Protein AF-A0A2M6WGY5-F1 (afdb_monomer_lite)

Organism: NCBI:txid1974584

Sequence (470 aa):
MADFSFAKFESISPSHNSNENDSEGRASEENEQETLLKQEITNEVARHANLSLRYEEFLLSQREDNSHLLNKEFERLKEEKLRSEERLQHLRSGAYAPGSEALSSPLPYEVYGLSVATSRVREELIKRLHDRFDNRLDFHNFNHSASGAHEVYELLHLIQEQDPGLVSNEDIEIAMLEMLAHDIDQDFDENSATRMRERRRGAYPEDIPHNDSGELKYEVGNERASAEELADELERYTYKVPSVEFARQHPHLLKNAGKKIFQISREEIVADIAVTYPEFDFSAELPDNSGRKGLKIYQPYLTPESSLRAFALAQVDLRSPLWGRTVAYHSNAELRELFIGISEDVRERGVDSLTYERRDNIATTVLMWIKNQIGFTVWQRELFLDNLEHNTLINASAHSEGIKQALRDRYLPNIDQSIIDAEQRYRRIKQDYNLAGDDPDSWGSSLTALDQDLDRFKALLQEVGYTFKK

Foldseek 3Di:
DDDDDDDDDDDDDDDDDDDDDDPVVVVVVVVVVVVVLVVVLVVLVVVLLVLVVVLLVLVVVVPDDDPPVSVVVNVVSVVSNVV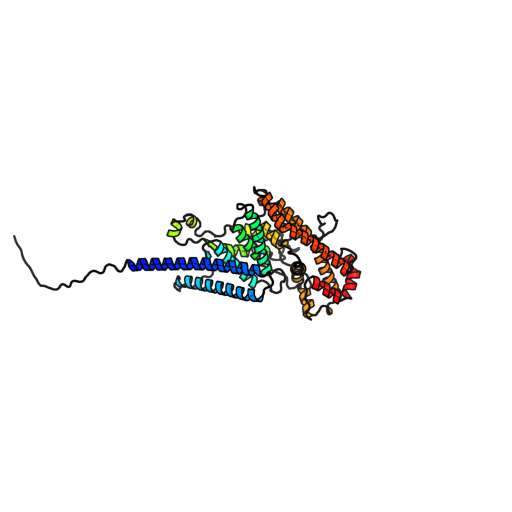SVVVNVVSVVVVDDDDDDDDPDQAFDEDADDSVLLVVLVVVLLVLQVVPDDPLQLAPGQVNLQLLLVQLLVLLVLLCVLPVPQGDPLLSSVLSSLSSLLQSQWDWDPVPLPAFIDTFADLDPVRFDADPVRDGPDPDHRRNVSLVVSQVSQQSYAYDDPDPVSCVVVVVSVVRHRPRNDPDDSVLSSLLSLQLDWDWDQADQFPPPPRDGAIAIGRPSLALARGSSSVSSNCRNLPNFCDPPCNQANVLSSVCNRNVSVLVCCAPVNLVRDDLVSLLVVLLSLLNSLLRQLRSLSNSVVNNVVNLVRNPSLVVDPSNVVSSVSVCVVHVVRSVVSNVVSVVVNVVCCVLQVQCDSDSVSCVVSSVVCSVVSVSSVVSCVSNPRDHDD

Radius of gyration: 32.16 Å; chains: 1; bounding box: 76×77×129 Å

Structure (mmCIF, N/CA/C/O backbone):
data_AF-A0A2M6WGY5-F1
#
_entry.id   AF-A0A2M6WGY5-F1
#
loop_
_atom_site.group_PDB
_atom_site.id
_atom_site.type_symbol
_atom_site.label_atom_id
_atom_site.label_alt_id
_atom_site.label_comp_id
_atom_site.label_asym_id
_atom_site.label_entity_id
_atom_site.label_seq_id
_atom_site.pdbx_PDB_ins_code
_atom_site.Cartn_x
_atom_site.Cartn_y
_atom_site.Cartn_z
_atom_site.occupancy
_atom_site.B_iso_or_equiv
_atom_site.auth_seq_id
_atom_site.auth_comp_id
_atom_site.auth_asym_id
_atom_site.auth_atom_id
_atom_site.pdbx_PDB_model_num
ATOM 1 N N . MET A 1 1 ? -47.161 -46.846 96.891 1.00 34.38 1 MET A N 1
ATOM 2 C CA . MET A 1 1 ? -47.348 -48.179 96.281 1.00 34.38 1 MET A CA 1
ATOM 3 C C . MET A 1 1 ? -46.437 -48.187 95.059 1.00 34.38 1 MET A C 1
ATOM 5 O O . MET A 1 1 ? -46.680 -47.359 94.195 1.00 34.38 1 MET A O 1
ATOM 9 N N . ALA A 1 2 ? -45.192 -48.663 95.214 1.00 28.48 2 ALA A N 1
ATOM 10 C CA . ALA A 1 2 ? -44.731 -50.046 94.922 1.00 28.48 2 ALA A CA 1
ATOM 11 C C . ALA A 1 2 ? -44.605 -50.235 93.388 1.00 28.48 2 ALA A C 1
ATOM 13 O O . ALA A 1 2 ? -45.576 -49.932 92.706 1.00 28.48 2 ALA A O 1
ATOM 14 N N . ASP A 1 3 ? -43.477 -50.578 92.742 1.00 26.25 3 ASP A N 1
ATOM 15 C CA . ASP A 1 3 ? -42.239 -51.331 93.078 1.00 26.25 3 ASP A CA 1
ATOM 16 C C . ASP A 1 3 ? -41.043 -50.792 92.221 1.00 26.25 3 ASP A C 1
ATOM 18 O O . ASP A 1 3 ? -41.293 -50.190 91.179 1.00 26.25 3 ASP A O 1
ATOM 22 N N . PHE A 1 4 ? -39.746 -50.739 92.605 1.00 29.05 4 PHE A N 1
ATOM 23 C CA . PHE A 1 4 ? -38.703 -51.782 92.845 1.00 29.05 4 PHE A CA 1
ATOM 24 C C . PHE A 1 4 ? -38.643 -52.887 91.748 1.00 29.05 4 PHE A C 1
ATOM 26 O O . PHE A 1 4 ? -39.675 -53.383 91.340 1.00 29.05 4 PHE A O 1
ATOM 33 N N . SER A 1 5 ? -37.527 -53.379 91.185 1.00 28.30 5 SER A N 1
ATOM 34 C CA . SER A 1 5 ? -36.081 -53.258 91.429 1.00 28.30 5 SER A CA 1
ATOM 35 C C . SER A 1 5 ? -35.248 -53.852 90.263 1.00 28.30 5 SER A C 1
ATOM 37 O O . SER A 1 5 ? -35.618 -54.887 89.722 1.00 28.30 5 SER A O 1
ATOM 39 N N . PHE A 1 6 ? -34.095 -53.227 89.990 1.00 30.09 6 PHE A N 1
ATOM 40 C CA . PHE A 1 6 ? -32.746 -53.742 89.646 1.00 30.09 6 PHE A CA 1
ATOM 41 C C . PHE A 1 6 ? -32.484 -55.035 88.836 1.00 30.09 6 PHE A C 1
ATOM 43 O O . PHE A 1 6 ? -32.802 -56.138 89.268 1.00 30.09 6 PHE A O 1
ATOM 50 N N . ALA A 1 7 ? -31.579 -54.892 87.852 1.00 29.88 7 ALA A N 1
ATOM 51 C CA . ALA A 1 7 ? -30.366 -55.716 87.738 1.00 29.88 7 ALA A CA 1
ATOM 52 C C . ALA A 1 7 ? -29.162 -54.866 87.260 1.00 29.88 7 ALA A C 1
ATOM 54 O O . ALA A 1 7 ? -29.309 -53.957 86.447 1.00 29.88 7 ALA A O 1
ATOM 55 N N . LYS A 1 8 ? -27.989 -55.151 87.839 1.00 33.09 8 LYS A N 1
ATOM 56 C CA . LYS A 1 8 ? -26.683 -54.458 87.786 1.00 33.09 8 LYS A CA 1
ATOM 57 C C . LYS A 1 8 ? -25.659 -55.342 87.046 1.00 33.09 8 LYS A C 1
ATOM 59 O O . LYS A 1 8 ? -25.799 -56.550 87.165 1.00 33.09 8 LYS A O 1
ATOM 64 N N . PHE A 1 9 ? -24.643 -54.745 86.403 1.00 28.91 9 PHE A N 1
ATOM 65 C CA . PHE A 1 9 ? -23.199 -55.119 86.301 1.00 28.91 9 PHE A CA 1
ATOM 66 C C . PHE A 1 9 ? -22.586 -54.262 85.155 1.00 28.91 9 PHE A C 1
ATOM 68 O O . PHE A 1 9 ? -23.073 -54.334 84.035 1.00 28.91 9 PHE A O 1
ATOM 75 N N . GLU A 1 10 ? -21.811 -53.195 85.431 1.00 31.83 10 GLU A N 1
ATOM 76 C CA . GLU A 1 10 ? -20.319 -53.116 85.422 1.00 31.83 10 GLU A CA 1
ATOM 77 C C . GLU A 1 10 ? -19.687 -53.645 84.108 1.00 31.83 10 GLU A C 1
ATOM 79 O O . GLU A 1 10 ? -19.972 -54.764 83.716 1.00 31.83 10 GLU A O 1
ATOM 84 N N . SER A 1 11 ? -18.797 -52.971 83.364 1.00 33.69 11 SER A N 1
ATOM 85 C CA . SER A 1 11 ? -17.762 -51.978 83.693 1.00 33.69 11 SER A CA 1
ATOM 86 C C . SER A 1 11 ? -17.051 -51.466 82.408 1.00 33.69 11 SER A C 1
ATOM 88 O O . SER A 1 11 ? -17.225 -52.039 81.337 1.00 33.69 11 SER A O 1
ATOM 90 N N . ILE A 1 12 ? -16.167 -50.470 82.597 1.00 29.97 12 ILE A N 1
ATOM 91 C CA . ILE A 1 12 ? -15.023 -50.020 81.763 1.00 29.97 12 ILE A CA 1
ATOM 92 C C . ILE A 1 12 ? -15.261 -48.787 80.870 1.00 29.97 12 ILE A C 1
ATOM 94 O O . ILE A 1 12 ? -15.738 -48.866 79.742 1.00 29.97 12 ILE A O 1
ATOM 98 N N . SER A 1 13 ? -14.792 -47.642 81.377 1.00 40.81 13 SER A N 1
ATOM 99 C CA . SER A 1 13 ? -14.370 -46.481 80.584 1.00 40.81 13 SER A CA 1
ATOM 100 C C . SER A 1 13 ? -13.029 -46.756 79.894 1.00 40.81 13 SER A C 1
ATOM 102 O O . SER A 1 13 ? -12.162 -47.407 80.483 1.00 40.81 13 SER A O 1
ATOM 104 N N . PRO A 1 14 ? -12.786 -46.130 78.734 1.00 36.06 14 PRO A N 1
ATOM 105 C CA . PRO A 1 14 ? -11.579 -45.318 78.625 1.00 36.06 14 PRO A CA 1
ATOM 106 C C . PRO A 1 14 ? -11.838 -43.932 78.019 1.00 36.06 14 PRO A C 1
ATOM 108 O O . PRO A 1 14 ? -12.525 -43.757 77.018 1.00 36.06 14 PRO A O 1
ATOM 111 N N . SER A 1 15 ? -11.218 -42.949 78.658 1.00 44.78 15 SER A N 1
ATOM 112 C CA . SER A 1 15 ? -10.963 -41.588 78.197 1.00 44.78 15 SER A CA 1
ATOM 113 C C . SER A 1 15 ? -10.053 -41.543 76.962 1.00 44.78 15 SER A C 1
ATOM 115 O O . SER A 1 15 ? -8.981 -42.140 77.023 1.00 44.78 15 SER A O 1
ATOM 117 N N . HIS A 1 16 ? -10.386 -40.746 75.940 1.00 37.88 16 HIS A N 1
ATOM 118 C CA . HIS A 1 16 ? -9.450 -40.084 75.005 1.00 37.88 16 HIS A CA 1
ATOM 119 C C . HIS A 1 16 ? -10.166 -38.856 74.410 1.00 37.88 16 HIS A C 1
ATOM 121 O O . HIS A 1 16 ? -11.248 -38.987 73.853 1.00 37.88 16 HIS A O 1
ATOM 127 N N . ASN A 1 17 ? -9.808 -37.648 74.847 1.00 37.25 17 ASN A N 1
ATOM 128 C CA . ASN A 1 17 ? -8.807 -36.731 74.280 1.00 37.25 17 ASN A CA 1
ATOM 129 C C . ASN A 1 17 ? -9.202 -36.131 72.916 1.00 37.25 17 ASN A C 1
ATOM 131 O O . ASN A 1 17 ? -9.271 -36.815 71.902 1.00 37.25 17 ASN A O 1
ATOM 135 N N . SER A 1 18 ? -9.435 -34.821 72.971 1.00 48.47 18 SER A N 1
ATOM 136 C CA . SER A 1 18 ? -9.645 -33.840 71.908 1.00 48.47 18 SER A CA 1
ATOM 137 C C . SER A 1 18 ? -8.581 -33.878 70.810 1.00 48.47 18 SER A C 1
ATOM 139 O O . SER A 1 18 ? -7.398 -33.903 71.135 1.00 48.47 18 SER A O 1
ATOM 141 N N . ASN A 1 19 ? -9.007 -33.770 69.548 1.00 43.59 19 ASN A N 1
ATOM 142 C CA . ASN A 1 19 ? -8.226 -33.209 68.438 1.00 43.59 19 ASN A CA 1
ATOM 143 C C . ASN A 1 19 ? -9.200 -32.669 67.369 1.00 43.59 19 ASN A C 1
ATOM 145 O O . ASN A 1 19 ? -9.387 -33.253 66.307 1.00 43.59 19 ASN A O 1
ATOM 149 N N . GLU A 1 20 ? -9.859 -31.555 67.684 1.00 44.28 20 GLU A N 1
ATOM 150 C CA . GLU A 1 20 ? -10.443 -30.645 66.694 1.00 44.28 20 GLU A CA 1
ATOM 151 C C . GLU A 1 20 ? -9.470 -29.466 66.591 1.00 44.28 20 GLU A C 1
ATOM 153 O O . GLU A 1 20 ? -9.435 -28.649 67.505 1.00 44.28 20 GLU A O 1
ATOM 158 N N . ASN A 1 21 ? -8.597 -29.458 65.573 1.00 46.50 21 ASN A N 1
ATOM 159 C CA . ASN A 1 21 ? -7.840 -28.266 65.138 1.00 46.50 21 ASN A CA 1
ATOM 160 C C . ASN A 1 21 ? -7.071 -28.414 63.800 1.00 46.50 21 ASN A C 1
ATOM 162 O O . ASN A 1 21 ? -6.409 -27.467 63.393 1.00 46.50 21 ASN A O 1
ATOM 166 N N . ASP A 1 22 ? -7.176 -29.528 63.060 1.00 46.94 22 ASP A N 1
ATOM 167 C CA . ASP A 1 22 ? -6.374 -29.732 61.831 1.00 46.94 22 ASP A CA 1
ATOM 168 C C . ASP A 1 22 ? -7.115 -29.447 60.503 1.00 46.94 22 ASP A C 1
ATOM 170 O O . ASP A 1 22 ? -6.524 -29.568 59.428 1.00 46.94 22 ASP A O 1
ATOM 174 N N . SER A 1 23 ? -8.401 -29.068 60.524 1.00 46.72 23 SER A N 1
ATOM 175 C CA . SER A 1 23 ? -9.181 -28.843 59.289 1.00 46.72 23 SER A CA 1
ATOM 176 C C . SER A 1 23 ? -9.204 -27.394 58.795 1.00 46.72 23 SER A C 1
ATOM 178 O O . SER A 1 23 ? -9.449 -27.177 57.612 1.00 46.72 23 SER A O 1
ATOM 180 N N . GLU A 1 24 ? -8.929 -26.405 59.651 1.00 43.62 24 GLU A N 1
ATOM 181 C CA . GLU A 1 24 ? -8.878 -24.988 59.242 1.00 43.62 24 GLU A CA 1
ATOM 182 C C . GLU A 1 24 ? -7.539 -24.610 58.579 1.00 43.62 24 GLU A C 1
ATOM 184 O O . GLU A 1 24 ? -7.506 -23.725 57.726 1.00 43.62 24 GLU A O 1
ATOM 189 N N . GLY A 1 25 ? -6.451 -25.334 58.876 1.00 43.62 25 GLY A N 1
ATOM 190 C CA . GLY A 1 25 ? -5.137 -25.107 58.256 1.00 43.62 25 GLY A CA 1
ATOM 191 C C . GLY A 1 25 ? -5.078 -25.493 56.773 1.00 43.62 25 GLY A C 1
ATOM 192 O O . GLY A 1 25 ? -4.532 -24.750 55.965 1.00 43.62 25 GLY A O 1
ATOM 193 N N . ARG A 1 26 ? -5.715 -26.605 56.377 1.00 45.84 26 ARG A N 1
ATOM 194 C CA . ARG A 1 26 ? -5.667 -27.101 54.986 1.00 45.84 26 ARG A CA 1
ATOM 195 C C . ARG A 1 26 ? -6.437 -26.230 53.994 1.00 45.84 26 ARG A C 1
ATOM 197 O O . ARG A 1 26 ? -5.975 -26.033 52.879 1.00 45.84 26 ARG A O 1
ATOM 204 N N . ALA A 1 27 ? -7.572 -25.663 54.408 1.00 49.19 27 ALA A N 1
ATOM 205 C CA . ALA A 1 27 ? -8.339 -24.740 53.567 1.00 49.19 27 ALA A CA 1
ATOM 206 C C . ALA A 1 27 ? -7.623 -23.386 53.385 1.00 49.19 27 ALA A C 1
ATOM 208 O O . ALA A 1 27 ? -7.769 -22.743 52.346 1.00 49.19 27 ALA A O 1
ATOM 209 N N . SER A 1 28 ? -6.831 -22.960 54.378 1.00 51.50 28 SER A N 1
ATOM 210 C CA . SER A 1 28 ? -5.965 -21.780 54.269 1.00 51.50 28 SER A CA 1
ATOM 211 C C . SER A 1 28 ? -4.797 -22.030 53.311 1.00 51.50 28 SER A C 1
ATOM 213 O O . SER A 1 28 ? -4.510 -21.180 52.473 1.00 51.50 28 SER A O 1
ATOM 215 N N . GLU A 1 29 ? -4.158 -23.200 53.398 1.00 52.22 29 GLU A N 1
ATOM 216 C CA . GLU A 1 29 ? -3.020 -23.577 52.548 1.00 52.22 29 GLU A CA 1
ATOM 217 C C . GLU A 1 29 ? -3.420 -23.792 51.077 1.00 52.22 29 GLU A C 1
ATOM 219 O O . GLU A 1 29 ? -2.703 -23.347 50.182 1.00 52.22 29 GLU A O 1
ATOM 224 N N . GLU A 1 30 ? -4.579 -24.403 50.800 1.00 54.53 30 GLU A N 1
ATOM 225 C CA . GLU A 1 30 ? -5.090 -24.569 49.426 1.00 54.53 30 GLU A CA 1
ATOM 226 C C . GLU A 1 30 ? -5.419 -23.218 48.766 1.00 54.53 30 GLU A C 1
ATOM 228 O O . GLU A 1 30 ? -5.102 -22.998 47.595 1.00 54.53 30 GLU A O 1
ATOM 233 N N . ASN A 1 31 ? -5.980 -22.273 49.526 1.00 60.56 31 ASN A N 1
ATOM 234 C CA . ASN A 1 31 ? -6.306 -20.934 49.031 1.00 60.56 31 ASN A CA 1
ATOM 235 C C . ASN A 1 31 ? -5.043 -20.072 48.814 1.00 60.56 31 ASN A C 1
ATOM 237 O O . ASN A 1 31 ? -4.972 -19.264 47.883 1.00 60.56 31 ASN A O 1
ATOM 241 N N . GLU A 1 32 ? -4.012 -20.269 49.641 1.00 63.03 32 GLU A N 1
ATOM 242 C CA . GLU A 1 32 ? -2.707 -19.624 49.480 1.00 63.03 32 GLU A CA 1
ATOM 243 C C . GLU A 1 32 ? -1.963 -20.167 48.248 1.00 63.03 32 GLU A C 1
ATOM 245 O O . GLU A 1 32 ? -1.451 -19.382 47.447 1.00 63.03 32 GLU A O 1
ATOM 250 N N . GLN A 1 33 ? -1.993 -21.484 48.010 1.00 59.59 33 GLN A N 1
ATOM 251 C CA . GLN A 1 33 ? -1.413 -22.102 46.810 1.00 59.59 33 GLN A CA 1
ATOM 252 C C . GLN A 1 33 ? -2.117 -21.666 45.518 1.00 59.59 33 GLN A C 1
ATOM 254 O O . GLN A 1 33 ? -1.450 -21.358 44.529 1.00 59.59 33 GLN A O 1
ATOM 259 N N . GLU A 1 34 ? -3.450 -21.577 45.517 1.00 61.91 34 GLU A N 1
ATOM 260 C CA . GLU A 1 34 ? -4.208 -21.090 44.359 1.00 61.91 34 GLU A CA 1
ATOM 261 C C . GLU A 1 34 ? -3.912 -19.608 44.065 1.00 61.91 34 GLU A C 1
ATOM 263 O O . GLU A 1 34 ? -3.776 -19.204 42.905 1.00 61.91 34 GLU A O 1
ATOM 268 N N . THR A 1 35 ? -3.770 -18.792 45.113 1.00 64.38 35 THR A N 1
ATOM 269 C CA . THR A 1 35 ? -3.420 -17.369 44.989 1.00 64.38 35 THR A CA 1
ATOM 270 C C . THR A 1 35 ? -2.014 -17.191 44.415 1.00 64.38 35 THR A C 1
ATOM 272 O O . THR A 1 35 ? -1.826 -16.402 43.485 1.00 64.38 35 THR A O 1
ATOM 275 N N . LEU A 1 36 ? -1.042 -17.967 44.904 1.00 64.12 36 LEU A N 1
ATOM 276 C CA . LEU A 1 36 ? 0.332 -17.962 44.398 1.00 64.12 36 LEU A CA 1
ATOM 277 C C . LEU A 1 36 ? 0.395 -18.387 42.925 1.00 64.12 36 LEU A C 1
ATOM 279 O O . LEU A 1 36 ? 1.043 -17.708 42.128 1.00 64.12 36 LEU A O 1
ATOM 283 N N . LEU A 1 37 ? -0.346 -19.429 42.535 1.00 61.09 37 LEU A N 1
ATOM 284 C CA . LEU A 1 37 ? -0.409 -19.893 41.147 1.00 61.09 37 LEU A CA 1
ATOM 285 C C . LEU A 1 37 ? -1.011 -18.837 40.204 1.00 61.09 37 LEU A C 1
ATOM 287 O O . LEU A 1 37 ? -0.487 -18.595 39.117 1.00 61.09 37 LEU A O 1
ATOM 291 N N . LYS A 1 38 ? -2.091 -18.158 40.612 1.00 57.34 38 LYS A N 1
ATOM 292 C CA . LYS A 1 38 ? -2.695 -17.066 39.821 1.00 57.34 38 LYS A CA 1
ATOM 293 C C . LYS A 1 38 ? -1.736 -15.892 39.640 1.00 57.34 38 LYS A C 1
ATOM 295 O O . LYS A 1 38 ? -1.681 -15.297 38.559 1.00 57.34 38 LYS A O 1
ATOM 300 N N . GLN A 1 39 ? -0.978 -15.562 40.682 1.00 64.31 39 GLN A N 1
ATOM 301 C CA . GLN A 1 39 ? 0.017 -14.499 40.621 1.00 64.31 39 GLN A CA 1
ATOM 302 C C . GLN A 1 39 ? 1.200 -14.886 39.726 1.00 64.31 39 GLN A C 1
ATOM 304 O O . GLN A 1 39 ? 1.661 -14.061 38.940 1.00 64.31 39 GLN A O 1
ATOM 309 N N . GLU A 1 40 ? 1.629 -16.147 39.763 1.00 60.28 40 GLU A N 1
ATOM 310 C CA . GLU A 1 40 ? 2.663 -16.683 38.875 1.00 60.28 40 GLU A CA 1
ATOM 311 C C . GLU A 1 40 ? 2.227 -16.654 37.402 1.00 60.28 40 GLU A C 1
ATOM 313 O O . GLU A 1 40 ? 2.967 -16.150 36.558 1.00 60.28 40 GLU A O 1
ATOM 318 N N . ILE A 1 41 ? 0.989 -17.061 37.095 1.00 54.78 41 ILE A N 1
ATOM 319 C CA . ILE A 1 41 ? 0.416 -16.952 35.742 1.00 54.78 41 ILE A CA 1
ATOM 320 C C . ILE A 1 41 ? 0.372 -15.490 35.281 1.00 54.78 41 ILE A C 1
ATOM 322 O O . ILE A 1 41 ? 0.749 -15.192 34.150 1.00 54.78 41 ILE A O 1
ATOM 326 N N . THR A 1 42 ? -0.065 -14.568 36.142 1.00 55.53 42 THR A N 1
ATOM 327 C CA . THR A 1 42 ? -0.149 -13.135 35.807 1.00 55.53 42 THR A CA 1
ATOM 328 C C . THR A 1 42 ? 1.229 -12.553 35.493 1.00 55.53 42 THR A C 1
ATOM 330 O O . THR A 1 42 ? 1.396 -11.844 34.498 1.00 55.53 42 THR A O 1
ATOM 333 N N . ASN A 1 43 ? 2.232 -12.892 36.304 1.00 60.88 43 ASN A N 1
ATOM 334 C CA . ASN A 1 43 ? 3.610 -12.459 36.099 1.00 60.88 43 ASN A CA 1
ATOM 335 C C . ASN A 1 43 ? 4.204 -13.036 34.808 1.00 60.88 43 ASN A C 1
ATOM 337 O O . ASN A 1 43 ? 4.886 -12.319 34.076 1.00 60.88 43 ASN A O 1
ATOM 341 N N . GLU A 1 44 ? 3.930 -14.306 34.500 1.00 62.62 44 GLU A N 1
ATOM 342 C CA . GLU A 1 44 ? 4.434 -14.948 33.285 1.00 62.62 44 GLU A CA 1
ATOM 343 C C . GLU A 1 44 ? 3.742 -14.399 32.024 1.00 62.62 44 GLU A C 1
ATOM 345 O O . GLU A 1 44 ? 4.408 -14.179 31.017 1.00 62.62 44 GLU A O 1
ATOM 350 N N . VAL A 1 45 ? 2.447 -14.056 32.084 1.00 53.34 45 VAL A N 1
ATOM 351 C CA . VAL A 1 45 ? 1.744 -13.346 30.995 1.00 53.34 45 VAL A CA 1
ATOM 352 C C . VAL A 1 45 ? 2.360 -11.968 30.745 1.00 53.34 45 VAL A C 1
ATOM 354 O O . VAL A 1 45 ? 2.640 -11.623 29.598 1.00 53.34 45 VAL A O 1
ATOM 357 N N . ALA A 1 46 ? 2.618 -11.188 31.799 1.00 53.62 46 ALA A N 1
ATOM 358 C CA . ALA A 1 46 ? 3.257 -9.878 31.669 1.00 53.62 46 ALA A CA 1
ATOM 359 C C . ALA A 1 46 ? 4.683 -9.988 31.100 1.00 53.62 46 ALA A C 1
ATOM 361 O O . ALA A 1 46 ? 5.084 -9.192 30.249 1.00 53.62 46 ALA A O 1
ATOM 362 N N . ARG A 1 47 ? 5.438 -11.007 31.530 1.00 59.91 47 ARG A N 1
ATOM 363 C CA . ARG A 1 47 ? 6.766 -11.319 30.995 1.00 59.91 47 ARG A CA 1
ATOM 364 C C . ARG A 1 47 ? 6.704 -11.687 29.514 1.00 59.91 47 ARG A C 1
ATOM 366 O O . ARG A 1 47 ? 7.505 -11.168 28.743 1.00 59.91 47 ARG A O 1
ATOM 373 N N . HIS A 1 48 ? 5.771 -12.549 29.119 1.00 56.00 48 HIS A N 1
ATOM 374 C CA . HIS A 1 48 ? 5.596 -12.971 27.733 1.00 56.00 48 HIS A CA 1
ATOM 375 C C . HIS A 1 48 ? 5.205 -11.800 26.819 1.00 56.00 48 HIS A C 1
ATOM 377 O O . HIS A 1 48 ? 5.769 -11.651 25.736 1.00 56.00 48 HIS A O 1
ATOM 383 N N . ALA A 1 49 ? 4.308 -10.921 27.278 1.00 51.72 49 ALA A N 1
ATOM 384 C CA . ALA A 1 49 ? 3.942 -9.704 26.555 1.00 51.72 49 ALA A CA 1
ATOM 385 C C . ALA A 1 49 ? 5.147 -8.765 26.373 1.00 51.72 49 ALA A C 1
ATOM 387 O O . ALA A 1 49 ? 5.389 -8.275 25.275 1.00 51.72 49 ALA A O 1
ATOM 388 N N . ASN A 1 50 ? 5.958 -8.569 27.421 1.00 57.72 50 ASN A N 1
ATOM 389 C CA . ASN A 1 50 ? 7.178 -7.763 27.333 1.00 57.72 50 ASN A CA 1
ATOM 390 C C . ASN A 1 50 ? 8.217 -8.385 26.384 1.00 57.72 50 ASN A C 1
ATOM 392 O O . ASN A 1 50 ? 8.817 -7.675 25.585 1.00 57.72 50 ASN A O 1
ATOM 396 N N . LEU A 1 51 ? 8.412 -9.707 26.434 1.00 55.41 51 LEU A N 1
ATOM 397 C CA . LEU A 1 51 ? 9.311 -10.415 25.518 1.00 55.41 51 LEU A CA 1
ATOM 398 C C . LEU A 1 51 ? 8.836 -10.330 24.068 1.00 55.41 51 LEU A C 1
ATOM 400 O O . LEU A 1 51 ? 9.668 -10.154 23.186 1.00 55.41 51 LEU A O 1
ATOM 404 N N . SER A 1 52 ? 7.526 -10.410 23.831 1.00 53.75 52 SER A N 1
ATOM 405 C CA . SER A 1 52 ? 6.940 -10.243 22.498 1.00 53.75 52 SER A CA 1
ATOM 406 C C . SER A 1 52 ? 7.164 -8.826 21.977 1.00 53.75 52 SER A C 1
ATOM 408 O O . SER A 1 52 ? 7.673 -8.673 20.875 1.00 53.75 52 SER A O 1
ATOM 410 N N . LEU A 1 53 ? 6.934 -7.805 22.809 1.00 54.78 53 LEU A N 1
ATOM 411 C CA . LEU A 1 53 ? 7.218 -6.410 22.465 1.00 54.78 53 LEU A CA 1
ATOM 412 C C . LEU A 1 53 ? 8.706 -6.190 22.144 1.00 54.78 53 LEU A C 1
ATOM 414 O O . LEU A 1 53 ? 9.037 -5.583 21.137 1.00 54.78 53 LEU A O 1
ATOM 418 N N . ARG A 1 54 ? 9.625 -6.734 22.952 1.00 57.19 54 ARG A N 1
ATOM 419 C CA . ARG A 1 54 ? 11.074 -6.613 22.703 1.00 57.19 54 ARG A CA 1
ATOM 420 C C . ARG A 1 54 ? 11.530 -7.393 21.476 1.00 57.19 54 ARG A C 1
ATOM 422 O O . ARG A 1 54 ? 12.465 -6.976 20.803 1.00 57.19 54 ARG A O 1
ATOM 429 N N . TYR A 1 55 ? 10.908 -8.535 21.201 1.00 54.22 55 TYR A N 1
ATOM 430 C CA . TYR A 1 55 ? 11.141 -9.300 19.980 1.00 54.22 55 TYR A CA 1
ATOM 431 C C . TYR A 1 55 ? 10.656 -8.525 18.749 1.00 54.22 55 TYR A C 1
ATOM 433 O O . TYR A 1 55 ? 11.350 -8.503 17.737 1.00 54.22 55 TYR A O 1
ATOM 441 N N . GLU A 1 56 ? 9.530 -7.822 18.857 1.00 54.53 56 GLU A N 1
ATOM 442 C CA . GLU A 1 56 ? 9.015 -6.911 17.831 1.00 54.53 56 GLU A CA 1
ATOM 443 C C . GLU A 1 56 ? 9.928 -5.693 17.638 1.00 54.53 56 GLU A C 1
ATOM 445 O O . GLU A 1 56 ? 10.380 -5.459 16.524 1.00 54.53 56 GLU A O 1
ATOM 450 N N . GLU A 1 57 ? 10.312 -4.983 18.704 1.00 58.09 57 GLU A N 1
ATOM 451 C CA . GLU A 1 57 ? 11.316 -3.904 18.661 1.00 58.09 57 GLU A CA 1
ATOM 452 C C . GLU A 1 57 ? 12.625 -4.375 18.014 1.00 58.09 57 GLU A C 1
ATOM 454 O O . GLU A 1 57 ? 13.258 -3.656 17.239 1.00 58.09 57 GLU A O 1
ATOM 459 N N . PHE A 1 58 ? 13.027 -5.610 18.309 1.00 57.69 58 PHE A N 1
ATOM 460 C CA . PHE A 1 58 ? 14.220 -6.210 17.745 1.00 57.69 58 PHE A CA 1
ATOM 461 C C . PHE A 1 58 ? 14.064 -6.505 16.244 1.00 57.69 58 PHE A C 1
ATOM 463 O O . PHE A 1 58 ? 14.953 -6.142 15.471 1.00 57.69 58 PHE A O 1
ATOM 470 N N . LEU A 1 59 ? 12.950 -7.107 15.810 1.00 51.72 59 LEU A N 1
ATOM 471 C CA . LEU A 1 59 ? 12.625 -7.287 14.388 1.00 51.72 59 LEU A CA 1
ATOM 472 C C . LEU A 1 59 ? 12.611 -5.944 13.641 1.00 51.72 59 LEU A C 1
ATOM 474 O O . LEU A 1 59 ? 13.115 -5.860 12.523 1.00 51.72 59 LEU A O 1
ATOM 478 N N . LEU A 1 60 ? 12.119 -4.886 14.287 1.00 49.47 60 LEU A N 1
ATOM 479 C CA . LEU A 1 60 ? 12.082 -3.524 13.750 1.00 49.47 60 LEU A CA 1
ATOM 480 C C . LEU A 1 60 ? 13.482 -2.878 13.666 1.00 49.47 60 LEU A C 1
ATOM 482 O O . LEU A 1 60 ? 13.759 -2.110 12.746 1.00 49.47 60 LEU A O 1
ATOM 486 N N . SER A 1 61 ? 14.402 -3.230 14.573 1.00 51.59 61 SER A N 1
ATOM 487 C CA . SER A 1 61 ? 15.788 -2.722 14.603 1.00 51.59 61 SER A CA 1
ATOM 488 C C . SER A 1 61 ? 16.727 -3.310 13.534 1.00 51.59 61 SER A C 1
ATOM 490 O O . SER A 1 61 ? 17.824 -2.792 13.324 1.00 51.59 61 SER A O 1
ATOM 492 N N . GLN A 1 62 ? 16.301 -4.347 12.801 1.00 51.16 62 GLN A N 1
ATOM 493 C CA . GLN A 1 62 ? 17.074 -5.019 11.737 1.00 51.16 62 GLN A CA 1
ATOM 494 C C . GLN A 1 62 ? 17.367 -4.139 10.501 1.00 51.16 62 GLN A C 1
ATOM 496 O O . GLN A 1 62 ? 17.986 -4.606 9.547 1.00 51.16 62 GLN A O 1
ATOM 501 N N . ARG A 1 63 ? 16.963 -2.859 10.506 1.00 51.34 63 ARG A N 1
ATOM 502 C CA . ARG A 1 63 ? 17.312 -1.876 9.467 1.00 51.34 63 ARG A CA 1
ATOM 503 C C . ARG A 1 63 ? 18.761 -1.354 9.556 1.00 51.34 63 ARG A C 1
ATOM 505 O O . ARG A 1 63 ? 19.189 -0.688 8.618 1.00 51.34 63 ARG A O 1
ATOM 512 N N . GLU A 1 64 ? 19.535 -1.661 10.608 1.00 45.12 64 GLU A N 1
ATOM 513 C CA . GLU A 1 64 ? 20.929 -1.189 10.758 1.00 45.12 64 GLU A CA 1
ATOM 514 C C . GLU A 1 64 ? 21.993 -2.317 10.806 1.00 45.12 64 GLU A C 1
ATOM 516 O O . GLU A 1 64 ? 21.842 -3.353 11.453 1.00 45.12 64 GLU A O 1
ATOM 521 N N . ASP A 1 65 ? 23.102 -2.074 10.099 1.00 46.44 65 ASP A N 1
ATOM 522 C CA . ASP A 1 65 ? 24.202 -2.955 9.656 1.00 46.44 65 ASP A CA 1
ATOM 523 C C . ASP A 1 65 ? 24.982 -3.728 10.767 1.00 46.44 65 ASP A C 1
ATOM 525 O O . ASP A 1 65 ? 26.182 -3.534 10.965 1.00 46.44 65 ASP A O 1
ATOM 529 N N . ASN A 1 66 ? 24.344 -4.638 11.520 1.00 46.09 66 ASN A N 1
ATOM 530 C CA . ASN A 1 66 ? 25.020 -5.459 12.553 1.00 46.09 66 ASN A CA 1
ATOM 531 C C . ASN A 1 66 ? 24.544 -6.930 12.641 1.00 46.09 66 ASN A C 1
ATOM 533 O O . ASN A 1 66 ? 24.315 -7.481 13.722 1.00 46.09 66 ASN A O 1
ATOM 537 N N . SER A 1 67 ? 24.455 -7.610 11.496 1.00 49.78 67 SER A N 1
ATOM 538 C CA . SER A 1 67 ? 23.815 -8.932 11.337 1.00 49.78 67 SER A CA 1
ATOM 539 C C . SER A 1 67 ? 24.272 -10.053 12.296 1.00 49.78 67 SER A C 1
ATOM 541 O O . SER A 1 67 ? 23.462 -10.895 12.677 1.00 49.78 67 SER A O 1
ATOM 543 N N . HIS A 1 68 ? 25.533 -10.092 12.747 1.00 45.28 68 HIS A N 1
ATOM 544 C CA . HIS A 1 68 ? 26.026 -11.231 13.547 1.00 45.28 68 HIS A CA 1
ATOM 545 C C . HIS A 1 68 ? 25.744 -11.134 15.061 1.00 45.28 68 HIS A C 1
ATOM 547 O O . HIS A 1 68 ? 25.498 -12.159 15.699 1.00 45.28 68 HIS A O 1
ATOM 553 N N . LEU A 1 69 ? 25.779 -9.930 15.648 1.00 47.03 69 LEU A N 1
ATOM 554 C CA . LEU A 1 69 ? 25.440 -9.721 17.067 1.00 47.03 69 LEU A CA 1
ATOM 555 C C . LEU A 1 69 ? 23.923 -9.726 17.263 1.00 47.03 69 LEU A C 1
ATOM 557 O O . LEU A 1 69 ? 23.434 -10.249 18.263 1.00 47.03 69 LEU A O 1
ATOM 561 N N . LEU A 1 70 ? 23.199 -9.216 16.265 1.00 53.38 70 LEU A N 1
ATOM 562 C CA . LEU A 1 70 ? 21.746 -9.202 16.222 1.00 53.38 70 LEU A CA 1
ATOM 563 C C . LEU A 1 70 ? 21.185 -10.634 16.140 1.00 53.38 70 LEU A C 1
ATOM 565 O O . LEU A 1 70 ? 20.350 -10.989 16.962 1.00 53.38 70 LEU A O 1
ATOM 569 N N . ASN A 1 71 ? 21.716 -11.522 15.291 1.00 56.34 71 ASN A N 1
ATOM 570 C CA . ASN A 1 71 ? 21.238 -12.917 15.228 1.00 56.34 71 ASN A CA 1
ATOM 571 C C . ASN A 1 71 ? 21.315 -13.673 16.567 1.00 56.34 71 ASN A C 1
ATOM 573 O O . ASN A 1 71 ? 20.481 -14.530 16.845 1.00 56.34 71 ASN A O 1
ATOM 577 N N . LYS A 1 72 ? 22.287 -13.354 17.430 1.00 62.88 72 LYS A N 1
ATOM 578 C CA . LYS A 1 72 ? 22.396 -13.986 18.752 1.00 62.88 72 LYS A CA 1
ATOM 579 C C . LYS A 1 72 ? 21.338 -13.472 19.732 1.00 62.88 72 LYS A C 1
ATOM 581 O O . LYS A 1 72 ? 20.834 -14.250 20.537 1.00 62.88 72 LYS A O 1
ATOM 586 N N . GLU A 1 73 ? 21.017 -12.183 19.670 1.00 65.00 73 GLU A N 1
ATOM 587 C CA . GLU A 1 73 ? 19.963 -11.577 20.490 1.00 65.00 73 GLU A CA 1
ATOM 588 C C . GLU A 1 73 ? 18.567 -11.992 20.005 1.00 65.00 73 GLU A C 1
ATOM 590 O O . GLU A 1 73 ? 17.701 -12.280 20.827 1.00 65.00 73 GLU A O 1
ATOM 595 N N . PHE A 1 74 ? 18.386 -12.141 18.690 1.00 64.12 74 PHE A N 1
ATOM 596 C CA . PHE A 1 74 ? 17.193 -12.720 18.075 1.00 64.12 74 PHE A CA 1
ATOM 597 C C . PHE A 1 74 ? 16.906 -14.130 18.592 1.00 64.12 74 PHE A C 1
ATOM 599 O O . PHE A 1 74 ? 15.837 -14.384 19.143 1.00 64.12 74 PHE A O 1
ATOM 606 N N . GLU A 1 75 ? 17.878 -15.041 18.462 1.00 66.12 75 GLU A N 1
ATOM 607 C CA . GLU A 1 75 ? 17.719 -16.422 18.924 1.00 66.12 75 GLU A CA 1
ATOM 608 C C . GLU A 1 75 ? 17.543 -16.475 20.450 1.00 66.12 75 GLU A C 1
ATOM 610 O O . GLU A 1 75 ? 16.758 -17.282 20.944 1.00 66.12 75 GLU A O 1
ATOM 615 N N . ARG A 1 76 ? 18.162 -15.555 21.211 1.00 78.38 76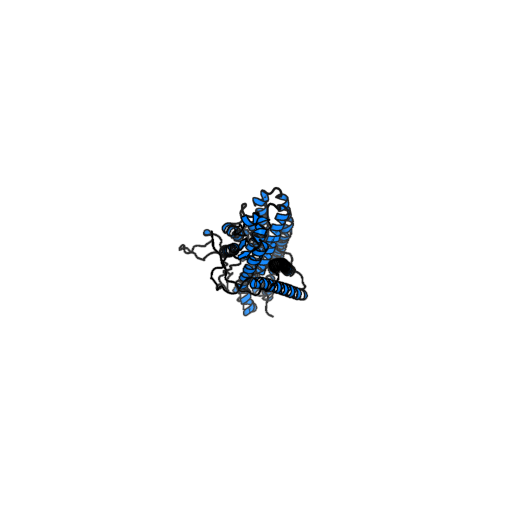 ARG A N 1
ATOM 616 C CA . ARG A 1 76 ? 17.922 -15.419 22.658 1.00 78.38 76 ARG A CA 1
ATOM 617 C C . ARG A 1 76 ? 16.477 -15.023 22.969 1.00 78.38 76 ARG A C 1
ATOM 619 O O . ARG A 1 76 ? 15.853 -15.667 23.808 1.00 78.38 76 ARG A O 1
ATOM 626 N N . LEU A 1 77 ? 15.946 -13.978 22.330 1.00 62.09 77 LEU A N 1
ATOM 627 C CA . LEU A 1 77 ? 14.574 -13.503 22.554 1.00 62.09 77 LEU A CA 1
ATOM 628 C C . LEU A 1 77 ? 13.540 -14.540 22.103 1.00 62.09 77 LEU A C 1
ATOM 630 O O . LEU A 1 77 ? 12.561 -14.770 22.808 1.00 62.09 77 LEU A O 1
ATOM 634 N N . LYS A 1 78 ? 13.796 -15.223 20.985 1.00 67.81 78 LYS A N 1
ATOM 635 C CA . LYS A 1 78 ? 12.988 -16.339 20.485 1.00 67.81 78 LYS A CA 1
ATOM 636 C C . LYS A 1 78 ? 12.972 -17.518 21.459 1.00 67.81 78 LYS A C 1
ATOM 638 O O . LYS A 1 78 ? 11.898 -18.013 21.788 1.00 67.81 78 LYS A O 1
ATOM 643 N N . GLU A 1 79 ? 14.132 -17.939 21.970 1.00 74.75 79 GLU A N 1
ATOM 644 C CA . GLU A 1 79 ? 14.213 -18.986 22.997 1.00 74.75 79 GLU A CA 1
ATOM 645 C C . GLU A 1 79 ? 13.527 -18.567 24.305 1.00 74.75 79 GLU A C 1
ATOM 647 O O . GLU A 1 79 ? 12.859 -19.381 24.940 1.00 74.75 79 GLU A O 1
ATOM 652 N N . GLU A 1 80 ? 13.677 -17.311 24.733 1.00 69.12 80 GLU A N 1
ATOM 653 C CA . GLU A 1 80 ? 13.023 -16.796 25.940 1.00 69.12 80 GLU A CA 1
ATOM 654 C C . GLU A 1 80 ? 11.503 -16.723 25.784 1.00 69.12 80 GLU A C 1
ATOM 656 O O . GLU A 1 80 ? 10.789 -17.082 26.725 1.00 69.12 80 GLU A O 1
ATOM 661 N N . LYS A 1 81 ? 11.010 -16.323 24.604 1.00 68.31 81 LYS A N 1
ATOM 662 C CA . LYS A 1 81 ? 9.585 -16.344 24.261 1.00 68.31 81 LYS A CA 1
ATOM 663 C C . LYS A 1 81 ? 9.049 -17.777 24.297 1.00 68.31 81 LYS A C 1
ATOM 665 O O . LYS A 1 81 ? 8.096 -18.032 25.030 1.00 68.31 81 LYS A O 1
ATOM 670 N N . LEU A 1 82 ? 9.720 -18.712 23.619 1.00 67.31 82 LEU A N 1
ATOM 671 C CA . LEU A 1 82 ? 9.333 -20.126 23.573 1.00 67.31 82 LEU A CA 1
ATOM 672 C C . LEU A 1 82 ? 9.297 -20.758 24.973 1.00 67.31 82 LEU A C 1
ATOM 674 O O . LEU A 1 82 ? 8.321 -21.400 25.343 1.00 67.31 82 LEU A O 1
ATOM 678 N N . ARG A 1 83 ? 10.315 -20.519 25.809 1.00 69.81 83 ARG A N 1
ATOM 679 C CA . ARG A 1 83 ? 10.333 -21.025 27.196 1.00 69.81 83 ARG A CA 1
ATOM 680 C C . ARG A 1 83 ? 9.221 -20.423 28.054 1.00 69.81 83 ARG A C 1
ATOM 682 O O . ARG A 1 83 ? 8.725 -21.088 28.962 1.00 69.81 83 ARG A O 1
ATOM 689 N N . SER A 1 84 ? 8.860 -19.163 27.812 1.00 65.44 84 SER A N 1
ATOM 690 C CA . SER A 1 84 ? 7.741 -18.512 28.498 1.00 65.44 84 SER A CA 1
ATOM 691 C C . SER A 1 84 ? 6.399 -19.123 28.071 1.00 65.44 84 SER A C 1
ATOM 693 O O . SER A 1 84 ? 5.553 -19.402 28.921 1.00 65.44 84 SER A O 1
ATOM 695 N N . GLU A 1 85 ? 6.231 -19.450 26.787 1.00 62.41 85 GLU A N 1
ATOM 696 C CA . GLU A 1 85 ? 5.064 -20.186 26.273 1.00 62.41 85 GLU A CA 1
ATOM 697 C C . GLU A 1 85 ? 4.968 -21.603 26.840 1.00 62.41 85 GLU A C 1
ATOM 699 O O . GLU A 1 85 ? 3.907 -21.994 27.328 1.00 62.41 85 GLU A O 1
ATOM 704 N N . GLU A 1 86 ? 6.070 -22.357 26.850 1.00 69.38 86 GLU A N 1
ATOM 705 C CA . GLU A 1 86 ? 6.133 -23.700 27.438 1.00 69.38 86 GLU A CA 1
ATOM 706 C C . GLU A 1 86 ? 5.771 -23.672 28.928 1.00 69.38 86 GLU A C 1
ATOM 708 O O . GLU A 1 86 ? 5.021 -24.525 29.410 1.00 69.38 86 GLU A O 1
ATOM 713 N N . ARG A 1 87 ? 6.238 -22.657 29.669 1.00 67.50 87 ARG A N 1
ATOM 714 C CA . ARG A 1 87 ? 5.849 -22.441 31.071 1.00 67.50 87 ARG A CA 1
ATOM 715 C C . ARG A 1 87 ? 4.371 -22.125 31.209 1.00 67.50 87 ARG A C 1
ATOM 717 O O . ARG A 1 87 ? 3.715 -22.727 32.053 1.00 67.50 87 ARG A O 1
ATOM 724 N N . LEU A 1 88 ? 3.824 -21.236 30.382 1.00 58.91 88 LEU A N 1
ATOM 725 C CA . LEU A 1 88 ? 2.389 -20.946 30.377 1.00 58.91 88 LEU A CA 1
ATOM 726 C C . LEU A 1 88 ? 1.570 -22.204 30.069 1.00 58.91 88 LEU A C 1
ATOM 728 O O . LEU A 1 88 ? 0.545 -22.439 30.706 1.00 58.91 88 LEU A O 1
ATOM 732 N N . GLN A 1 89 ? 2.026 -23.043 29.141 1.00 65.69 89 GLN A N 1
ATOM 733 C CA . GLN A 1 89 ? 1.377 -24.305 28.800 1.00 65.69 89 GLN A CA 1
ATOM 734 C C . GLN A 1 89 ? 1.475 -25.330 29.939 1.00 65.69 89 GLN A C 1
ATOM 736 O O . GLN A 1 89 ? 0.487 -26.002 30.245 1.00 65.69 89 GLN A O 1
ATOM 741 N N . HIS A 1 90 ? 2.616 -25.421 30.624 1.00 66.25 90 HIS A N 1
ATOM 742 C CA . HIS A 1 90 ? 2.791 -26.283 31.795 1.00 66.25 90 HIS A CA 1
ATOM 743 C C . HIS A 1 90 ? 1.940 -25.812 32.988 1.00 66.25 90 HIS A C 1
ATOM 745 O O . HIS A 1 90 ? 1.284 -26.621 33.643 1.00 66.25 90 HIS A O 1
ATOM 751 N N . LEU A 1 91 ? 1.901 -24.506 33.263 1.00 61.03 91 LEU A N 1
ATOM 752 C CA . LEU A 1 91 ? 1.071 -23.923 34.324 1.00 61.03 91 LEU A CA 1
ATOM 753 C C . LEU A 1 91 ? -0.425 -24.146 34.047 1.00 61.03 91 LEU A C 1
ATOM 755 O O . LEU A 1 91 ? -1.196 -24.408 34.966 1.00 61.03 91 LEU A O 1
ATOM 759 N N . ARG A 1 92 ? -0.836 -24.109 32.773 1.00 59.38 92 ARG A N 1
ATOM 760 C CA . ARG A 1 92 ? -2.218 -24.388 32.345 1.00 59.38 92 ARG A CA 1
ATOM 761 C C . ARG A 1 92 ? -2.575 -25.875 32.384 1.00 59.38 92 ARG A C 1
ATOM 763 O O . ARG A 1 92 ? -3.688 -26.212 32.773 1.00 59.38 92 ARG A O 1
ATOM 770 N N . SER A 1 93 ? -1.658 -26.760 31.997 1.00 55.66 93 SER A N 1
ATOM 771 C CA . SER A 1 93 ? -1.880 -28.216 32.017 1.00 55.66 93 SER A CA 1
ATOM 772 C C . SER A 1 93 ? -1.838 -28.802 33.429 1.00 55.66 93 SER A C 1
ATOM 774 O O . SER A 1 93 ? -2.582 -29.734 33.711 1.00 55.66 93 SER A O 1
ATOM 776 N N . GLY A 1 94 ? -1.079 -28.203 34.352 1.00 51.31 94 GLY A N 1
ATOM 777 C CA . GLY A 1 94 ? -1.162 -28.517 35.783 1.00 51.31 94 GLY A CA 1
ATOM 778 C C . GLY A 1 94 ? -2.517 -28.172 36.422 1.00 51.31 94 GLY A C 1
ATOM 779 O O . GLY A 1 94 ? -2.847 -28.718 37.470 1.00 51.31 94 GLY A O 1
ATOM 780 N N . ALA A 1 95 ? -3.319 -27.315 35.778 1.00 48.66 95 ALA A N 1
ATOM 781 C CA . ALA A 1 95 ? -4.655 -26.923 36.229 1.00 48.66 95 ALA A CA 1
ATOM 782 C C . ALA A 1 95 ? -5.799 -27.752 35.603 1.00 48.66 95 ALA A C 1
ATOM 784 O O . ALA A 1 95 ? -6.951 -27.586 36.000 1.00 48.66 95 ALA A O 1
ATOM 785 N N . TYR A 1 96 ? -5.513 -28.645 34.647 1.00 41.34 96 TYR A N 1
ATOM 786 C CA . TYR A 1 96 ? -6.523 -29.454 33.958 1.00 41.34 96 TYR A CA 1
ATOM 787 C C . TYR A 1 96 ? -6.203 -30.947 34.056 1.00 41.34 96 TYR A C 1
ATOM 789 O O . TYR A 1 96 ? -5.230 -31.438 33.487 1.00 41.34 96 TYR A O 1
ATOM 797 N N . ALA A 1 97 ? -7.061 -31.691 34.757 1.00 34.12 97 ALA A N 1
ATOM 798 C CA . ALA A 1 97 ? -7.011 -33.148 34.772 1.00 34.12 97 ALA A CA 1
ATOM 799 C C . ALA A 1 97 ? -7.211 -33.717 33.345 1.00 34.12 97 ALA A C 1
ATOM 801 O O . ALA A 1 97 ? -8.070 -33.227 32.605 1.00 34.12 97 ALA A O 1
ATOM 802 N N . PRO A 1 98 ? -6.451 -34.751 32.940 1.00 35.56 98 PRO A N 1
ATOM 803 C CA . PRO A 1 98 ? -6.493 -35.290 31.587 1.00 35.56 98 PRO A CA 1
ATOM 804 C C . PRO A 1 98 ? -7.746 -36.149 31.384 1.00 35.56 98 PRO A C 1
ATOM 806 O O . PRO A 1 98 ? -7.923 -37.171 32.046 1.00 35.56 98 PRO A O 1
ATOM 809 N N . GLY A 1 99 ? -8.605 -35.750 30.445 1.00 33.59 99 GLY A N 1
ATOM 810 C CA . GLY A 1 99 ? -9.771 -36.544 30.058 1.00 33.59 99 GLY A CA 1
ATOM 811 C C . GLY A 1 99 ? -10.860 -35.765 29.328 1.00 33.59 99 GLY A C 1
ATOM 812 O O . GLY A 1 99 ? -11.981 -35.701 29.816 1.00 33.59 99 GLY A O 1
ATOM 813 N N . SER A 1 100 ? -10.572 -35.194 28.157 1.00 32.16 100 SER A N 1
ATOM 814 C CA . SER A 1 100 ? -11.626 -34.993 27.152 1.00 32.16 100 SER A CA 1
ATOM 815 C C . SER A 1 100 ? -11.023 -34.966 25.752 1.00 32.16 100 SER A C 1
ATOM 817 O O . SER A 1 100 ? -10.093 -34.214 25.468 1.00 32.16 100 SER A O 1
ATOM 819 N N . GLU A 1 101 ? -11.515 -35.880 24.923 1.00 36.59 101 GLU A N 1
ATOM 820 C CA . GLU A 1 101 ? -11.187 -36.016 23.511 1.00 36.59 101 GLU A CA 1
ATOM 821 C C . GLU A 1 101 ? -11.721 -34.827 22.706 1.00 36.59 101 GLU A C 1
ATOM 823 O O . GLU A 1 101 ? -12.720 -34.196 23.053 1.00 36.59 101 GLU A O 1
ATOM 828 N N . ALA A 1 102 ? -11.011 -34.547 21.616 1.00 42.31 102 ALA A N 1
ATOM 829 C CA . ALA A 1 102 ? -11.239 -33.455 20.689 1.00 42.31 102 ALA A CA 1
ATOM 830 C C . ALA A 1 102 ? -12.676 -33.423 20.142 1.00 42.31 102 ALA A C 1
ATOM 832 O O . ALA A 1 102 ? -13.133 -34.366 19.496 1.00 42.31 102 ALA A O 1
ATOM 833 N N . LEU A 1 103 ? -13.344 -32.282 20.324 1.00 32.88 103 LEU A N 1
ATOM 834 C CA . LEU A 1 103 ? -14.499 -31.886 19.527 1.00 32.88 103 LEU A CA 1
ATOM 835 C C . LEU A 1 103 ? -14.059 -30.811 18.535 1.00 32.88 103 LEU A C 1
ATOM 837 O O . LEU A 1 103 ? -13.608 -29.726 18.895 1.00 32.88 103 LEU A O 1
ATOM 841 N N . SER A 1 104 ? -14.175 -31.183 17.266 1.00 38.75 104 SER A N 1
ATOM 842 C CA . SER A 1 104 ? -13.896 -30.417 16.061 1.00 38.75 104 SER A CA 1
ATOM 843 C C . SER A 1 104 ? -14.902 -29.281 15.867 1.00 38.75 104 SER A C 1
ATOM 845 O O . SER A 1 104 ? -15.882 -29.416 15.137 1.00 38.75 104 SER A O 1
ATOM 847 N N . SER A 1 105 ? -14.646 -28.173 16.550 1.00 36.00 105 SER A N 1
ATOM 848 C CA . SER A 1 105 ? -14.986 -26.800 16.165 1.00 36.00 105 SER A CA 1
ATOM 849 C C . SER A 1 105 ? -14.189 -25.918 17.128 1.00 36.00 105 SER A C 1
ATOM 851 O O . SER A 1 105 ? -14.262 -26.199 18.327 1.00 36.00 105 SER A O 1
ATOM 853 N N . PRO A 1 106 ? -13.396 -24.915 16.700 1.00 45.66 106 PRO A N 1
ATOM 854 C CA . PRO A 1 106 ? -12.677 -24.100 17.666 1.00 45.66 106 PRO A CA 1
ATOM 855 C C . PRO A 1 106 ? -13.727 -23.327 18.469 1.00 45.66 106 PRO A C 1
ATOM 857 O O . PRO A 1 106 ? -14.357 -22.395 17.974 1.00 45.66 106 PRO A O 1
ATOM 860 N N . LEU A 1 107 ? -13.984 -23.783 19.696 1.00 48.91 107 LEU A N 1
ATOM 861 C CA . LEU A 1 107 ? -14.708 -23.004 20.689 1.00 48.91 107 LEU A CA 1
ATOM 862 C C . LEU A 1 107 ? -13.998 -21.647 20.814 1.00 48.91 107 LEU A C 1
ATOM 864 O O . LEU A 1 107 ? -12.770 -21.612 20.690 1.00 48.91 107 LEU A O 1
ATOM 868 N N . PRO A 1 108 ? -14.730 -20.543 21.040 1.00 64.75 108 PRO A N 1
ATOM 869 C CA . PRO A 1 108 ? -14.113 -19.231 21.155 1.00 64.75 108 PRO A CA 1
ATOM 870 C C . PRO A 1 108 ? -12.978 -19.262 22.187 1.00 64.75 108 PRO A C 1
ATOM 872 O O . PRO A 1 108 ? -13.149 -19.754 23.305 1.00 64.75 108 PRO A O 1
ATOM 875 N N . TYR A 1 109 ? -11.810 -18.752 21.801 1.00 75.12 109 TYR A N 1
ATOM 876 C CA . TYR A 1 109 ? -10.683 -18.574 22.696 1.00 75.12 109 TYR A CA 1
ATOM 877 C C . TYR A 1 109 ? -11.053 -17.522 23.739 1.00 75.12 109 TYR A C 1
ATOM 879 O O . TYR A 1 109 ? -11.227 -16.332 23.460 1.00 75.12 109 TYR A O 1
ATOM 887 N N . GLU A 1 110 ? -11.178 -17.974 24.978 1.00 79.31 110 GLU A N 1
ATOM 888 C CA . GLU A 1 110 ? -11.340 -17.088 26.117 1.00 79.31 110 GLU A CA 1
ATOM 889 C C . GLU A 1 110 ? -9.997 -16.429 26.448 1.00 79.31 110 GLU A C 1
ATOM 891 O O . GLU A 1 110 ? -9.021 -17.119 26.762 1.00 79.31 110 GLU A O 1
ATOM 896 N N . VAL A 1 111 ? -9.937 -15.096 26.417 1.00 79.00 111 VAL A N 1
ATOM 897 C CA . VAL A 1 111 ? -8.718 -14.356 26.773 1.00 79.00 111 VAL A CA 1
ATOM 898 C C . VAL A 1 111 ? -9.015 -13.138 27.648 1.00 79.00 111 VAL A C 1
ATOM 900 O O . VAL A 1 111 ? -10.144 -12.650 27.741 1.00 79.00 111 VAL A O 1
ATOM 903 N N . TYR A 1 112 ? -7.974 -12.676 28.342 1.00 73.44 112 TYR A N 1
ATOM 904 C CA . TYR A 1 112 ? -8.031 -11.572 29.295 1.00 73.44 112 TYR A CA 1
ATOM 905 C C . TYR A 1 112 ? -7.308 -10.349 28.723 1.00 73.44 112 TYR A C 1
ATOM 907 O O . TYR A 1 112 ? -6.129 -10.139 28.996 1.00 73.44 112 TYR A O 1
ATOM 915 N N . GLY A 1 113 ? -8.032 -9.544 27.943 1.00 69.88 113 GLY A N 1
ATOM 916 C CA . GLY A 1 113 ? -7.553 -8.257 27.431 1.00 69.88 113 GLY A CA 1
ATOM 917 C C . GLY A 1 113 ? -7.262 -8.232 25.930 1.00 69.88 113 GLY A C 1
ATOM 918 O O . GLY A 1 113 ? -7.019 -9.266 25.309 1.00 69.88 113 GLY A O 1
ATOM 919 N N . LEU A 1 114 ? -7.295 -7.016 25.379 1.00 72.81 114 LEU A N 1
ATOM 920 C CA . LEU A 1 114 ? -7.108 -6.735 23.956 1.00 72.81 114 LEU A CA 1
ATOM 921 C C . LEU A 1 114 ? -5.732 -7.191 23.460 1.00 72.81 114 LEU A C 1
ATOM 923 O O . LEU A 1 114 ? -5.674 -7.938 22.497 1.00 72.81 114 LEU A O 1
ATOM 927 N N . SER A 1 115 ? -4.651 -6.848 24.167 1.00 72.38 115 SER A N 1
ATOM 928 C CA . SER A 1 115 ? -3.283 -7.197 23.751 1.00 72.38 115 SER A CA 1
ATOM 929 C C . SER A 1 115 ? -3.058 -8.704 23.602 1.00 72.38 115 SER A C 1
ATOM 931 O O . SER A 1 115 ? -2.401 -9.148 22.673 1.00 72.38 115 SER A O 1
ATOM 933 N N . VAL A 1 116 ? -3.644 -9.527 24.480 1.00 77.81 116 VAL A N 1
ATOM 934 C CA . VAL A 1 116 ? -3.546 -10.993 24.372 1.00 77.81 116 VAL A CA 1
ATOM 935 C C . VAL A 1 116 ? -4.335 -11.511 23.169 1.00 77.81 116 VAL A C 1
ATOM 937 O O . VAL A 1 116 ? -3.903 -12.465 22.524 1.00 77.81 116 VAL A O 1
ATOM 940 N N . ALA A 1 117 ? -5.496 -10.916 22.882 1.00 80.88 117 ALA A N 1
ATOM 941 C CA . ALA A 1 117 ? -6.295 -11.271 21.715 1.00 80.88 117 ALA A CA 1
ATOM 942 C C . ALA A 1 117 ? -5.567 -10.881 20.421 1.00 80.88 117 ALA A C 1
ATOM 944 O O . ALA A 1 117 ? -5.406 -11.724 19.543 1.00 80.88 117 ALA A O 1
ATOM 945 N N . THR A 1 118 ? -5.058 -9.650 20.334 1.00 82.31 118 THR A N 1
ATOM 946 C CA . THR A 1 118 ? -4.373 -9.137 19.141 1.00 82.31 118 THR A CA 1
ATOM 947 C C . THR A 1 118 ? -3.068 -9.878 18.886 1.00 82.31 118 THR A C 1
ATOM 949 O O . THR A 1 118 ? -2.821 -10.257 17.746 1.00 82.31 118 THR A O 1
ATOM 952 N N . SER A 1 119 ? -2.284 -10.210 19.922 1.00 80.88 119 SER A N 1
ATOM 953 C CA . SER A 1 119 ? -1.093 -11.059 19.763 1.00 80.88 119 SER A CA 1
ATOM 954 C C . SER A 1 119 ? -1.425 -12.440 19.191 1.00 80.88 119 SER A C 1
ATOM 956 O O . SER A 1 119 ? -0.690 -12.928 18.342 1.00 80.88 119 SER A O 1
ATOM 958 N N . ARG A 1 120 ? -2.537 -13.066 19.601 1.00 85.00 120 ARG A N 1
ATOM 959 C CA . ARG A 1 120 ? -2.935 -14.386 19.077 1.00 85.00 120 ARG A CA 1
ATOM 960 C C . ARG A 1 120 ? -3.412 -14.326 17.633 1.00 85.00 120 ARG A C 1
ATOM 962 O O . ARG A 1 120 ? -2.998 -15.159 16.834 1.00 85.00 120 ARG A O 1
ATOM 969 N N . VAL A 1 121 ? -4.241 -13.334 17.301 1.00 87.38 121 VAL A N 1
ATOM 970 C CA . VAL A 1 121 ? -4.668 -13.092 15.914 1.00 87.38 121 VAL A CA 1
ATOM 971 C C . VAL A 1 121 ? -3.433 -12.857 15.049 1.00 87.38 121 VAL A C 1
ATOM 973 O O . VAL A 1 121 ? -3.266 -13.511 14.028 1.00 87.38 121 VAL A O 1
ATOM 976 N N . ARG A 1 122 ? -2.515 -11.996 15.503 1.00 87.06 122 ARG A N 1
ATOM 977 C CA . ARG A 1 122 ? -1.248 -11.711 14.826 1.00 87.06 122 ARG A CA 1
ATOM 978 C C . ARG A 1 122 ? -0.425 -12.978 14.602 1.00 87.06 122 ARG A C 1
ATOM 980 O O . ARG A 1 122 ? 0.001 -13.210 13.483 1.00 87.06 122 ARG A O 1
ATOM 987 N N . GLU A 1 123 ? -0.207 -13.800 15.625 1.00 85.75 123 GLU A N 1
ATOM 988 C CA . GLU A 1 123 ? 0.553 -15.055 15.502 1.00 85.75 123 GLU A CA 1
ATOM 989 C C . GLU A 1 123 ? -0.044 -16.003 14.461 1.00 85.75 123 GLU A C 1
ATOM 991 O O . GLU A 1 123 ? 0.686 -16.588 13.659 1.00 85.75 123 GLU A O 1
ATOM 996 N N . GLU A 1 124 ? -1.368 -16.126 14.449 1.00 88.12 124 GLU A N 1
ATOM 997 C CA . GLU A 1 124 ? -2.070 -16.965 13.489 1.00 88.12 124 GLU A CA 1
ATOM 998 C C . GLU A 1 124 ? -1.981 -16.393 12.065 1.00 88.12 124 GLU A C 1
ATOM 1000 O O . GLU A 1 124 ? -1.686 -17.142 11.133 1.00 88.12 124 GLU A O 1
ATOM 1005 N N . LEU A 1 125 ? -2.132 -15.076 11.888 1.00 86.44 125 LEU A N 1
ATOM 1006 C CA . LEU A 1 125 ? -1.919 -14.418 10.596 1.00 86.44 125 LEU A CA 1
ATOM 1007 C C . LEU A 1 125 ? -0.477 -14.608 10.110 1.00 86.44 125 LEU A C 1
ATOM 1009 O O . LEU A 1 125 ? -0.277 -15.038 8.983 1.00 86.44 125 LEU A O 1
ATOM 1013 N N . ILE A 1 126 ? 0.532 -14.384 10.960 1.00 84.06 126 ILE A N 1
ATOM 1014 C CA . ILE A 1 126 ? 1.954 -14.589 10.626 1.00 84.06 126 ILE A CA 1
ATOM 1015 C C . ILE A 1 126 ? 2.201 -16.014 10.136 1.00 84.06 126 ILE A C 1
ATOM 1017 O O . ILE A 1 126 ? 2.883 -16.225 9.133 1.00 84.06 126 ILE A O 1
ATOM 1021 N N . LYS A 1 127 ? 1.647 -17.003 10.840 1.00 83.94 127 LYS A N 1
ATOM 1022 C CA . LYS A 1 127 ? 1.773 -18.403 10.448 1.00 83.94 127 LYS A CA 1
ATOM 1023 C C . LYS A 1 127 ? 1.184 -18.641 9.058 1.00 83.94 127 LYS A C 1
ATOM 1025 O O . LYS A 1 127 ? 1.841 -19.248 8.221 1.00 83.94 127 LYS A O 1
ATOM 1030 N N . ARG A 1 128 ? -0.018 -18.129 8.793 1.00 84.38 128 ARG A N 1
ATOM 1031 C CA . ARG A 1 128 ? -0.680 -18.278 7.491 1.00 84.38 128 ARG A CA 1
ATOM 1032 C C . ARG A 1 128 ? 0.050 -17.539 6.376 1.00 84.38 128 ARG A C 1
ATOM 1034 O O . ARG A 1 128 ? 0.187 -18.100 5.294 1.00 84.38 128 ARG A O 1
ATOM 1041 N N . LEU A 1 129 ? 0.584 -16.349 6.655 1.00 79.12 129 LEU A N 1
ATOM 1042 C CA . LEU A 1 129 ? 1.454 -15.627 5.731 1.00 79.12 129 LEU A CA 1
ATOM 1043 C C . LEU A 1 129 ? 2.667 -16.494 5.366 1.00 79.12 129 LEU A C 1
ATOM 1045 O O . LEU A 1 129 ? 2.953 -16.684 4.192 1.00 79.12 129 LEU A O 1
ATOM 1049 N N . HIS A 1 130 ? 3.345 -17.102 6.340 1.00 78.88 130 HIS A N 1
ATOM 1050 C CA . HIS A 1 130 ? 4.461 -18.009 6.054 1.00 78.88 130 HIS A CA 1
ATOM 1051 C C . HIS A 1 130 ? 4.058 -19.279 5.294 1.00 78.88 130 HIS A C 1
ATOM 1053 O O . HIS A 1 130 ? 4.841 -19.759 4.475 1.00 78.88 130 HIS A O 1
ATOM 1059 N N . ASP A 1 131 ? 2.874 -19.826 5.569 1.00 78.75 131 ASP A N 1
ATOM 1060 C CA . ASP A 1 131 ? 2.388 -21.052 4.932 1.00 78.75 131 ASP A CA 1
ATOM 1061 C C . ASP A 1 131 ? 1.945 -20.817 3.474 1.00 78.75 131 ASP A C 1
ATOM 1063 O O . ASP A 1 131 ? 2.094 -21.717 2.644 1.00 78.75 131 ASP A O 1
ATOM 1067 N N . ARG A 1 132 ? 1.395 -19.634 3.157 1.00 72.50 132 ARG A N 1
ATOM 1068 C CA . ARG A 1 132 ? 0.806 -19.325 1.840 1.00 72.50 132 ARG A CA 1
ATOM 1069 C C . ARG A 1 132 ? 1.693 -18.489 0.928 1.00 72.50 132 ARG A C 1
ATOM 1071 O O . ARG A 1 132 ? 1.598 -18.648 -0.287 1.00 72.50 132 ARG A O 1
ATOM 1078 N N . PHE A 1 133 ? 2.547 -17.620 1.467 1.00 71.00 133 PHE A N 1
ATOM 1079 C CA . PHE A 1 133 ? 3.380 -16.784 0.613 1.00 71.00 133 PHE A CA 1
ATOM 1080 C C . PHE A 1 133 ? 4.460 -17.597 -0.088 1.00 71.00 133 PHE A C 1
ATOM 1082 O O . PHE A 1 133 ? 5.297 -18.267 0.521 1.00 71.00 133 PHE A O 1
ATOM 1089 N N . ASP A 1 134 ? 4.467 -17.476 -1.409 1.00 66.81 134 ASP A N 1
ATOM 1090 C CA . ASP A 1 134 ? 5.537 -17.988 -2.235 1.00 66.81 134 ASP A CA 1
ATOM 1091 C C . ASP A 1 134 ? 6.817 -17.192 -1.945 1.00 66.81 134 ASP A C 1
ATOM 1093 O O . ASP A 1 134 ? 6.930 -16.014 -2.277 1.00 66.81 134 ASP A O 1
ATOM 1097 N N . ASN A 1 135 ? 7.818 -17.855 -1.359 1.00 63.84 135 ASN A N 1
ATOM 1098 C CA . ASN A 1 135 ? 9.132 -17.270 -1.060 1.00 63.84 135 ASN A CA 1
ATOM 1099 C C . ASN A 1 135 ? 9.881 -16.741 -2.307 1.00 63.84 135 ASN A C 1
ATOM 1101 O O . ASN A 1 135 ? 10.993 -16.229 -2.180 1.00 63.84 135 ASN A O 1
ATOM 1105 N N . ARG A 1 136 ? 9.323 -16.909 -3.515 1.00 64.06 136 ARG A N 1
ATOM 1106 C CA . ARG A 1 136 ? 9.807 -16.309 -4.765 1.00 64.06 136 ARG A CA 1
ATOM 1107 C C . ARG A 1 136 ? 9.281 -14.885 -5.018 1.00 64.06 136 ARG A C 1
ATOM 1109 O O . ARG A 1 136 ? 9.773 -14.258 -5.954 1.00 64.06 136 ARG A O 1
ATOM 1116 N N . LEU A 1 137 ? 8.293 -14.394 -4.262 1.00 69.75 137 LEU A N 1
ATOM 1117 C CA . LEU A 1 137 ? 7.738 -13.045 -4.425 1.00 69.75 137 LEU A CA 1
ATOM 1118 C C . LEU A 1 137 ? 8.638 -12.000 -3.746 1.00 69.75 137 LEU A C 1
ATOM 1120 O O . LEU A 1 137 ? 8.867 -12.025 -2.534 1.00 69.75 137 LEU A O 1
ATOM 1124 N N . ASP A 1 138 ? 9.148 -11.066 -4.547 1.00 70.69 138 ASP A N 1
ATOM 1125 C CA . ASP A 1 138 ? 10.089 -10.038 -4.091 1.00 70.69 138 ASP A CA 1
ATOM 1126 C C . ASP A 1 138 ? 9.415 -8.920 -3.284 1.00 70.69 138 ASP A C 1
ATOM 1128 O O . ASP A 1 138 ? 10.090 -8.269 -2.480 1.00 70.69 138 ASP A O 1
ATOM 1132 N N . PHE A 1 139 ? 8.122 -8.664 -3.508 1.00 78.00 139 PHE A N 1
ATOM 1133 C CA . PHE A 1 139 ? 7.406 -7.558 -2.880 1.00 78.00 139 PHE A CA 1
ATOM 1134 C C . PHE A 1 139 ? 6.332 -8.054 -1.925 1.00 78.00 139 PHE A C 1
ATOM 1136 O O . PHE A 1 139 ? 6.508 -7.893 -0.721 1.00 78.00 139 PHE A O 1
ATOM 1143 N N . HIS A 1 140 ? 5.282 -8.703 -2.418 1.00 78.88 140 HIS A N 1
ATOM 1144 C CA . HIS A 1 140 ? 4.218 -9.213 -1.568 1.00 78.88 140 HIS A CA 1
ATOM 1145 C C . HIS A 1 140 ? 4.715 -10.468 -0.852 1.00 78.88 140 HIS A C 1
ATOM 1147 O O . HIS A 1 140 ? 4.740 -11.570 -1.390 1.00 78.88 140 HIS A O 1
ATOM 1153 N N . ASN A 1 141 ? 5.205 -10.271 0.364 1.00 77.06 141 ASN A N 1
ATOM 1154 C CA . ASN A 1 141 ? 5.673 -11.305 1.272 1.00 77.06 141 ASN A CA 1
ATOM 1155 C C . ASN A 1 141 ? 5.426 -10.849 2.714 1.00 77.06 141 ASN A C 1
ATOM 1157 O O . ASN A 1 141 ? 5.049 -9.704 2.961 1.00 77.06 141 ASN A O 1
ATOM 1161 N N . PHE A 1 142 ? 5.701 -11.724 3.683 1.00 81.25 142 PHE A N 1
ATOM 1162 C CA . PHE A 1 142 ? 5.525 -11.415 5.105 1.00 81.25 142 PHE A CA 1
ATOM 1163 C C . PHE A 1 142 ? 6.127 -10.058 5.523 1.00 81.25 142 PHE A C 1
ATOM 1165 O O . PHE A 1 142 ? 5.501 -9.313 6.276 1.00 81.25 142 PHE A O 1
ATOM 1172 N N . ASN A 1 143 ? 7.323 -9.711 5.029 1.00 80.88 143 ASN A N 1
ATOM 1173 C CA . ASN A 1 143 ? 7.982 -8.464 5.421 1.00 80.88 143 ASN A CA 1
ATOM 1174 C C . ASN A 1 143 ? 7.241 -7.228 4.901 1.00 80.88 143 ASN A C 1
ATOM 1176 O O . ASN A 1 143 ? 7.279 -6.195 5.565 1.00 80.88 143 ASN A O 1
ATOM 1180 N N . HIS A 1 144 ? 6.577 -7.321 3.746 1.00 82.25 144 HIS A N 1
ATOM 1181 C CA . HIS A 1 144 ? 5.748 -6.240 3.221 1.00 82.25 144 HIS A CA 1
ATOM 1182 C C . HIS A 1 144 ? 4.554 -5.975 4.140 1.00 82.25 144 HIS A C 1
ATOM 1184 O O . HIS A 1 144 ? 4.445 -4.870 4.669 1.00 82.25 144 HIS A O 1
ATOM 1190 N N . SER A 1 145 ? 3.748 -6.995 4.447 1.00 85.69 145 SER A N 1
ATOM 1191 C CA . SER A 1 145 ? 2.594 -6.847 5.345 1.00 85.69 145 SER A CA 1
ATOM 1192 C C . SER A 1 145 ? 3.010 -6.431 6.764 1.00 85.69 145 SER A C 1
ATOM 1194 O O . SER A 1 145 ? 2.357 -5.598 7.390 1.00 85.69 145 SER A O 1
ATOM 1196 N N . ALA A 1 146 ? 4.137 -6.943 7.274 1.00 83.88 146 ALA A N 1
ATOM 1197 C CA . ALA A 1 146 ? 4.665 -6.563 8.586 1.00 83.88 146 ALA A CA 1
ATOM 1198 C C . ALA A 1 146 ? 5.183 -5.113 8.627 1.00 83.88 146 ALA A C 1
ATOM 1200 O O . ALA A 1 146 ? 4.902 -4.389 9.585 1.00 83.88 146 ALA A O 1
ATOM 1201 N N . SER A 1 147 ? 5.919 -4.671 7.598 1.00 83.25 147 SER A N 1
ATOM 1202 C CA . SER A 1 147 ? 6.360 -3.273 7.484 1.00 83.25 147 SER A CA 1
ATOM 1203 C C . SER A 1 147 ? 5.160 -2.345 7.338 1.00 83.25 147 SER A C 1
ATOM 1205 O O . SER A 1 147 ? 5.112 -1.310 7.998 1.00 83.25 147 SER A O 1
ATOM 1207 N N . GLY A 1 148 ? 4.167 -2.743 6.540 1.00 86.19 148 GLY A N 1
ATOM 1208 C CA . GLY A 1 148 ? 2.926 -1.999 6.394 1.00 86.19 148 GLY A CA 1
ATOM 1209 C C . GLY A 1 148 ? 2.197 -1.849 7.728 1.00 86.19 148 GLY A C 1
ATOM 1210 O O . GLY A 1 148 ? 1.823 -0.744 8.113 1.00 86.19 148 GLY A O 1
ATOM 1211 N N . ALA A 1 149 ? 2.048 -2.929 8.499 1.00 90.12 149 ALA A N 1
ATOM 1212 C CA . ALA A 1 149 ? 1.374 -2.870 9.796 1.00 90.12 149 ALA A CA 1
ATOM 1213 C C . ALA A 1 149 ? 2.059 -1.875 10.750 1.00 90.12 149 ALA A C 1
ATOM 1215 O O . ALA A 1 149 ? 1.389 -1.109 11.442 1.00 90.12 149 ALA A O 1
ATOM 1216 N N . HIS A 1 150 ? 3.393 -1.827 10.750 1.00 87.19 150 HIS A N 1
ATOM 1217 C CA . HIS A 1 150 ? 4.134 -0.842 11.535 1.00 87.19 150 HIS A CA 1
ATOM 1218 C C . HIS A 1 150 ? 3.880 0.603 11.077 1.00 87.19 150 HIS A C 1
ATOM 1220 O O . HIS A 1 150 ? 3.735 1.502 11.900 1.00 87.19 150 HIS A O 1
ATOM 1226 N N . GLU A 1 151 ? 3.790 0.847 9.776 1.00 88.06 151 GLU A N 1
ATOM 1227 C CA . GLU A 1 151 ? 3.549 2.194 9.254 1.00 88.06 151 GLU A CA 1
ATOM 1228 C C . GLU A 1 151 ? 2.104 2.658 9.452 1.00 88.06 151 GLU A C 1
ATOM 1230 O O . GLU A 1 151 ? 1.868 3.847 9.672 1.00 88.06 151 GLU A O 1
ATOM 1235 N N . VAL A 1 152 ? 1.146 1.725 9.457 1.00 93.50 152 VAL A N 1
ATOM 1236 C CA . VAL A 1 152 ? -0.237 1.994 9.873 1.00 93.50 152 VAL A CA 1
ATOM 1237 C C . VAL A 1 152 ? -0.266 2.429 11.334 1.00 93.50 152 VAL A C 1
ATOM 1239 O O . VAL A 1 152 ? -0.928 3.416 11.661 1.00 93.50 152 VAL A O 1
ATOM 1242 N N . TYR A 1 153 ? 0.501 1.751 12.197 1.00 93.81 153 TYR A N 1
ATOM 1243 C CA . TYR A 1 153 ? 0.702 2.188 13.577 1.00 93.81 153 TYR A CA 1
ATOM 1244 C C . TYR A 1 153 ? 1.265 3.611 13.635 1.00 93.81 153 TYR A C 1
ATOM 1246 O O . TYR A 1 153 ? 0.684 4.449 14.319 1.00 93.81 153 TYR A O 1
ATOM 1254 N N . GLU A 1 154 ? 2.350 3.914 12.911 1.00 91.00 154 GLU A N 1
ATOM 1255 C CA . GLU A 1 154 ? 2.962 5.250 12.948 1.00 91.00 154 GLU A CA 1
ATOM 1256 C C . GLU A 1 154 ? 1.973 6.347 12.529 1.00 91.00 154 GLU A C 1
ATOM 1258 O O . GLU A 1 154 ? 1.901 7.392 13.179 1.00 91.00 154 GLU A O 1
ATOM 1263 N N . LEU A 1 155 ? 1.190 6.107 11.473 1.00 94.31 155 LEU A N 1
ATOM 1264 C CA . LEU A 1 155 ? 0.217 7.069 10.961 1.00 94.31 155 LEU A CA 1
ATOM 1265 C C . LEU A 1 155 ? -0.908 7.319 11.967 1.00 94.31 155 LEU A C 1
ATOM 1267 O O . LEU A 1 155 ? -1.196 8.468 12.308 1.00 94.31 155 LEU A O 1
ATOM 1271 N N . LEU A 1 156 ? -1.546 6.252 12.450 1.00 96.56 156 LEU A N 1
ATOM 1272 C CA . LEU A 1 156 ? -2.671 6.355 13.378 1.00 96.56 156 LEU A CA 1
ATOM 1273 C C . LEU A 1 156 ? -2.241 6.891 14.742 1.00 96.56 156 LEU A C 1
ATOM 1275 O O . LEU A 1 156 ? -2.961 7.692 15.337 1.00 96.56 156 LEU A O 1
ATOM 1279 N N . HIS A 1 157 ? -1.057 6.504 15.217 1.00 95.12 157 HIS A N 1
ATOM 1280 C CA . HIS A 1 157 ? -0.493 7.033 16.451 1.00 95.12 157 HIS A CA 1
ATOM 1281 C C . HIS A 1 157 ? -0.218 8.535 16.336 1.00 95.12 157 HIS A C 1
ATOM 1283 O O . HIS A 1 157 ? -0.547 9.284 17.251 1.00 95.12 157 HIS A O 1
ATOM 1289 N N . LEU A 1 158 ? 0.278 9.007 15.188 1.00 94.50 158 LEU A N 1
ATOM 1290 C CA . LEU A 1 158 ? 0.473 10.436 14.953 1.00 94.50 158 LEU A CA 1
ATOM 1291 C C . LEU A 1 158 ? -0.848 11.219 15.001 1.00 94.50 158 LEU A C 1
ATOM 1293 O O . LEU A 1 158 ? -0.885 12.320 15.546 1.00 94.50 158 LEU A O 1
ATOM 1297 N N . ILE A 1 159 ? -1.946 10.657 14.481 1.00 97.19 159 ILE A N 1
ATOM 1298 C CA . ILE A 1 159 ? -3.284 11.258 14.622 1.00 97.19 159 ILE A CA 1
ATOM 1299 C C . ILE A 1 159 ? -3.717 11.250 16.095 1.00 97.19 159 ILE A C 1
ATOM 1301 O O . ILE A 1 159 ? -4.162 12.278 16.604 1.00 97.19 159 ILE A O 1
ATOM 1305 N N . GLN A 1 160 ? -3.545 10.122 16.789 1.00 97.56 160 GLN A N 1
ATOM 1306 C CA . GLN A 1 160 ? -3.885 9.957 18.204 1.00 97.56 160 GLN A CA 1
ATOM 1307 C C . GLN A 1 160 ? -3.143 10.952 19.112 1.00 97.56 160 GLN A C 1
ATOM 1309 O O . GLN A 1 160 ? -3.725 11.463 20.065 1.00 97.56 160 GLN A O 1
ATOM 1314 N N . GLU A 1 161 ? -1.872 11.253 18.835 1.00 96.38 161 GLU A N 1
ATOM 1315 C CA . GLU A 1 161 ? -1.096 12.245 19.590 1.00 96.38 161 GLU A CA 1
ATOM 1316 C C . GLU A 1 161 ? -1.688 13.657 19.479 1.00 96.38 161 GLU A C 1
ATOM 1318 O O . GLU A 1 161 ? -1.618 14.433 20.436 1.00 96.38 161 GLU A O 1
ATOM 1323 N N . GLN A 1 162 ? -2.277 13.993 18.326 1.00 97.62 162 GLN A N 1
ATOM 1324 C CA . GLN A 1 162 ? -2.930 15.285 18.105 1.00 97.62 162 GLN A CA 1
ATOM 1325 C C . GLN A 1 162 ? -4.363 15.311 18.653 1.00 97.62 162 GLN A C 1
ATOM 1327 O O . GLN A 1 162 ? -4.787 16.331 19.198 1.00 97.62 162 GLN A O 1
ATOM 1332 N N . ASP A 1 163 ? -5.099 14.203 18.527 1.00 96.81 163 ASP A N 1
ATOM 1333 C CA . ASP A 1 163 ? -6.450 14.032 19.064 1.00 96.81 163 ASP A CA 1
ATOM 1334 C C . ASP A 1 163 ? -6.668 12.608 19.618 1.00 96.81 163 ASP A C 1
ATOM 1336 O O . ASP A 1 163 ? -7.085 11.700 18.887 1.00 96.81 163 ASP A O 1
ATOM 1340 N N . PRO A 1 164 ? -6.462 12.402 20.935 1.00 92.88 164 PRO A N 1
ATOM 1341 C CA . PRO A 1 164 ? -6.656 11.097 21.569 1.00 92.88 164 PRO A CA 1
ATOM 1342 C C . PRO A 1 164 ? -8.103 10.591 21.537 1.00 92.88 164 PRO A C 1
ATOM 1344 O O . PRO A 1 164 ? -8.350 9.427 21.846 1.00 92.88 164 PRO A O 1
ATOM 1347 N N . GLY A 1 165 ? -9.072 11.464 21.239 1.00 92.44 165 GLY A N 1
ATOM 1348 C CA . GLY A 1 165 ? -10.481 11.099 21.119 1.00 92.44 165 GLY A CA 1
ATOM 1349 C C . GLY A 1 165 ? -10.858 10.564 19.740 1.00 92.44 165 GLY A C 1
ATOM 1350 O O . GLY A 1 165 ? -11.948 10.012 19.600 1.00 92.44 165 GLY A O 1
ATOM 1351 N N . LEU A 1 166 ? -9.985 10.729 18.741 1.00 94.31 166 LEU A N 1
ATOM 1352 C CA . LEU A 1 166 ? -10.266 10.386 17.349 1.00 94.31 166 LEU A CA 1
ATOM 1353 C C . LEU A 1 166 ? -9.771 8.985 16.960 1.00 94.31 166 LEU A C 1
ATOM 1355 O O . LEU A 1 166 ? -10.362 8.352 16.091 1.00 94.31 166 LEU A O 1
ATOM 1359 N N . VAL A 1 167 ? -8.706 8.505 17.610 1.00 94.88 167 VAL A N 1
ATOM 1360 C CA . VAL A 1 167 ? -8.116 7.177 17.385 1.00 94.88 167 VAL A CA 1
ATOM 1361 C C . VAL A 1 167 ? -7.845 6.505 18.728 1.00 94.88 167 VAL A C 1
ATOM 1363 O O . VAL A 1 167 ? -7.060 6.991 19.546 1.00 94.88 167 VAL A O 1
ATOM 1366 N N . SER A 1 168 ? -8.473 5.359 18.963 1.00 90.44 168 SER A N 1
ATOM 1367 C CA . SER A 1 168 ? -8.235 4.537 20.147 1.00 90.44 168 SER A CA 1
ATOM 1368 C C . SER A 1 168 ? -7.074 3.555 19.943 1.00 90.44 168 SER A C 1
ATOM 1370 O O . SER A 1 168 ? -6.650 3.270 18.825 1.00 90.44 168 SER A O 1
ATOM 1372 N N . ASN A 1 169 ? -6.571 2.974 21.037 1.00 86.50 169 ASN A N 1
ATOM 1373 C CA . ASN A 1 169 ? -5.600 1.876 20.941 1.00 86.50 169 ASN A CA 1
ATOM 1374 C C . ASN A 1 169 ? -6.198 0.639 20.254 1.00 86.50 169 ASN A C 1
ATOM 1376 O O . ASN A 1 169 ? -5.460 -0.128 19.649 1.00 86.50 169 ASN A O 1
ATOM 1380 N N . GLU A 1 170 ? -7.517 0.439 20.354 1.00 88.19 170 GLU A N 1
ATOM 1381 C CA . GLU A 1 170 ? -8.203 -0.639 19.636 1.00 88.19 170 GLU A CA 1
ATOM 1382 C C . GLU A 1 170 ? -8.170 -0.392 18.127 1.00 88.19 170 GLU A C 1
ATOM 1384 O O . GLU A 1 170 ? -7.847 -1.314 17.387 1.00 88.19 170 GLU A O 1
ATOM 1389 N N . ASP A 1 171 ? -8.378 0.852 17.680 1.00 92.38 171 ASP A N 1
ATOM 1390 C CA . ASP A 1 171 ? -8.304 1.199 16.256 1.00 92.38 171 ASP A CA 1
ATOM 1391 C C . ASP A 1 171 ? -6.918 0.922 15.670 1.00 92.38 171 ASP A C 1
ATOM 1393 O O . ASP A 1 171 ? -6.807 0.362 14.583 1.00 92.38 171 ASP A O 1
ATOM 1397 N N . ILE A 1 172 ? -5.862 1.280 16.409 1.00 93.06 172 ILE A N 1
ATOM 1398 C CA . ILE A 1 172 ? -4.472 1.023 16.015 1.00 93.06 172 ILE A CA 1
ATOM 1399 C C . ILE A 1 172 ? -4.219 -0.482 15.905 1.00 93.06 172 ILE A C 1
ATOM 1401 O O . ILE A 1 172 ? -3.740 -0.951 14.875 1.00 93.06 172 ILE A O 1
ATOM 1405 N N . GLU A 1 173 ? -4.553 -1.248 16.946 1.00 91.06 173 GLU A N 1
ATOM 1406 C CA . GLU A 1 173 ? -4.323 -2.694 16.960 1.00 91.06 173 GLU A CA 1
ATOM 1407 C C . GLU A 1 173 ? -5.088 -3.406 15.842 1.00 91.06 173 GLU A C 1
ATOM 1409 O O . GLU A 1 173 ? -4.526 -4.281 15.185 1.00 91.06 173 GLU A O 1
ATOM 1414 N N . ILE A 1 174 ? -6.345 -3.028 15.587 1.00 93.00 174 ILE A N 1
ATOM 1415 C CA . ILE A 1 174 ? -7.115 -3.621 14.493 1.00 93.00 174 ILE A CA 1
ATOM 1416 C C . ILE A 1 174 ? -6.547 -3.216 13.135 1.00 93.00 174 ILE A C 1
ATOM 1418 O O . ILE A 1 174 ? -6.347 -4.095 12.306 1.00 93.00 174 ILE A O 1
ATOM 1422 N N . ALA A 1 175 ? -6.217 -1.945 12.910 1.00 95.50 175 ALA A N 1
ATOM 1423 C CA . ALA A 1 175 ? -5.666 -1.507 11.628 1.00 95.50 175 ALA A CA 1
ATOM 1424 C C . ALA A 1 175 ? -4.331 -2.194 11.301 1.00 95.50 175 ALA A C 1
ATOM 1426 O O . ALA A 1 175 ? -4.061 -2.533 10.149 1.00 95.50 175 ALA A O 1
ATOM 1427 N N . MET A 1 176 ? -3.506 -2.468 12.317 1.00 94.69 176 MET A N 1
ATOM 1428 C CA . MET A 1 176 ? -2.307 -3.291 12.154 1.00 94.69 176 MET A CA 1
ATOM 1429 C C . MET A 1 176 ? -2.642 -4.721 11.712 1.00 94.69 176 MET A C 1
ATOM 1431 O O . MET A 1 176 ? -1.928 -5.278 10.882 1.00 94.69 176 MET A O 1
ATOM 1435 N N . LEU A 1 177 ? -3.700 -5.332 12.259 1.00 94.88 177 LEU A N 1
ATOM 1436 C CA . LEU A 1 177 ? -4.151 -6.669 11.856 1.00 94.88 177 LEU A CA 1
ATOM 1437 C C . LEU A 1 177 ? -4.762 -6.664 10.450 1.00 94.88 177 LEU A C 1
ATOM 1439 O O . LEU A 1 177 ? -4.491 -7.582 9.684 1.00 94.88 177 LEU A O 1
ATOM 1443 N N . GLU A 1 178 ? -5.523 -5.628 10.095 1.00 95.50 178 GLU A N 1
ATOM 1444 C CA . GLU A 1 178 ? -6.066 -5.418 8.748 1.00 95.50 178 GLU A CA 1
ATOM 1445 C C . GLU A 1 178 ? -4.944 -5.294 7.725 1.00 95.50 178 GLU A C 1
ATOM 1447 O O . GLU A 1 178 ? -4.954 -6.003 6.727 1.00 95.50 178 GLU A O 1
ATOM 1452 N N . MET A 1 179 ? -3.917 -4.493 8.007 1.00 93.44 179 MET A N 1
ATOM 1453 C CA . MET A 1 179 ? -2.744 -4.377 7.143 1.00 93.44 179 MET A CA 1
ATOM 1454 C C . MET A 1 179 ? -1.885 -5.648 7.126 1.00 93.44 179 MET A C 1
ATOM 1456 O O . MET A 1 179 ? -1.314 -5.995 6.100 1.00 93.44 179 MET A O 1
ATOM 1460 N N . LEU A 1 180 ? -1.800 -6.401 8.221 1.00 91.19 180 LEU A N 1
ATOM 1461 C CA . LEU A 1 180 ? -1.120 -7.696 8.188 1.00 91.19 180 LEU A CA 1
ATOM 1462 C C . LEU A 1 180 ? -1.879 -8.704 7.311 1.00 91.19 180 LEU A C 1
ATOM 1464 O O . LEU A 1 180 ? -1.259 -9.523 6.637 1.00 91.19 180 LEU A O 1
ATOM 1468 N N . ALA A 1 181 ? -3.209 -8.638 7.329 1.00 91.50 181 ALA A N 1
ATOM 1469 C CA . ALA A 1 181 ? -4.081 -9.545 6.605 1.00 91.50 181 ALA A CA 1
ATOM 1470 C C . ALA A 1 181 ? -4.383 -9.105 5.169 1.00 91.50 181 ALA A C 1
ATOM 1472 O O . ALA A 1 181 ? -4.807 -9.959 4.411 1.00 91.50 181 ALA A O 1
ATOM 1473 N N . HIS A 1 182 ? -4.187 -7.838 4.779 1.00 89.00 182 HIS A N 1
ATOM 1474 C CA . HIS A 1 182 ? -4.732 -7.274 3.526 1.00 89.00 182 HIS A CA 1
ATOM 1475 C C . HIS A 1 182 ? -4.333 -8.030 2.248 1.00 89.00 182 HIS A C 1
ATOM 1477 O O . HIS A 1 182 ? -5.028 -7.954 1.240 1.00 89.00 182 HIS A O 1
ATOM 1483 N N . ASP A 1 183 ? -3.222 -8.755 2.327 1.00 84.38 183 ASP A N 1
ATOM 1484 C CA . ASP A 1 183 ? -2.614 -9.531 1.259 1.00 84.38 183 ASP A CA 1
ATOM 1485 C C . ASP A 1 183 ? -2.516 -11.029 1.623 1.00 84.38 183 ASP A C 1
ATOM 1487 O O . ASP A 1 183 ? -1.797 -11.775 0.975 1.00 84.38 183 ASP A O 1
ATOM 1491 N N . ILE A 1 184 ? -3.179 -11.508 2.682 1.00 82.00 184 ILE A N 1
ATOM 1492 C CA . ILE A 1 184 ? -3.025 -12.895 3.167 1.00 82.00 184 ILE A CA 1
ATOM 1493 C C . ILE A 1 184 ? -3.490 -13.938 2.152 1.00 82.00 184 ILE A C 1
ATOM 1495 O O . ILE A 1 184 ? -2.959 -15.053 2.121 1.00 82.00 184 ILE A O 1
ATOM 1499 N N . ASP A 1 185 ? -4.466 -13.573 1.328 1.00 77.25 185 ASP A N 1
ATOM 1500 C CA . ASP A 1 185 ? -4.912 -14.375 0.206 1.00 77.25 185 ASP A CA 1
ATOM 1501 C C . ASP A 1 185 ? -4.382 -13.758 -1.086 1.00 77.25 185 ASP A C 1
ATOM 1503 O O . ASP A 1 185 ? -4.852 -12.710 -1.516 1.00 77.25 185 ASP A O 1
ATOM 1507 N N . GLN A 1 186 ? -3.357 -14.371 -1.683 1.00 70.50 186 GLN A N 1
ATOM 1508 C CA . GLN A 1 186 ? -2.808 -13.940 -2.968 1.00 70.50 186 GLN A CA 1
ATOM 1509 C C . GLN A 1 186 ? -2.951 -15.036 -4.015 1.00 70.50 186 GLN A C 1
ATOM 1511 O O . GLN A 1 186 ? -2.025 -15.812 -4.249 1.00 70.50 186 GLN A O 1
ATOM 1516 N N . ASP A 1 187 ? -4.086 -15.057 -4.705 1.00 65.12 187 ASP A N 1
ATOM 1517 C CA . ASP A 1 187 ? -4.235 -15.871 -5.903 1.00 65.12 187 ASP A CA 1
ATOM 1518 C C . A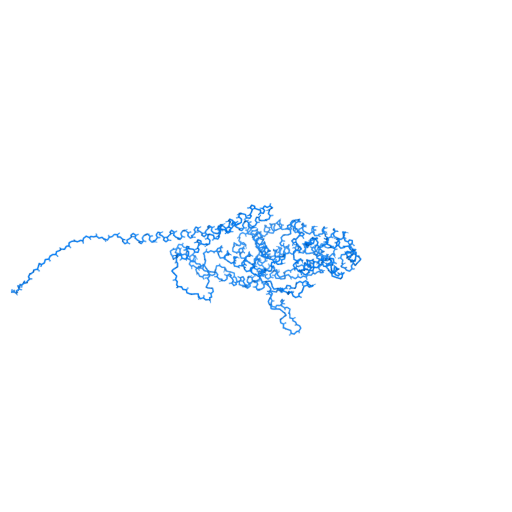SP A 1 187 ? -3.642 -15.145 -7.125 1.00 65.12 187 ASP A C 1
ATOM 1520 O O . ASP A 1 187 ? -3.963 -13.987 -7.431 1.00 65.12 187 ASP A O 1
ATOM 1524 N N . PHE A 1 188 ? -2.777 -15.852 -7.858 1.00 63.97 188 PHE A N 1
ATOM 1525 C CA . PHE A 1 188 ? -2.169 -15.403 -9.112 1.00 63.97 188 PHE A CA 1
ATOM 1526 C C . PHE A 1 188 ? -2.271 -16.483 -10.196 1.00 63.97 188 PHE A C 1
ATOM 1528 O O . PHE A 1 188 ? -2.238 -17.680 -9.915 1.00 63.97 188 PHE A O 1
ATOM 1535 N N . ASP A 1 189 ? -2.373 -16.073 -11.465 1.00 61.84 189 ASP A N 1
ATOM 1536 C CA . ASP A 1 189 ? -2.295 -17.018 -12.587 1.00 61.84 189 ASP A CA 1
ATOM 1537 C C . ASP A 1 189 ? -0.832 -17.379 -12.904 1.00 61.84 189 ASP A C 1
ATOM 1539 O O . ASP A 1 189 ? -0.086 -16.608 -13.518 1.00 61.84 189 ASP A O 1
ATOM 1543 N N . GLU A 1 190 ? -0.414 -18.580 -12.493 1.00 56.06 190 GLU A N 1
ATOM 1544 C CA . GLU A 1 190 ? 0.936 -19.109 -12.730 1.00 56.06 190 GLU A CA 1
ATOM 1545 C C . GLU A 1 190 ? 1.243 -19.399 -14.207 1.00 56.06 190 GLU A C 1
ATOM 1547 O O . GLU A 1 190 ? 2.413 -19.474 -14.590 1.00 56.06 190 GLU A O 1
ATOM 1552 N N . ASN A 1 191 ? 0.232 -19.542 -15.073 1.00 55.41 191 ASN A N 1
ATOM 1553 C CA . ASN A 1 191 ? 0.427 -20.001 -16.458 1.00 55.41 191 ASN A CA 1
ATOM 1554 C C . ASN A 1 191 ? 1.003 -18.922 -17.394 1.00 55.41 191 ASN A C 1
ATOM 1556 O O . ASN A 1 191 ? 1.183 -19.136 -18.594 1.00 55.41 191 ASN A O 1
ATOM 1560 N N . SER A 1 192 ? 1.322 -17.757 -16.840 1.00 52.50 192 SER A N 1
ATOM 1561 C CA . SER A 1 192 ? 1.707 -16.537 -17.534 1.00 52.50 192 SER A CA 1
ATOM 1562 C C . SER A 1 192 ? 3.225 -16.280 -17.486 1.00 52.50 192 SER A C 1
ATOM 1564 O O . SER A 1 192 ? 3.662 -15.140 -17.393 1.00 52.50 192 SER A O 1
ATOM 1566 N N . ALA A 1 193 ? 4.083 -17.302 -17.587 1.00 46.97 193 ALA A N 1
ATOM 1567 C CA . ALA A 1 193 ? 5.546 -17.115 -17.499 1.00 46.97 193 ALA A CA 1
ATOM 1568 C C . ALA A 1 193 ? 6.114 -16.054 -18.478 1.00 46.97 193 ALA A C 1
ATOM 1570 O O . ALA A 1 193 ? 7.176 -15.482 -18.250 1.00 46.97 193 ALA A O 1
ATOM 1571 N N . THR A 1 194 ? 5.415 -15.743 -19.574 1.00 44.53 194 THR A N 1
ATOM 1572 C CA . THR A 1 194 ? 5.839 -14.722 -20.547 1.00 44.53 194 THR A CA 1
ATOM 1573 C C . THR A 1 194 ? 5.200 -13.341 -20.368 1.00 44.53 194 THR A C 1
ATOM 1575 O O . THR A 1 194 ? 5.675 -12.397 -21.005 1.00 44.53 194 THR A O 1
ATOM 1578 N N . ARG A 1 195 ? 4.142 -13.204 -19.557 1.00 51.69 195 ARG A N 1
ATOM 1579 C CA . ARG A 1 195 ? 3.381 -11.955 -19.355 1.00 51.69 195 ARG A CA 1
ATOM 1580 C C . ARG A 1 195 ? 3.409 -11.534 -17.882 1.00 51.69 195 ARG A C 1
ATOM 1582 O O . ARG A 1 195 ? 3.779 -12.320 -17.017 1.00 51.69 195 ARG A O 1
ATOM 1589 N N . MET A 1 196 ? 3.045 -10.280 -17.624 1.00 52.78 196 MET A N 1
ATOM 1590 C CA . MET A 1 196 ? 2.825 -9.781 -16.267 1.00 52.78 196 MET A CA 1
ATOM 1591 C C . MET A 1 196 ? 1.857 -10.722 -15.533 1.00 52.78 196 MET A C 1
ATOM 1593 O O . MET A 1 196 ? 0.816 -11.048 -16.101 1.00 52.78 196 MET A O 1
ATOM 1597 N N . ARG A 1 197 ? 2.199 -11.182 -14.321 1.00 62.41 197 ARG A N 1
ATOM 1598 C CA . ARG A 1 197 ? 1.263 -11.969 -13.499 1.00 62.41 197 ARG A CA 1
ATOM 1599 C C . ARG A 1 197 ? -0.014 -11.153 -13.286 1.00 62.41 197 ARG A C 1
ATOM 1601 O O . ARG A 1 197 ? 0.050 -10.039 -12.773 1.00 62.41 197 ARG A O 1
ATOM 1608 N N . GLU A 1 198 ? -1.160 -11.702 -13.681 1.00 59.59 198 GLU A N 1
ATOM 1609 C CA . GLU A 1 198 ? -2.460 -11.097 -13.386 1.00 59.59 198 GLU A CA 1
ATOM 1610 C C . GLU A 1 198 ? -2.842 -11.458 -11.945 1.00 59.59 198 GLU A C 1
ATOM 1612 O O . GLU A 1 198 ? -3.013 -12.635 -11.610 1.00 59.59 198 GLU A O 1
ATOM 1617 N N . ARG A 1 199 ? -2.926 -10.441 -11.079 1.00 62.97 199 ARG A N 1
ATOM 1618 C CA . ARG A 1 199 ? -3.444 -10.578 -9.712 1.00 62.97 199 ARG A CA 1
ATOM 1619 C C . ARG A 1 199 ? -4.966 -10.550 -9.751 1.00 62.97 199 ARG A C 1
ATOM 1621 O O . ARG A 1 199 ? -5.546 -9.694 -10.421 1.00 62.97 199 ARG A O 1
ATOM 1628 N N . ARG A 1 200 ? -5.610 -11.447 -9.006 1.00 68.00 200 ARG A N 1
ATOM 1629 C CA . ARG A 1 200 ? -7.062 -11.404 -8.814 1.00 68.00 200 ARG A CA 1
ATOM 1630 C C . ARG A 1 200 ? -7.386 -10.390 -7.725 1.00 68.00 200 ARG A C 1
ATOM 1632 O O . ARG A 1 200 ? -7.177 -10.658 -6.551 1.00 68.00 200 ARG A O 1
ATOM 1639 N N . ARG A 1 201 ? -7.866 -9.215 -8.119 1.00 64.88 201 ARG A N 1
ATOM 1640 C CA . ARG A 1 201 ? -8.276 -8.156 -7.190 1.00 64.88 201 ARG A CA 1
ATOM 1641 C C . ARG A 1 201 ? -9.786 -7.959 -7.242 1.00 64.88 201 ARG A C 1
ATOM 1643 O O . ARG A 1 201 ? -10.371 -8.121 -8.311 1.00 64.88 201 ARG A O 1
ATOM 1650 N N . GLY A 1 202 ? -10.408 -7.624 -6.117 1.00 62.84 202 GLY A N 1
ATOM 1651 C CA . GLY A 1 202 ? -11.845 -7.340 -6.065 1.00 62.84 202 GLY A CA 1
ATOM 1652 C C . GLY A 1 202 ? -12.439 -7.415 -4.661 1.00 62.84 202 GLY A C 1
ATOM 1653 O O . GLY A 1 202 ? -12.218 -8.382 -3.930 1.00 62.84 202 GLY A O 1
ATOM 1654 N N . ALA A 1 203 ? -13.237 -6.408 -4.310 1.00 67.06 203 ALA A N 1
ATOM 1655 C CA . ALA A 1 203 ? -13.881 -6.300 -3.003 1.00 67.06 203 ALA A CA 1
ATOM 1656 C C . ALA A 1 203 ? -15.417 -6.393 -3.086 1.00 67.06 203 ALA A C 1
ATOM 1658 O O . ALA A 1 203 ? -16.048 -6.917 -2.162 1.00 67.06 203 ALA A O 1
ATOM 1659 N N . TYR A 1 204 ? -16.020 -5.947 -4.195 1.00 60.84 204 TYR A N 1
ATOM 1660 C CA . TYR A 1 204 ? -17.470 -5.853 -4.375 1.00 60.84 204 TYR A CA 1
ATOM 1661 C C . TYR A 1 204 ? -17.987 -6.633 -5.599 1.00 60.84 204 TYR A C 1
ATOM 1663 O O . TYR A 1 204 ? -17.235 -6.920 -6.528 1.00 60.84 204 TYR A O 1
ATOM 1671 N N . PRO A 1 205 ? -19.292 -6.985 -5.641 1.00 48.09 205 PRO A N 1
ATOM 1672 C CA . PRO A 1 205 ? -19.879 -7.805 -6.711 1.00 48.09 205 PRO A CA 1
ATOM 1673 C C . PRO A 1 205 ? -19.745 -7.225 -8.125 1.00 48.09 205 PRO A C 1
ATOM 1675 O O . PRO A 1 205 ? -19.793 -7.972 -9.097 1.00 48.09 205 PRO A O 1
ATOM 1678 N N . GLU A 1 206 ? -19.596 -5.907 -8.235 1.00 60.22 206 GLU A N 1
ATOM 1679 C CA . GLU A 1 206 ? -19.409 -5.174 -9.490 1.00 60.22 206 GLU A CA 1
ATOM 1680 C C . GLU A 1 206 ? -17.938 -5.066 -9.935 1.00 60.22 206 GLU A C 1
ATOM 1682 O O . GLU A 1 206 ? -17.685 -4.789 -11.106 1.00 60.22 206 GLU A O 1
ATOM 1687 N N . ASP A 1 207 ? -16.984 -5.421 -9.062 1.00 50.75 207 ASP A N 1
ATOM 1688 C CA . ASP A 1 207 ? -15.557 -5.571 -9.397 1.00 50.75 207 ASP A CA 1
ATOM 1689 C C . ASP A 1 207 ? -15.254 -6.894 -10.115 1.00 50.75 207 ASP A C 1
ATOM 1691 O O . ASP A 1 207 ? -14.137 -7.118 -10.581 1.00 50.75 207 ASP A O 1
ATOM 1695 N N . ILE A 1 208 ? -16.229 -7.805 -10.194 1.00 52.31 208 ILE A N 1
ATOM 1696 C CA . ILE A 1 208 ? -16.048 -9.118 -10.807 1.00 52.31 208 ILE A CA 1
ATOM 1697 C C . ILE A 1 208 ? -16.307 -8.991 -12.314 1.00 52.31 208 ILE A C 1
ATOM 1699 O O . ILE A 1 208 ? -17.457 -8.809 -12.725 1.00 52.31 208 ILE A O 1
ATOM 1703 N N . PRO A 1 209 ? -15.288 -9.119 -13.186 1.00 46.72 209 PRO A N 1
ATOM 1704 C CA . PRO A 1 209 ? -15.520 -9.070 -14.617 1.00 46.72 209 PRO A CA 1
ATOM 1705 C C . PRO A 1 209 ? -16.393 -10.256 -15.040 1.00 46.72 209 PRO A C 1
ATOM 1707 O O . PRO A 1 209 ? -16.016 -11.426 -14.917 1.00 46.72 209 PRO A O 1
ATOM 1710 N N . HIS A 1 210 ? -17.565 -9.944 -15.582 1.00 48.41 210 HIS A N 1
ATOM 1711 C CA . HIS A 1 210 ? -18.392 -10.910 -16.288 1.00 48.41 210 HIS A CA 1
ATOM 1712 C C . HIS A 1 210 ? -17.794 -11.158 -17.673 1.00 48.41 210 HIS A C 1
ATOM 1714 O O . HIS A 1 210 ? -17.383 -10.224 -18.365 1.00 48.41 210 HIS A O 1
ATOM 1720 N N . ASN A 1 211 ? -17.746 -12.417 -18.109 1.00 51.41 211 ASN A N 1
ATOM 1721 C CA . ASN A 1 211 ? -17.541 -12.680 -19.531 1.00 51.41 211 ASN A CA 1
ATOM 1722 C C . ASN A 1 211 ? -18.806 -12.293 -20.332 1.00 51.41 211 ASN A C 1
ATOM 1724 O O . ASN A 1 211 ? -19.870 -12.062 -19.757 1.00 51.41 211 ASN A O 1
ATOM 1728 N N . ASP A 1 212 ? -18.717 -12.266 -21.665 1.00 50.03 212 ASP A N 1
ATOM 1729 C CA . ASP A 1 212 ? -19.843 -11.911 -22.553 1.00 50.03 212 ASP A CA 1
ATOM 1730 C C . ASP A 1 212 ? -21.087 -12.821 -22.389 1.00 50.03 212 ASP A C 1
ATOM 1732 O O . ASP A 1 212 ? -22.164 -12.505 -22.895 1.00 50.03 212 ASP A O 1
ATOM 1736 N N . SER A 1 213 ? -20.957 -13.952 -21.681 1.00 53.88 213 SER A N 1
ATOM 1737 C CA . SER A 1 213 ? -22.037 -14.885 -21.324 1.00 53.88 213 SER A CA 1
ATOM 1738 C C . SER A 1 213 ? -22.639 -14.671 -19.925 1.00 53.88 213 SER A C 1
ATOM 1740 O O . SER A 1 213 ? -23.582 -15.374 -19.568 1.00 53.88 213 SER A O 1
ATOM 1742 N N . GLY A 1 214 ? -22.141 -13.711 -19.139 1.00 50.91 214 GLY A N 1
ATOM 1743 C CA . GLY A 1 214 ? -22.617 -13.433 -17.779 1.00 50.91 214 GLY A CA 1
ATOM 1744 C C . GLY A 1 214 ? -22.104 -14.403 -16.707 1.00 50.91 214 GLY A C 1
ATOM 1745 O O . GLY A 1 214 ? -22.531 -14.315 -15.558 1.00 50.91 214 GLY A O 1
ATOM 1746 N N . GLU A 1 215 ? -21.185 -15.307 -17.050 1.00 46.03 215 GLU A N 1
ATOM 1747 C CA . GLU A 1 215 ? -20.532 -16.193 -16.085 1.00 46.03 215 GLU A CA 1
ATOM 1748 C C . GLU A 1 215 ? -19.379 -15.451 -15.389 1.00 46.03 215 GLU A C 1
ATOM 1750 O O . GLU A 1 215 ? -18.663 -14.657 -16.012 1.00 46.03 215 GLU A O 1
ATOM 1755 N N . LEU A 1 216 ? -19.225 -15.694 -14.082 1.00 47.81 216 LEU A N 1
ATOM 1756 C CA . LEU A 1 216 ? -18.146 -15.148 -13.254 1.00 47.81 216 LEU A CA 1
ATOM 1757 C C . LEU A 1 216 ? -16.807 -15.578 -13.861 1.00 47.81 216 LEU A C 1
ATOM 1759 O O . LEU A 1 216 ? -16.536 -16.775 -13.951 1.00 47.81 216 LEU A O 1
ATOM 1763 N N . LYS A 1 217 ? -15.978 -14.629 -14.313 1.00 44.09 217 LYS A N 1
ATOM 1764 C CA . LYS A 1 217 ? -14.698 -14.992 -14.934 1.00 44.09 217 LYS A CA 1
ATOM 1765 C C . LYS A 1 217 ? -13.632 -15.359 -13.897 1.00 44.09 217 LYS A C 1
ATOM 1767 O O . LYS A 1 217 ? -12.743 -16.126 -14.245 1.00 44.09 217 LYS A O 1
ATOM 1772 N N . TYR A 1 218 ? -13.759 -14.907 -12.646 1.00 48.75 218 TYR A N 1
ATOM 1773 C CA . TYR A 1 218 ? -12.942 -15.338 -11.504 1.00 48.75 218 TYR A CA 1
ATOM 1774 C C . TYR A 1 218 ? -13.761 -15.229 -10.203 1.00 48.75 218 TYR A C 1
ATOM 1776 O O . TYR A 1 218 ? -14.519 -14.275 -10.028 1.00 48.75 218 TYR A O 1
ATOM 1784 N N . GLU A 1 219 ? -13.659 -16.234 -9.329 1.00 49.72 219 GLU A N 1
ATOM 1785 C CA . GLU A 1 219 ? -14.250 -16.247 -7.982 1.00 49.72 219 GLU A CA 1
ATOM 1786 C C . GLU A 1 219 ? -13.462 -15.268 -7.088 1.00 49.72 219 GLU A C 1
ATOM 1788 O O . GLU A 1 219 ? -12.243 -15.309 -7.143 1.00 49.72 219 GLU A O 1
ATOM 1793 N N . VAL A 1 220 ? -14.166 -14.379 -6.364 1.00 53.06 220 VAL A N 1
ATOM 1794 C CA . VAL A 1 220 ? -13.750 -13.492 -5.241 1.00 53.06 220 VAL A CA 1
ATOM 1795 C C . VAL A 1 220 ? -12.299 -12.962 -5.249 1.00 53.06 220 VAL A C 1
ATOM 1797 O O . VAL A 1 220 ? -11.339 -13.715 -5.177 1.00 53.06 220 VAL A O 1
ATOM 1800 N N . GLY A 1 221 ? -12.127 -11.636 -5.259 1.00 61.56 221 GLY A N 1
ATOM 1801 C CA . GLY A 1 221 ? -10.799 -11.019 -5.188 1.00 61.56 221 GLY A CA 1
ATOM 1802 C C . GLY A 1 221 ? -10.073 -11.229 -3.854 1.00 61.56 221 GLY A C 1
ATOM 1803 O O . GLY A 1 221 ? -10.696 -11.393 -2.800 1.00 61.56 221 GLY A O 1
ATOM 1804 N N . ASN A 1 222 ? -8.743 -11.180 -3.927 1.00 77.44 222 ASN A N 1
ATOM 1805 C CA . ASN A 1 222 ? -7.798 -11.368 -2.826 1.00 77.44 222 ASN A CA 1
ATOM 1806 C C . ASN A 1 222 ? -8.123 -10.509 -1.592 1.00 77.44 222 ASN A C 1
ATOM 1808 O O . ASN A 1 222 ? -8.044 -10.980 -0.459 1.00 77.44 222 ASN A O 1
ATOM 1812 N N . GLU A 1 223 ? -8.552 -9.262 -1.797 1.00 82.88 223 GLU A N 1
ATOM 1813 C CA . GLU A 1 223 ? -8.856 -8.316 -0.722 1.00 82.88 223 GLU A CA 1
ATOM 1814 C C . GLU A 1 223 ? -10.095 -8.743 0.089 1.00 82.88 223 GLU A C 1
ATOM 1816 O O . GLU A 1 223 ? -10.094 -8.692 1.322 1.00 82.88 223 GLU A O 1
ATOM 1821 N N . ARG A 1 224 ? -11.156 -9.226 -0.579 1.00 83.56 224 ARG A N 1
ATOM 1822 C CA . ARG A 1 224 ? -12.372 -9.698 0.103 1.00 83.56 224 ARG A CA 1
ATOM 1823 C C . ARG A 1 224 ? -12.106 -10.966 0.906 1.00 83.56 224 ARG A C 1
ATOM 1825 O O . ARG A 1 224 ? -12.545 -11.050 2.053 1.00 83.56 224 ARG A O 1
ATOM 1832 N N . ALA A 1 225 ? -11.408 -11.932 0.317 1.00 83.31 225 ALA A N 1
ATOM 1833 C CA . ALA A 1 225 ? -11.058 -13.175 0.996 1.00 83.31 225 ALA A CA 1
ATOM 1834 C C . ALA A 1 225 ? -10.143 -12.913 2.204 1.00 83.31 225 ALA A C 1
ATOM 1836 O O . ALA A 1 225 ? -10.385 -13.431 3.296 1.00 83.31 225 ALA A O 1
ATOM 1837 N N . SER A 1 226 ? -9.175 -12.009 2.045 1.00 88.75 226 SER A N 1
ATOM 1838 C CA . SER A 1 226 ? -8.312 -11.525 3.123 1.00 88.75 226 SER A CA 1
ATOM 1839 C C . SER A 1 226 ? -9.102 -10.909 4.285 1.00 88.75 226 SER A C 1
ATOM 1841 O O . SER A 1 226 ? -8.869 -11.237 5.453 1.00 88.75 226 SER A O 1
ATOM 1843 N N . ALA A 1 227 ? -10.093 -10.064 3.979 1.00 91.25 227 ALA A N 1
ATOM 1844 C CA . ALA A 1 227 ? -10.966 -9.456 4.980 1.00 91.25 227 ALA A CA 1
ATOM 1845 C C . ALA A 1 227 ? -11.853 -10.477 5.706 1.00 91.25 227 ALA A C 1
ATOM 1847 O O . ALA A 1 227 ? -12.022 -10.403 6.926 1.00 91.25 227 ALA A O 1
ATOM 1848 N N . GLU A 1 228 ? -12.419 -11.440 4.975 1.00 88.69 228 GLU A N 1
ATOM 1849 C CA . GLU A 1 228 ? -13.232 -12.509 5.560 1.00 88.69 228 GLU A CA 1
ATOM 1850 C C . GLU A 1 228 ? -12.416 -13.390 6.500 1.00 88.69 228 GLU A C 1
ATOM 1852 O O . GLU A 1 228 ? -12.884 -13.726 7.588 1.00 88.69 228 GLU A O 1
ATOM 1857 N N . GLU A 1 229 ? -11.180 -13.701 6.121 1.00 89.62 229 GLU A N 1
ATOM 1858 C CA . GLU A 1 229 ? -10.283 -14.504 6.936 1.00 89.62 229 GLU A CA 1
ATOM 1859 C C . GLU A 1 229 ? -9.887 -13.794 8.241 1.00 89.62 229 GLU A C 1
ATOM 1861 O O . GLU A 1 229 ? -9.860 -14.420 9.309 1.00 89.62 229 GLU A O 1
ATOM 1866 N N . LEU A 1 230 ? -9.630 -12.484 8.184 1.00 93.50 230 LEU A N 1
ATOM 1867 C CA . LEU A 1 230 ? -9.394 -11.682 9.383 1.00 93.50 230 LEU A CA 1
ATOM 1868 C C . LEU A 1 230 ? -10.639 -11.627 10.275 1.00 93.50 230 LEU A C 1
ATOM 1870 O O . LEU A 1 230 ? -10.533 -11.843 11.483 1.00 93.50 230 LEU A O 1
ATOM 1874 N N . ALA A 1 231 ? -11.814 -11.364 9.700 1.00 91.88 231 ALA A N 1
ATOM 1875 C CA . ALA A 1 231 ? -13.065 -11.301 10.451 1.00 91.88 231 ALA A CA 1
ATOM 1876 C C . ALA A 1 231 ? -13.353 -12.627 11.176 1.00 91.88 231 ALA A C 1
ATOM 1878 O O . ALA A 1 231 ? -13.650 -12.630 12.373 1.00 91.88 231 ALA A O 1
ATOM 1879 N N . ASP A 1 232 ? -13.178 -13.755 10.484 1.00 90.62 232 ASP A N 1
ATOM 1880 C CA . ASP A 1 232 ? -13.332 -15.096 11.050 1.00 90.62 232 ASP A CA 1
ATOM 1881 C C . ASP A 1 232 ? -12.364 -15.356 12.210 1.00 90.62 232 ASP A C 1
ATOM 1883 O O . ASP A 1 232 ? -12.725 -16.031 13.178 1.00 90.62 232 ASP A O 1
ATOM 1887 N N . GLU A 1 233 ? -11.134 -14.841 12.134 1.00 91.25 233 GLU A N 1
ATOM 1888 C CA . GLU A 1 233 ? -10.157 -14.974 13.213 1.00 91.25 233 GLU A CA 1
ATOM 1889 C C . GLU A 1 233 ? -10.508 -14.068 14.404 1.00 91.25 233 GLU A C 1
ATOM 1891 O O . GLU A 1 233 ? -10.559 -14.552 15.535 1.00 91.25 233 GLU A O 1
ATOM 1896 N N . LEU A 1 234 ? -10.837 -12.790 14.182 1.00 90.00 234 LEU A N 1
ATOM 1897 C CA . LEU A 1 234 ? -11.233 -11.848 15.241 1.00 90.00 234 LEU A CA 1
ATOM 1898 C C . LEU A 1 234 ? -12.464 -12.337 16.017 1.00 90.00 234 LEU A C 1
ATOM 1900 O O . LEU A 1 234 ? -12.516 -12.248 17.250 1.00 90.00 234 LEU A O 1
ATOM 1904 N N . GLU A 1 235 ? -13.437 -12.931 15.324 1.00 88.31 235 GLU A N 1
ATOM 1905 C CA . GLU A 1 235 ? -14.628 -13.499 15.946 1.00 88.31 235 GLU A CA 1
ATOM 1906 C C . GLU A 1 235 ? -14.307 -14.644 16.923 1.00 88.31 235 GLU A C 1
ATOM 1908 O O . GLU A 1 235 ? -15.134 -14.970 17.776 1.00 88.31 235 GLU A O 1
ATOM 1913 N N . ARG A 1 236 ? -13.120 -15.252 16.903 1.00 87.62 236 ARG A N 1
ATOM 1914 C CA . ARG A 1 236 ? -12.801 -16.349 17.831 1.00 87.62 236 ARG A CA 1
ATOM 1915 C C . ARG A 1 236 ? -12.585 -15.889 19.269 1.00 87.62 236 ARG A C 1
ATOM 1917 O O . ARG A 1 236 ? -12.608 -16.735 20.154 1.00 87.62 236 ARG A O 1
ATOM 1924 N N . TYR A 1 237 ? -12.419 -14.597 19.548 1.00 86.25 237 TYR A N 1
ATOM 1925 C CA . TYR A 1 237 ? -11.974 -14.126 20.865 1.00 86.25 237 TYR A CA 1
ATOM 1926 C C . TYR A 1 237 ? -13.106 -13.524 21.711 1.00 86.25 237 TYR A C 1
ATOM 1928 O O . TYR A 1 237 ? -13.821 -12.611 21.291 1.00 86.25 237 TYR A O 1
ATOM 1936 N N . THR A 1 238 ? -13.256 -14.013 22.950 1.00 86.88 238 THR A N 1
ATOM 1937 C CA . THR A 1 238 ? -14.276 -13.529 23.909 1.00 86.88 238 THR A CA 1
ATOM 1938 C C . THR A 1 238 ? -13.680 -13.120 25.252 1.00 86.88 238 THR A C 1
ATOM 1940 O O . THR A 1 238 ? -12.701 -13.707 25.717 1.00 86.88 238 THR A O 1
ATOM 1943 N N . TYR A 1 239 ? -14.286 -12.109 25.883 1.00 81.75 239 TYR A N 1
ATOM 1944 C CA . TYR A 1 239 ? -13.814 -11.543 27.142 1.00 81.75 239 TYR A CA 1
ATOM 1945 C C . TYR A 1 239 ? -14.179 -12.430 28.336 1.00 81.75 239 TYR A C 1
ATOM 1947 O O . TYR A 1 239 ? -15.362 -12.684 28.604 1.00 81.75 239 TYR A O 1
ATOM 1955 N N . LYS A 1 240 ? -13.164 -12.847 29.102 1.00 80.38 240 LYS A N 1
ATOM 1956 C CA . LYS A 1 240 ? -13.340 -13.648 30.319 1.00 80.38 240 LYS A CA 1
ATOM 1957 C C . LYS A 1 240 ? -13.153 -12.827 31.590 1.00 80.38 240 LYS A C 1
ATOM 1959 O O . LYS A 1 240 ? -12.335 -11.916 31.665 1.00 80.38 240 LYS A O 1
ATOM 1964 N N . VAL A 1 241 ? -13.879 -13.213 32.637 1.00 71.81 241 VAL A N 1
ATOM 1965 C CA . VAL A 1 241 ? -13.726 -12.670 33.991 1.00 71.81 241 VAL A CA 1
ATOM 1966 C C . VAL A 1 241 ? -12.945 -13.664 34.870 1.00 71.81 241 VAL A C 1
ATOM 1968 O O . VAL A 1 241 ? -13.293 -14.845 34.880 1.00 71.81 241 VAL A O 1
ATOM 1971 N N . PRO A 1 242 ? -11.884 -13.238 35.587 1.00 65.25 242 PRO A N 1
ATOM 1972 C CA . PRO A 1 242 ? -11.007 -14.139 36.349 1.00 65.25 242 PRO A CA 1
ATOM 1973 C C . PRO A 1 242 ? -11.706 -14.925 37.465 1.00 65.25 242 PRO A C 1
ATOM 1975 O O . PRO A 1 242 ? -11.417 -16.100 37.669 1.00 65.25 242 PRO A O 1
ATOM 1978 N N . SER A 1 243 ? -12.624 -14.289 38.195 1.00 77.00 243 SER A N 1
ATOM 1979 C CA . SER A 1 243 ? -13.453 -14.922 39.228 1.00 77.00 243 SER A CA 1
ATOM 1980 C C . SER A 1 243 ? -14.661 -14.048 39.557 1.00 77.00 243 SER A C 1
ATOM 1982 O O . SER A 1 243 ? -14.636 -12.844 39.301 1.00 77.00 243 SER A O 1
ATOM 1984 N N . VAL A 1 244 ? -15.700 -14.627 40.170 1.00 72.12 244 VAL A N 1
ATOM 1985 C CA . VAL A 1 244 ? -16.881 -13.880 40.644 1.00 72.12 244 VAL A CA 1
ATOM 1986 C C . VAL A 1 244 ? -16.491 -12.809 41.672 1.00 72.12 244 VAL A C 1
ATOM 1988 O O . VAL A 1 244 ? -17.014 -11.699 41.616 1.00 72.12 244 VAL A O 1
ATOM 1991 N N . GLU A 1 245 ? -15.535 -13.094 42.560 1.00 76.38 245 GLU A N 1
ATOM 1992 C CA . GLU A 1 245 ? -15.007 -12.141 43.549 1.00 76.38 245 GLU A CA 1
ATOM 1993 C C . GLU A 1 245 ? -14.322 -10.932 42.893 1.00 76.38 245 GLU A C 1
ATOM 1995 O O . GLU A 1 245 ? -14.604 -9.789 43.252 1.00 76.38 245 GLU A O 1
ATOM 2000 N N . PHE A 1 246 ? -13.485 -11.164 41.878 1.00 71.25 246 PHE A N 1
ATOM 2001 C CA . PHE A 1 246 ? -12.854 -10.095 41.097 1.00 71.25 246 PHE A CA 1
ATOM 2002 C C . PHE A 1 246 ? -13.902 -9.285 40.320 1.00 71.25 246 PHE A C 1
ATOM 2004 O O . PHE A 1 246 ? -13.879 -8.056 40.286 1.00 71.25 246 PHE A O 1
ATOM 2011 N N . ALA A 1 247 ? -14.896 -9.975 39.763 1.00 72.56 247 ALA A N 1
ATOM 2012 C CA . ALA A 1 247 ? -16.014 -9.364 39.058 1.00 72.56 247 ALA A CA 1
ATOM 2013 C C . ALA A 1 247 ? -16.885 -8.468 39.950 1.00 72.56 247 ALA A C 1
ATOM 2015 O O . ALA A 1 247 ? -17.395 -7.447 39.492 1.00 72.56 247 ALA A O 1
ATOM 2016 N N . ARG A 1 248 ? -17.056 -8.835 41.226 1.00 76.81 248 ARG A N 1
ATOM 2017 C CA . ARG A 1 248 ? -17.771 -8.019 42.220 1.00 76.81 248 ARG A CA 1
ATOM 2018 C C . ARG A 1 248 ? -17.049 -6.701 42.488 1.00 76.81 248 ARG A C 1
ATOM 2020 O O . ARG A 1 248 ? -17.710 -5.684 42.675 1.00 76.81 248 ARG A O 1
ATOM 2027 N N . GLN A 1 249 ? -15.717 -6.707 42.469 1.00 78.69 249 GLN A N 1
ATOM 2028 C CA . GLN A 1 249 ? -14.895 -5.501 42.614 1.00 78.69 249 GLN A CA 1
ATOM 2029 C C . GLN A 1 249 ? -14.840 -4.676 41.320 1.00 78.69 249 GLN A C 1
ATOM 2031 O O . GLN A 1 249 ? -14.622 -3.463 41.360 1.00 78.69 249 GLN A O 1
ATOM 2036 N N . HIS A 1 250 ? -15.107 -5.306 40.174 1.00 71.00 250 HIS A N 1
ATOM 2037 C CA . HIS A 1 250 ? -15.080 -4.679 38.855 1.00 71.00 250 HIS A CA 1
ATOM 2038 C C . HIS A 1 250 ? -16.351 -4.997 38.045 1.00 71.00 250 HIS A C 1
ATOM 2040 O O . HIS A 1 250 ? -16.304 -5.741 37.064 1.00 71.00 250 HIS A O 1
ATOM 2046 N N . PRO A 1 251 ? -17.509 -4.400 38.398 1.00 73.25 251 PRO A N 1
ATOM 2047 C CA . PRO A 1 251 ? -18.809 -4.765 37.823 1.00 73.25 251 PRO A CA 1
ATOM 2048 C C . PRO A 1 251 ? -18.910 -4.569 36.304 1.00 73.25 251 PRO A C 1
ATOM 2050 O O . PRO A 1 251 ? -19.727 -5.205 35.641 1.00 73.25 251 PRO A O 1
ATOM 2053 N N . HIS A 1 252 ? -18.087 -3.685 35.736 1.00 67.12 252 HIS A N 1
ATOM 2054 C CA . HIS A 1 252 ? -17.994 -3.479 34.292 1.00 67.12 252 HIS A CA 1
ATOM 2055 C C . HIS A 1 252 ? -17.454 -4.719 33.557 1.00 67.12 252 HIS A C 1
ATOM 2057 O O . HIS A 1 252 ? -17.846 -4.963 32.421 1.00 67.12 252 HIS A O 1
ATOM 2063 N N . LEU A 1 253 ? -16.646 -5.552 34.219 1.00 67.38 253 LEU A N 1
ATOM 2064 C CA . LEU A 1 253 ? -16.141 -6.803 33.654 1.00 67.38 253 LEU A CA 1
ATOM 2065 C C . LEU A 1 253 ? -17.239 -7.857 33.526 1.00 67.38 253 LEU A C 1
ATOM 2067 O O . LEU A 1 253 ? -17.302 -8.546 32.515 1.00 67.38 253 LEU A O 1
ATOM 2071 N N . LEU A 1 254 ? -18.165 -7.929 34.491 1.00 72.75 254 LEU A N 1
ATOM 2072 C CA . LEU A 1 254 ? -19.361 -8.776 34.369 1.00 72.75 254 LEU A CA 1
ATOM 2073 C C . LEU A 1 254 ? -20.241 -8.351 33.199 1.00 72.75 254 LEU A C 1
ATOM 2075 O O . LEU A 1 254 ? -20.766 -9.204 32.493 1.00 72.75 254 LEU A O 1
ATOM 2079 N N . LYS A 1 255 ? -20.387 -7.038 32.971 1.00 73.88 255 LYS A N 1
ATOM 2080 C CA . LYS A 1 255 ? -21.173 -6.522 31.840 1.00 73.88 255 LYS A CA 1
ATOM 2081 C C . LYS A 1 255 ? -20.608 -6.945 30.488 1.00 73.88 255 LYS A C 1
ATOM 2083 O O . LYS A 1 255 ? -21.359 -6.948 29.516 1.00 73.88 255 LYS A O 1
ATOM 2088 N N . ASN A 1 256 ? -19.316 -7.256 30.423 1.00 72.69 256 ASN A N 1
ATOM 2089 C CA . ASN A 1 256 ? -18.625 -7.620 29.193 1.00 72.69 256 ASN A CA 1
ATOM 2090 C C . ASN A 1 256 ? -18.246 -9.105 29.130 1.00 72.69 256 ASN A C 1
ATOM 2092 O O . ASN A 1 256 ? -17.747 -9.550 28.104 1.00 72.69 256 ASN A O 1
ATOM 2096 N N . ALA A 1 257 ? -18.526 -9.881 30.178 1.00 79.94 257 ALA A N 1
ATOM 2097 C CA . ALA A 1 257 ? -18.273 -11.315 30.208 1.00 79.94 257 ALA A CA 1
ATOM 2098 C C . ALA A 1 257 ? -19.000 -12.022 29.054 1.00 79.94 257 ALA A C 1
ATOM 2100 O O . ALA A 1 257 ? -20.203 -11.839 28.867 1.00 79.94 257 ALA A O 1
ATOM 2101 N N . GLY A 1 258 ? -18.263 -12.818 28.279 1.00 77.12 258 GLY A N 1
ATOM 2102 C CA . GLY A 1 258 ? -18.799 -13.543 27.125 1.00 77.12 258 GLY A CA 1
ATOM 2103 C C . GLY A 1 258 ? -19.104 -12.671 25.903 1.00 77.12 258 GLY A C 1
ATOM 2104 O O . GLY A 1 258 ? -19.578 -13.196 24.898 1.00 77.12 258 GLY A O 1
ATOM 2105 N N . LYS A 1 259 ? -18.828 -11.359 25.945 1.00 82.50 259 LYS A N 1
ATOM 2106 C CA . LYS A 1 259 ? -18.861 -10.518 24.742 1.00 82.50 259 LYS A CA 1
ATOM 2107 C C . LYS A 1 259 ? -17.604 -10.737 23.906 1.00 82.50 259 LYS A C 1
ATOM 2109 O O . LYS A 1 259 ? -16.556 -11.112 24.438 1.00 82.50 259 LYS A O 1
ATOM 2114 N N . LYS A 1 260 ? -17.712 -10.473 22.602 1.00 83.50 260 LYS A N 1
ATOM 2115 C CA . LYS A 1 260 ? -16.545 -10.369 21.720 1.00 83.50 260 LYS A CA 1
ATOM 2116 C C . LYS A 1 260 ? -15.611 -9.287 22.252 1.00 83.50 260 LYS A C 1
ATOM 2118 O O . LYS A 1 260 ? -16.079 -8.266 22.762 1.00 83.50 260 LYS A O 1
ATOM 2123 N N . ILE A 1 261 ? -14.312 -9.564 22.192 1.00 81.88 261 ILE A N 1
ATOM 2124 C CA . ILE A 1 261 ? -13.291 -8.594 22.604 1.00 81.88 261 ILE A CA 1
ATOM 2125 C C . ILE A 1 261 ? -13.272 -7.431 21.627 1.00 81.88 261 ILE A C 1
ATOM 2127 O O . ILE A 1 261 ? -13.327 -6.290 22.067 1.00 81.88 261 ILE A O 1
ATOM 2131 N N . PHE A 1 262 ? -13.273 -7.750 20.338 1.00 82.12 262 PHE A N 1
ATOM 2132 C CA . PHE A 1 262 ? -13.367 -6.779 19.264 1.00 82.12 262 PHE A CA 1
ATOM 2133 C C . PHE A 1 262 ? -14.833 -6.441 19.016 1.00 82.12 262 PHE A C 1
ATOM 2135 O O . PHE A 1 262 ? -15.663 -7.341 18.854 1.00 82.12 262 PHE A O 1
ATOM 2142 N N . GLN A 1 263 ? -15.156 -5.151 19.010 1.00 82.56 263 GLN A N 1
ATOM 2143 C CA . GLN A 1 263 ? -16.503 -4.660 18.696 1.00 82.56 263 GLN A CA 1
ATOM 2144 C C . GLN A 1 263 ? -16.601 -4.106 17.274 1.00 82.56 263 GLN A C 1
ATOM 2146 O O . GLN A 1 263 ? -17.401 -3.215 17.015 1.00 82.56 263 GLN A O 1
ATOM 2151 N N . ILE A 1 264 ? -15.801 -4.659 16.368 1.00 85.88 264 ILE A N 1
ATOM 2152 C CA . ILE A 1 264 ? -15.790 -4.324 14.949 1.00 85.88 264 ILE A CA 1
ATOM 2153 C C . ILE A 1 264 ? -16.657 -5.299 14.150 1.00 85.88 264 ILE A C 1
ATOM 2155 O O . ILE A 1 264 ? -16.628 -6.511 14.381 1.00 85.88 264 ILE A O 1
ATOM 2159 N N . SER A 1 265 ? -17.446 -4.773 13.218 1.00 89.75 265 SER A N 1
ATOM 2160 C CA . SER A 1 265 ? -18.244 -5.573 12.293 1.00 89.75 265 SER A CA 1
ATOM 2161 C C . SER A 1 265 ? -17.415 -6.099 11.119 1.00 89.75 265 SER A C 1
ATOM 2163 O O . SER A 1 265 ? -16.399 -5.526 10.726 1.00 89.75 265 SER A O 1
ATOM 2165 N N . ARG A 1 266 ? -17.875 -7.197 10.512 1.00 90.81 266 ARG A N 1
ATOM 2166 C CA . ARG A 1 266 ? -17.272 -7.731 9.283 1.00 90.81 266 ARG A CA 1
ATOM 2167 C C . ARG A 1 266 ? -17.323 -6.703 8.158 1.00 90.81 266 ARG A C 1
ATOM 2169 O O . ARG A 1 266 ? -16.388 -6.604 7.375 1.00 90.81 266 ARG A O 1
ATOM 2176 N N . GLU A 1 267 ? -18.411 -5.947 8.083 1.00 90.38 267 GLU A N 1
ATOM 2177 C CA . GLU A 1 267 ? -18.612 -4.889 7.102 1.00 90.38 267 GLU A CA 1
ATOM 2178 C C . GLU A 1 267 ? -17.574 -3.771 7.248 1.00 90.38 267 GLU A C 1
ATOM 2180 O O . GLU A 1 267 ? -17.074 -3.291 6.236 1.00 90.38 267 GLU A O 1
ATOM 2185 N N . GLU A 1 268 ? -17.207 -3.403 8.479 1.00 92.81 268 GLU A N 1
ATOM 2186 C CA . GLU A 1 268 ? -16.136 -2.432 8.735 1.00 92.81 268 GLU A CA 1
ATOM 2187 C C . GLU A 1 268 ? -14.768 -2.955 8.283 1.00 92.81 268 GLU A C 1
ATOM 2189 O O . GLU A 1 268 ? -14.070 -2.242 7.574 1.00 92.81 268 GLU A O 1
ATOM 2194 N N . ILE A 1 269 ? -14.415 -4.206 8.605 1.00 93.81 269 ILE A N 1
ATOM 2195 C CA . ILE A 1 269 ? -13.142 -4.817 8.165 1.00 93.81 269 ILE A CA 1
ATOM 2196 C C . ILE A 1 269 ? -13.057 -4.863 6.637 1.00 93.81 269 ILE A C 1
ATOM 2198 O O . ILE A 1 269 ? -12.038 -4.527 6.037 1.00 93.81 269 ILE A O 1
ATOM 2202 N N . VAL A 1 270 ? -14.147 -5.282 5.992 1.00 90.69 270 VAL A N 1
ATOM 2203 C CA . VAL A 1 270 ? -14.237 -5.331 4.530 1.00 90.69 270 VAL A CA 1
ATOM 2204 C C . VAL A 1 270 ? -14.086 -3.937 3.941 1.00 90.69 270 VAL A C 1
ATOM 2206 O O . VAL A 1 270 ? -13.347 -3.785 2.976 1.00 90.69 270 VAL A O 1
ATOM 2209 N N . ALA A 1 271 ? -14.772 -2.933 4.489 1.00 90.69 271 ALA A N 1
ATOM 2210 C CA . ALA A 1 271 ? -14.670 -1.564 3.999 1.00 90.69 271 ALA A CA 1
ATOM 2211 C C . ALA A 1 271 ? -13.242 -1.021 4.146 1.00 90.69 271 ALA A C 1
ATOM 2213 O O . ALA A 1 271 ? -12.739 -0.383 3.223 1.00 90.69 271 ALA A O 1
ATOM 2214 N N . ASP A 1 272 ? -12.580 -1.320 5.265 1.00 94.69 272 ASP A N 1
ATOM 2215 C CA . ASP A 1 272 ? -11.225 -0.855 5.546 1.00 94.69 272 ASP A CA 1
ATOM 2216 C C . ASP A 1 272 ? -10.166 -1.539 4.685 1.00 94.69 272 ASP A C 1
ATOM 2218 O O . ASP A 1 272 ? -9.214 -0.881 4.285 1.00 94.69 272 ASP A O 1
ATOM 2222 N N . ILE A 1 273 ? -10.332 -2.818 4.343 1.00 92.19 273 ILE A N 1
ATOM 2223 C CA . ILE A 1 273 ? -9.437 -3.501 3.399 1.00 92.19 273 ILE A CA 1
ATOM 2224 C C . ILE A 1 273 ? -9.781 -3.130 1.951 1.00 92.19 273 ILE A C 1
ATOM 2226 O O . ILE A 1 273 ? -8.881 -2.984 1.137 1.00 92.19 273 ILE A O 1
ATOM 2230 N N . ALA A 1 274 ? -11.047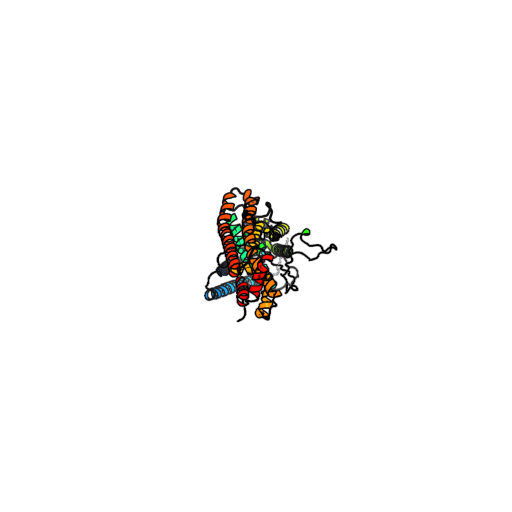 -2.888 1.604 1.00 88.00 274 ALA A N 1
ATOM 2231 C CA . ALA A 1 274 ? -11.438 -2.557 0.232 1.00 88.00 274 ALA A CA 1
ATOM 2232 C C . ALA A 1 274 ? -10.754 -1.295 -0.321 1.00 88.00 274 ALA A C 1
ATOM 2234 O O . ALA A 1 274 ? -10.571 -1.172 -1.531 1.00 88.00 274 ALA A O 1
ATOM 2235 N N . VAL A 1 275 ? -10.344 -0.358 0.538 1.00 88.88 275 VAL A N 1
ATOM 2236 C CA . VAL A 1 275 ? -9.602 0.845 0.123 1.00 88.88 275 VAL A CA 1
ATOM 2237 C C . VAL A 1 275 ? -8.206 0.553 -0.428 1.00 88.88 275 VAL A C 1
ATOM 2239 O O . VAL A 1 275 ? -7.610 1.447 -1.019 1.00 88.88 275 VAL A O 1
ATOM 2242 N N . THR A 1 276 ? -7.669 -0.658 -0.258 1.00 87.56 276 THR A N 1
ATOM 2243 C CA . THR A 1 276 ? -6.397 -1.067 -0.876 1.00 87.56 276 THR A CA 1
ATOM 2244 C C . THR A 1 276 ? -6.568 -1.434 -2.349 1.00 87.56 276 THR A C 1
ATOM 2246 O O . THR A 1 276 ? -5.586 -1.502 -3.081 1.00 87.56 276 THR A O 1
ATOM 2249 N N . TYR A 1 277 ? -7.805 -1.593 -2.836 1.00 83.69 277 TYR A N 1
ATOM 2250 C CA . TYR A 1 277 ? -8.075 -1.875 -4.242 1.00 83.69 277 TYR A CA 1
ATOM 2251 C C . TYR A 1 277 ? -7.671 -0.687 -5.141 1.00 83.69 277 TYR A C 1
ATOM 2253 O O . TYR A 1 277 ? -8.259 0.397 -5.028 1.00 83.69 277 TYR A O 1
ATOM 2261 N N . PRO A 1 278 ? -6.692 -0.861 -6.052 1.00 79.75 278 PRO A N 1
ATOM 2262 C CA . PRO A 1 278 ? -6.233 0.199 -6.936 1.00 79.75 278 PRO A CA 1
ATOM 2263 C C . PRO A 1 278 ? -6.916 0.162 -8.312 1.00 79.75 278 PRO A C 1
ATOM 2265 O O . PRO A 1 278 ? -6.977 -0.878 -8.967 1.00 79.75 278 PRO A O 1
ATOM 2268 N N . GLU A 1 279 ? -7.302 1.333 -8.817 1.00 81.25 279 GLU A N 1
ATOM 2269 C CA . GLU A 1 279 ? -7.606 1.570 -10.232 1.00 81.25 279 GLU A CA 1
ATOM 2270 C C . GLU A 1 279 ? -6.512 2.413 -10.896 1.00 81.25 279 GLU A C 1
ATOM 2272 O O . GLU A 1 279 ? -5.933 3.314 -10.283 1.00 81.25 279 GLU A O 1
ATOM 2277 N N . PHE A 1 280 ? -6.232 2.124 -12.170 1.00 82.38 280 PHE A N 1
ATOM 2278 C CA . PHE A 1 280 ? -5.078 2.661 -12.890 1.00 82.38 280 PHE A CA 1
ATOM 2279 C C . PHE A 1 280 ? -5.493 3.464 -14.127 1.00 82.38 280 PHE A C 1
ATOM 2281 O O . PHE A 1 280 ? -6.205 2.963 -14.995 1.00 82.38 280 PHE A O 1
ATOM 2288 N N . ASP A 1 281 ? -4.940 4.669 -14.273 1.00 84.06 281 ASP A N 1
ATOM 2289 C CA . ASP A 1 281 ? -4.953 5.441 -15.520 1.00 84.06 281 ASP A CA 1
ATOM 2290 C C . ASP A 1 281 ? -3.515 5.779 -15.934 1.00 84.06 281 ASP A C 1
ATOM 2292 O O . ASP A 1 281 ? -2.864 6.653 -15.363 1.00 84.06 281 ASP A O 1
ATOM 2296 N N . PHE A 1 282 ? -3.010 5.077 -16.951 1.00 81.19 282 PHE A N 1
ATOM 2297 C CA . PHE A 1 282 ? -1.663 5.272 -17.509 1.00 81.19 282 PHE A CA 1
ATOM 2298 C C . PHE A 1 282 ? -1.530 6.538 -18.366 1.00 81.19 282 PHE A C 1
ATOM 2300 O O . PHE A 1 282 ? -0.427 6.898 -18.784 1.00 81.19 282 PHE A O 1
ATOM 2307 N N . SER A 1 283 ? -2.652 7.181 -18.685 1.00 82.50 283 SER A N 1
ATOM 2308 C CA . SER A 1 283 ? -2.733 8.322 -19.591 1.00 82.50 283 SER A CA 1
ATOM 2309 C C . SER A 1 283 ? -3.073 9.636 -18.889 1.00 82.50 283 SER A C 1
ATOM 2311 O O . SER A 1 283 ? -3.180 10.663 -19.567 1.00 82.50 283 SER A O 1
ATOM 2313 N N . ALA A 1 284 ? -3.190 9.607 -17.559 1.00 89.38 284 ALA A N 1
ATOM 2314 C CA . ALA A 1 284 ? -3.532 10.753 -16.738 1.00 89.38 284 ALA A CA 1
ATOM 2315 C C . ALA A 1 284 ? -2.508 11.882 -16.907 1.00 89.38 284 ALA A C 1
ATOM 2317 O O . ALA A 1 284 ? -1.296 11.667 -16.801 1.00 89.38 284 ALA A O 1
ATOM 2318 N N . GLU A 1 285 ? -2.996 13.098 -17.151 1.00 91.94 285 GLU A N 1
ATOM 2319 C CA . GLU A 1 285 ? -2.156 14.296 -17.173 1.00 91.94 285 GLU A CA 1
ATOM 2320 C C . GLU A 1 285 ? -1.643 14.604 -15.768 1.00 91.94 285 GLU A C 1
ATOM 2322 O O . GLU A 1 285 ? -2.406 14.581 -14.804 1.00 91.94 285 GLU A O 1
ATOM 2327 N N . LEU A 1 286 ? -0.348 14.893 -15.643 1.00 90.31 286 LEU A N 1
ATOM 2328 C CA . LEU A 1 286 ? 0.235 15.252 -14.359 1.00 90.31 286 LEU A CA 1
ATOM 2329 C C . LEU A 1 286 ? -0.344 16.592 -13.863 1.00 90.31 286 LEU A C 1
ATOM 2331 O O . LEU A 1 286 ? -0.507 17.528 -14.650 1.00 90.31 286 LEU A O 1
ATOM 2335 N N . PRO A 1 287 ? -0.588 16.730 -12.549 1.00 91.62 287 PRO A N 1
ATOM 2336 C CA . PRO A 1 287 ? -1.155 17.934 -11.930 1.00 91.62 287 PRO A CA 1
ATOM 2337 C C . PRO A 1 287 ? -0.213 19.156 -11.954 1.00 91.62 287 PRO A C 1
ATOM 2339 O O . PRO A 1 287 ? -0.596 20.252 -11.554 1.00 91.62 287 PRO A O 1
ATOM 2342 N N . ASP A 1 288 ? 1.018 19.005 -12.448 1.00 83.38 288 ASP A N 1
ATOM 2343 C CA . ASP A 1 288 ? 2.043 20.054 -12.515 1.00 83.38 288 ASP A CA 1
ATOM 2344 C C . ASP A 1 288 ? 1.871 21.034 -13.698 1.00 83.38 288 ASP A C 1
ATOM 2346 O O . ASP A 1 288 ? 2.706 21.918 -13.897 1.00 83.38 288 ASP A O 1
ATOM 2350 N N . ASN A 1 289 ? 0.797 20.898 -14.487 1.00 80.81 289 ASN A N 1
ATOM 2351 C CA . ASN A 1 289 ? 0.526 21.664 -15.713 1.00 80.81 289 ASN A CA 1
ATOM 2352 C C . ASN A 1 289 ? 1.624 21.553 -16.789 1.00 80.81 289 ASN A C 1
ATOM 2354 O O . ASN A 1 289 ? 1.692 22.382 -17.699 1.00 80.81 289 ASN A O 1
ATOM 2358 N N . SER A 1 290 ? 2.488 20.537 -16.723 1.00 83.12 290 SER A N 1
ATOM 2359 C CA . SER A 1 290 ? 3.530 20.313 -17.734 1.00 83.12 290 SER A CA 1
ATOM 2360 C C . SER A 1 290 ? 2.988 19.714 -19.037 1.00 83.12 290 SER A C 1
ATOM 2362 O O . SER A 1 290 ? 3.706 19.669 -20.036 1.00 83.12 290 SER A O 1
ATOM 2364 N N . GLY A 1 291 ? 1.744 19.219 -19.027 1.00 84.00 291 GLY A N 1
ATOM 2365 C CA . GLY A 1 291 ? 1.156 18.432 -20.116 1.00 84.00 291 GLY A CA 1
ATOM 2366 C C . GLY A 1 291 ? 1.741 17.020 -20.235 1.00 84.00 291 GLY A C 1
ATOM 2367 O O . GLY A 1 291 ? 1.392 16.285 -21.159 1.00 84.00 291 GLY A O 1
ATOM 2368 N N . ARG A 1 292 ? 2.640 16.621 -19.322 1.00 84.25 292 ARG A N 1
ATOM 2369 C CA . ARG A 1 292 ? 3.149 15.249 -19.251 1.00 84.25 292 ARG A CA 1
ATOM 2370 C C . ARG A 1 292 ? 2.038 14.308 -18.798 1.00 84.25 292 ARG A C 1
ATOM 2372 O O . ARG A 1 292 ? 1.171 14.691 -18.020 1.00 84.25 292 ARG A O 1
ATOM 2379 N N . LYS A 1 293 ? 2.111 13.060 -19.255 1.00 84.75 293 LYS A N 1
ATOM 2380 C CA . LYS A 1 293 ? 1.239 11.965 -18.816 1.00 84.75 293 LYS A CA 1
ATOM 2381 C C . LYS A 1 293 ? 2.001 10.996 -17.923 1.00 84.75 293 LYS A C 1
ATOM 2383 O O . LYS A 1 293 ? 3.212 10.833 -18.092 1.00 84.75 293 LYS A O 1
ATOM 2388 N N . GLY A 1 294 ? 1.298 10.328 -17.019 1.00 83.81 294 GLY A N 1
ATOM 2389 C CA . GLY A 1 294 ? 1.872 9.278 -16.187 1.00 83.81 294 GLY A CA 1
ATOM 2390 C C . GLY A 1 294 ? 0.816 8.402 -15.527 1.00 83.81 294 GLY A C 1
ATOM 2391 O O . GLY A 1 294 ? -0.378 8.588 -15.735 1.00 83.81 294 GLY A O 1
ATOM 2392 N N . LEU A 1 295 ? 1.280 7.437 -14.732 1.00 85.12 295 LEU A N 1
ATOM 2393 C CA . LEU A 1 295 ? 0.412 6.501 -14.029 1.00 85.12 295 LEU A CA 1
ATOM 2394 C C . LEU A 1 295 ? -0.263 7.178 -12.834 1.00 85.12 295 LEU A C 1
ATOM 2396 O O . LEU A 1 295 ? 0.405 7.521 -11.862 1.00 85.12 295 LEU A O 1
ATOM 2400 N N . LYS A 1 296 ? -1.585 7.325 -12.892 1.00 89.50 296 LYS A N 1
ATOM 2401 C CA . LYS A 1 296 ? -2.420 7.613 -11.727 1.00 89.50 296 LYS A CA 1
ATOM 2402 C C . LYS A 1 296 ? -2.930 6.300 -11.153 1.00 89.50 296 LYS A C 1
ATOM 2404 O O . LYS A 1 296 ? -3.544 5.529 -11.884 1.00 89.50 296 LYS A O 1
ATOM 2409 N N . ILE A 1 297 ? -2.711 6.084 -9.860 1.00 83.75 297 ILE A N 1
ATOM 2410 C CA . ILE A 1 297 ? -3.343 4.996 -9.110 1.00 83.75 297 ILE A CA 1
ATOM 2411 C C . ILE A 1 297 ? -4.276 5.624 -8.093 1.00 83.75 297 ILE A C 1
ATOM 2413 O O . ILE A 1 297 ? -3.798 6.383 -7.259 1.00 83.75 297 ILE A O 1
ATOM 2417 N N . TYR A 1 298 ? -5.570 5.342 -8.152 1.00 84.44 298 TYR A N 1
ATOM 2418 C CA . TYR A 1 298 ? -6.538 5.829 -7.169 1.00 84.44 298 TYR A CA 1
ATOM 2419 C C . TYR A 1 298 ? -7.297 4.670 -6.530 1.00 84.44 298 TYR A C 1
ATOM 2421 O O . TYR A 1 298 ? -7.323 3.567 -7.061 1.00 84.44 298 TYR A O 1
ATOM 2429 N N . GLN A 1 299 ? -7.882 4.930 -5.364 1.00 86.50 299 GLN A N 1
ATOM 2430 C CA . GLN A 1 299 ? -8.585 3.940 -4.553 1.00 86.50 299 GLN A CA 1
ATOM 2431 C C . GLN A 1 299 ? -10.062 4.331 -4.532 1.00 86.50 299 GLN A C 1
ATOM 2433 O O . GLN A 1 299 ? -10.431 5.203 -3.746 1.00 86.50 299 GLN A O 1
ATOM 2438 N N . PRO A 1 300 ? -10.907 3.771 -5.414 1.00 84.19 300 PRO A N 1
ATOM 2439 C CA . PRO A 1 300 ? -12.300 4.204 -5.551 1.00 84.19 300 PRO A CA 1
ATOM 2440 C C . PRO A 1 300 ? -13.117 4.026 -4.262 1.00 84.19 300 PRO A C 1
ATOM 2442 O O . PRO A 1 300 ? -14.114 4.716 -4.065 1.00 84.19 300 PRO A O 1
ATOM 2445 N N . TYR A 1 301 ? -12.674 3.136 -3.373 1.00 88.12 301 TYR A N 1
ATOM 2446 C CA . TYR A 1 301 ? -13.328 2.840 -2.099 1.00 88.12 301 TYR A CA 1
ATOM 2447 C C . TYR A 1 301 ? -12.850 3.705 -0.932 1.00 88.12 301 TYR A C 1
ATOM 2449 O O . TYR A 1 301 ? -13.453 3.669 0.140 1.00 88.12 301 TYR A O 1
ATOM 2457 N N . LEU A 1 302 ? -11.801 4.505 -1.131 1.00 91.56 302 LEU A N 1
ATOM 2458 C CA . LEU A 1 302 ? -11.404 5.520 -0.169 1.00 91.56 302 LEU A CA 1
ATOM 2459 C C . LEU A 1 302 ? -12.215 6.795 -0.430 1.00 91.56 302 LEU A C 1
ATOM 2461 O O . LEU A 1 302 ? -11.946 7.533 -1.377 1.00 91.56 302 LEU A O 1
ATOM 2465 N N . THR A 1 303 ? -13.222 7.043 0.404 1.00 93.06 303 THR A N 1
ATOM 2466 C CA . THR A 1 303 ? -14.134 8.188 0.299 1.00 93.06 303 THR A CA 1
ATOM 2467 C C . THR A 1 303 ? -13.919 9.173 1.457 1.00 93.06 303 THR A C 1
ATOM 2469 O O . THR A 1 303 ? -13.251 8.851 2.445 1.00 93.06 303 THR A O 1
ATOM 2472 N N . PRO A 1 304 ? -14.499 10.387 1.394 1.00 96.12 304 PRO A N 1
ATOM 2473 C CA . PRO A 1 304 ? -14.493 11.325 2.519 1.00 96.12 304 PRO A CA 1
ATOM 2474 C C . PRO A 1 304 ? -15.003 10.724 3.844 1.00 96.12 304 PRO A C 1
ATOM 2476 O O . PRO A 1 304 ? -14.569 11.124 4.925 1.00 96.12 304 PRO A O 1
ATOM 2479 N N . GLU A 1 305 ? -15.927 9.769 3.782 1.00 96.06 305 GLU A N 1
ATOM 2480 C CA . GLU A 1 305 ? -16.542 9.105 4.936 1.00 96.06 305 GLU A CA 1
ATOM 2481 C C . GLU A 1 305 ? -15.757 7.886 5.440 1.00 96.06 305 GLU A C 1
ATOM 2483 O O . GLU A 1 305 ? -16.136 7.309 6.460 1.00 96.06 305 GLU A O 1
ATOM 2488 N N . SER A 1 306 ? -14.681 7.485 4.755 1.00 95.50 306 SER A N 1
ATOM 2489 C CA . SER A 1 306 ? -13.858 6.349 5.170 1.00 95.50 306 SER A CA 1
ATOM 2490 C C . SER A 1 306 ? -13.293 6.533 6.580 1.00 95.50 306 SER A C 1
ATOM 2492 O O . SER A 1 306 ? -12.941 7.642 7.007 1.00 95.50 306 SER A O 1
ATOM 2494 N N . SER A 1 307 ? -13.176 5.411 7.295 1.00 96.38 307 SER A N 1
ATOM 2495 C CA . SER A 1 307 ? -12.590 5.369 8.632 1.00 96.38 307 SER A CA 1
ATOM 2496 C C . SER A 1 307 ? -11.124 5.829 8.609 1.00 96.38 307 SER A C 1
ATOM 2498 O O . SER A 1 307 ? -10.459 5.839 7.568 1.00 96.38 307 SER A O 1
ATOM 2500 N N . LEU A 1 308 ? -10.575 6.187 9.772 1.00 96.94 308 LEU A N 1
ATOM 2501 C CA . LEU A 1 308 ? -9.142 6.486 9.856 1.00 96.94 308 LEU A CA 1
ATOM 2502 C C . LEU A 1 308 ? -8.273 5.245 9.643 1.00 96.94 308 LEU A C 1
ATOM 2504 O O . LEU A 1 308 ? -7.142 5.381 9.181 1.00 96.94 308 LEU A O 1
ATOM 2508 N N . ARG A 1 309 ? -8.807 4.049 9.919 1.00 96.81 309 ARG A N 1
ATOM 2509 C CA . ARG A 1 309 ? -8.136 2.774 9.645 1.00 96.81 309 ARG A CA 1
ATOM 2510 C C . ARG A 1 309 ? -8.029 2.564 8.140 1.00 96.81 309 ARG A C 1
ATOM 2512 O O . ARG A 1 309 ? -6.915 2.442 7.647 1.00 96.81 309 ARG A O 1
ATOM 2519 N N . ALA A 1 310 ? -9.130 2.710 7.402 1.00 95.62 310 ALA A N 1
ATOM 2520 C CA . ALA A 1 310 ? -9.138 2.736 5.940 1.00 95.62 310 ALA A CA 1
ATOM 2521 C C . ALA A 1 310 ? -8.144 3.758 5.363 1.00 95.62 310 ALA A C 1
ATOM 2523 O O . ALA A 1 310 ? -7.339 3.426 4.497 1.00 95.62 310 ALA A O 1
ATOM 2524 N N . PHE A 1 311 ? -8.156 4.999 5.864 1.00 94.81 311 PHE A N 1
ATOM 2525 C CA . PHE A 1 311 ? -7.200 6.025 5.434 1.00 94.81 311 PHE A CA 1
ATOM 2526 C C . PHE A 1 311 ? -5.744 5.589 5.656 1.00 94.81 311 PHE A C 1
ATOM 2528 O O . PHE A 1 311 ? -4.916 5.742 4.755 1.00 94.81 311 PHE A O 1
ATOM 2535 N N . ALA A 1 312 ? -5.436 5.013 6.821 1.00 95.06 312 ALA A N 1
ATOM 2536 C CA . ALA A 1 312 ? -4.104 4.514 7.140 1.00 95.06 312 ALA A CA 1
ATOM 2537 C C . ALA A 1 312 ? -3.694 3.344 6.237 1.00 95.06 312 ALA A C 1
ATOM 2539 O O . ALA A 1 312 ? -2.595 3.366 5.682 1.00 95.06 312 ALA A O 1
ATOM 2540 N N . LEU A 1 313 ? -4.580 2.360 6.045 1.00 94.06 313 LEU A N 1
ATOM 2541 C CA . LEU A 1 313 ? -4.348 1.214 5.169 1.00 94.06 313 LEU A CA 1
ATOM 2542 C C . LEU A 1 313 ? -4.065 1.666 3.737 1.00 94.06 313 LEU A C 1
ATOM 2544 O O . LEU A 1 313 ? -3.033 1.313 3.173 1.00 94.06 313 LEU A O 1
ATOM 2548 N N . ALA A 1 314 ? -4.932 2.512 3.185 1.00 90.69 314 ALA A N 1
ATOM 2549 C CA . ALA A 1 314 ? -4.777 3.058 1.846 1.00 90.69 314 ALA A CA 1
ATOM 2550 C C . ALA A 1 314 ? -3.471 3.839 1.662 1.00 90.69 314 ALA A C 1
ATOM 2552 O O . ALA A 1 314 ? -2.839 3.761 0.604 1.00 90.69 314 ALA A O 1
ATOM 2553 N N . GLN A 1 315 ? -3.102 4.639 2.665 1.00 88.69 315 GLN A N 1
ATOM 2554 C CA . GLN A 1 315 ? -1.876 5.421 2.639 1.00 88.69 315 GLN A CA 1
ATOM 2555 C C . GLN A 1 315 ? -0.644 4.523 2.683 1.00 88.69 315 GLN A C 1
ATOM 2557 O O . GLN A 1 315 ? 0.349 4.837 2.042 1.00 88.69 315 GLN A O 1
ATOM 2562 N N . VAL A 1 316 ? -0.678 3.427 3.427 1.00 88.44 316 VAL A N 1
ATOM 2563 C CA . VAL A 1 316 ? 0.480 2.548 3.566 1.00 88.44 316 VAL A CA 1
ATOM 2564 C C . VAL A 1 316 ? 0.604 1.603 2.376 1.00 88.44 316 VAL A C 1
ATOM 2566 O O . VAL A 1 316 ? 1.650 1.595 1.745 1.00 88.44 316 VAL A O 1
ATOM 2569 N N . ASP A 1 317 ? -0.449 0.887 1.997 1.00 84.81 317 ASP A N 1
ATOM 2570 C CA . ASP A 1 317 ? -0.394 -0.100 0.909 1.00 84.81 317 ASP A CA 1
ATOM 2571 C C . ASP A 1 317 ? 0.152 0.514 -0.393 1.00 84.81 317 ASP A C 1
ATOM 2573 O O . ASP A 1 317 ? 1.172 0.090 -0.938 1.00 84.81 317 ASP A O 1
ATOM 2577 N N . LEU A 1 318 ? -0.451 1.623 -0.830 1.00 75.12 318 LEU A N 1
ATOM 2578 C CA . LEU A 1 318 ? -0.077 2.248 -2.094 1.00 75.12 318 LEU A CA 1
ATOM 2579 C C . LEU A 1 318 ? 0.916 3.393 -1.956 1.00 75.12 318 LEU A C 1
ATOM 2581 O O . LEU A 1 318 ? 1.371 3.879 -2.989 1.00 75.12 318 LEU A O 1
ATOM 2585 N N . ARG A 1 319 ? 1.194 3.908 -0.749 1.00 70.12 319 ARG A N 1
ATOM 2586 C CA . ARG A 1 319 ? 1.955 5.165 -0.547 1.00 70.12 319 ARG A CA 1
ATOM 2587 C C . ARG A 1 319 ? 2.928 5.132 0.645 1.00 70.12 319 ARG A C 1
ATOM 2589 O O . ARG A 1 319 ? 3.421 6.191 1.051 1.00 70.12 319 ARG A O 1
ATOM 2596 N N . SER A 1 320 ? 3.218 3.935 1.170 1.00 58.53 320 SER A N 1
ATOM 2597 C CA . SER A 1 320 ? 4.256 3.651 2.173 1.00 58.53 320 SER A CA 1
ATOM 2598 C C . SER A 1 320 ? 5.604 4.268 1.775 1.00 58.53 320 SER A C 1
ATOM 2600 O O . SER A 1 320 ? 5.903 4.394 0.579 1.00 58.53 320 SER A O 1
ATOM 2602 N N . PRO A 1 321 ? 6.417 4.740 2.743 1.00 51.69 321 PRO A N 1
ATOM 2603 C CA . PRO A 1 321 ? 7.397 5.757 2.476 1.00 51.69 321 PRO A CA 1
ATOM 2604 C C . PRO A 1 321 ? 8.501 5.220 1.582 1.00 51.69 321 PRO A C 1
ATOM 2606 O O . PRO A 1 321 ? 9.213 4.254 1.859 1.00 51.69 321 PRO A O 1
ATOM 2609 N N . LEU A 1 322 ? 8.697 5.968 0.514 1.00 47.44 322 LEU A N 1
ATOM 2610 C CA . LEU A 1 322 ? 9.882 5.960 -0.310 1.00 47.44 322 LEU A CA 1
ATOM 2611 C C . LEU A 1 322 ? 11.034 6.563 0.524 1.00 47.44 322 LEU A C 1
ATOM 2613 O O . LEU A 1 322 ? 11.418 7.721 0.376 1.00 47.44 322 LEU A O 1
ATOM 2617 N N . TRP A 1 323 ? 11.547 5.790 1.487 1.00 38.78 323 TRP A N 1
ATOM 2618 C CA . TRP A 1 323 ? 12.718 6.151 2.287 1.00 38.78 323 TRP A CA 1
ATOM 2619 C C . TRP A 1 323 ? 13.961 6.185 1.378 1.00 38.78 323 TRP A C 1
ATOM 2621 O O . TRP A 1 323 ? 14.209 5.255 0.608 1.00 38.78 323 TRP A O 1
ATOM 2631 N N . GLY A 1 324 ? 14.731 7.276 1.459 1.00 34.75 324 GLY A N 1
ATOM 2632 C CA . GLY A 1 324 ? 15.784 7.649 0.505 1.00 34.75 324 GLY A CA 1
ATOM 2633 C C . GLY A 1 324 ? 16.866 6.602 0.187 1.00 34.75 324 GLY A C 1
ATOM 2634 O O . GLY A 1 324 ? 17.098 5.664 0.935 1.00 34.75 324 GLY A O 1
ATOM 2635 N N . ARG A 1 325 ? 17.558 6.813 -0.949 1.00 33.84 325 ARG A N 1
ATOM 2636 C CA . ARG A 1 325 ? 18.691 6.064 -1.568 1.00 33.84 325 ARG A CA 1
ATOM 2637 C C . ARG A 1 325 ? 18.570 4.539 -1.751 1.00 33.84 325 ARG A C 1
ATOM 2639 O O . ARG A 1 325 ? 19.134 4.039 -2.721 1.00 33.84 325 ARG A O 1
ATOM 2646 N N . THR A 1 326 ? 17.812 3.810 -0.937 1.00 40.31 326 THR A N 1
ATOM 2647 C CA . THR A 1 326 ? 17.483 2.379 -1.113 1.00 40.31 326 THR A CA 1
ATOM 2648 C C . THR A 1 326 ? 16.259 2.164 -2.017 1.00 40.31 326 THR A C 1
ATOM 2650 O O . THR A 1 326 ? 15.946 1.031 -2.392 1.00 40.31 326 THR A O 1
ATOM 2653 N N . VAL A 1 327 ? 15.613 3.264 -2.434 1.00 43.59 327 VAL A N 1
ATOM 2654 C CA . VAL A 1 327 ? 14.451 3.330 -3.338 1.00 43.59 327 VAL A CA 1
ATOM 2655 C C . VAL A 1 327 ? 14.644 2.467 -4.585 1.00 43.59 327 VAL A C 1
ATOM 2657 O O . VAL A 1 327 ? 13.717 1.775 -4.984 1.00 43.59 327 VAL A O 1
ATOM 2660 N N . ALA A 1 328 ? 15.836 2.413 -5.185 1.00 46.59 328 ALA A N 1
ATOM 2661 C CA . ALA A 1 328 ? 16.042 1.671 -6.431 1.00 46.59 328 ALA A CA 1
ATOM 2662 C C . ALA A 1 328 ? 15.819 0.148 -6.309 1.00 46.59 328 ALA A C 1
ATOM 2664 O O . ALA A 1 328 ? 15.426 -0.478 -7.288 1.00 46.59 328 ALA A O 1
ATOM 2665 N N . TYR A 1 329 ? 16.024 -0.475 -5.145 1.00 49.38 329 TYR A N 1
ATOM 2666 C CA . TYR A 1 329 ? 15.802 -1.922 -5.018 1.00 49.38 329 TYR A CA 1
ATOM 2667 C C . TYR A 1 329 ? 14.358 -2.257 -4.628 1.00 49.38 329 TYR A C 1
ATOM 2669 O O . TYR A 1 329 ? 13.742 -3.123 -5.257 1.00 49.38 329 TYR A O 1
ATOM 2677 N N . HIS A 1 330 ? 13.803 -1.537 -3.648 1.00 57.97 330 HIS A N 1
ATOM 2678 C CA . HIS A 1 330 ? 12.457 -1.790 -3.124 1.00 57.97 330 HIS A CA 1
ATOM 2679 C C . HIS A 1 330 ? 11.344 -1.254 -4.036 1.00 57.97 330 HIS A C 1
ATOM 2681 O O . HIS A 1 330 ? 10.375 -1.965 -4.266 1.00 57.97 330 HIS A O 1
ATOM 2687 N N . SER A 1 331 ? 11.511 -0.086 -4.675 1.00 63.78 331 SER A N 1
ATOM 2688 C CA . SER A 1 331 ? 10.499 0.464 -5.609 1.00 63.78 331 SER A CA 1
ATOM 2689 C C . SER A 1 331 ? 10.337 -0.334 -6.907 1.00 63.78 331 SER A C 1
ATOM 2691 O O . SER A 1 331 ? 9.424 -0.078 -7.687 1.00 63.78 331 SER A O 1
ATOM 2693 N N . ASN A 1 332 ? 11.249 -1.274 -7.171 1.00 78.50 332 ASN A N 1
ATOM 2694 C CA . ASN A 1 332 ? 11.191 -2.163 -8.329 1.00 78.50 332 ASN A CA 1
ATOM 2695 C C . ASN A 1 332 ? 10.905 -3.616 -7.919 1.00 78.50 332 ASN A C 1
ATOM 2697 O O . ASN A 1 332 ? 10.941 -4.493 -8.775 1.00 78.50 332 ASN A O 1
ATOM 2701 N N . ALA A 1 333 ? 10.654 -3.895 -6.636 1.00 78.62 333 ALA A N 1
ATOM 2702 C CA . ALA A 1 333 ? 10.331 -5.246 -6.188 1.00 78.62 333 ALA A CA 1
ATOM 2703 C C . ALA A 1 333 ? 8.999 -5.723 -6.787 1.00 78.62 333 ALA A C 1
ATOM 2705 O O . ALA A 1 333 ? 8.945 -6.835 -7.302 1.00 78.62 333 ALA A O 1
ATOM 2706 N N . GLU A 1 334 ? 7.985 -4.853 -6.850 1.00 77.25 334 GLU A N 1
ATOM 2707 C CA . GLU A 1 334 ? 6.714 -5.179 -7.506 1.00 77.25 334 GLU A CA 1
ATOM 2708 C C . GLU A 1 334 ? 6.909 -5.457 -9.005 1.00 77.25 334 GLU A C 1
ATOM 2710 O O . GLU A 1 334 ? 6.373 -6.429 -9.526 1.00 77.25 334 GLU A O 1
ATOM 2715 N N . LEU A 1 335 ? 7.777 -4.703 -9.697 1.00 82.44 335 LEU A N 1
ATOM 2716 C CA . LEU A 1 335 ? 8.162 -5.023 -11.078 1.00 82.44 335 LEU A CA 1
ATOM 2717 C C . LEU A 1 335 ? 8.779 -6.425 -11.180 1.00 82.44 335 LEU A C 1
ATOM 2719 O O . LEU A 1 335 ? 8.426 -7.187 -12.075 1.00 82.44 335 LEU A O 1
ATOM 2723 N N . ARG A 1 336 ? 9.728 -6.773 -10.307 1.00 81.44 336 ARG A N 1
ATOM 2724 C CA . ARG A 1 336 ? 10.396 -8.084 -10.363 1.00 81.44 336 ARG A CA 1
ATOM 2725 C C . ARG A 1 336 ? 9.436 -9.232 -10.067 1.00 81.44 336 ARG A C 1
ATOM 2727 O O . ARG A 1 336 ? 9.553 -10.285 -10.687 1.00 81.44 336 ARG A O 1
ATOM 2734 N N . GLU A 1 337 ? 8.468 -9.009 -9.189 1.00 76.50 337 GLU A N 1
ATOM 2735 C CA . GLU A 1 337 ? 7.411 -9.968 -8.891 1.00 76.50 337 GLU A CA 1
ATOM 2736 C C . GLU A 1 337 ? 6.443 -10.150 -10.068 1.00 76.50 337 GLU A C 1
ATOM 2738 O O . GLU A 1 337 ? 6.224 -11.268 -10.544 1.00 76.50 337 GLU A O 1
ATOM 2743 N N . LEU A 1 338 ? 5.924 -9.039 -10.594 1.00 71.38 338 LEU A N 1
ATOM 2744 C CA . LEU A 1 338 ? 5.029 -9.012 -11.746 1.00 71.38 338 LEU A CA 1
ATOM 2745 C C . LEU A 1 338 ? 5.676 -9.638 -12.986 1.00 71.38 338 LEU A C 1
ATOM 2747 O O . LEU A 1 338 ? 4.988 -10.257 -13.798 1.00 71.38 338 LEU A O 1
ATOM 2751 N N . PHE A 1 339 ? 7.000 -9.526 -13.111 1.00 74.31 339 PHE A N 1
ATOM 2752 C CA . PHE A 1 339 ? 7.785 -10.061 -14.217 1.00 74.31 339 PHE A CA 1
ATOM 2753 C C . PHE A 1 339 ? 8.747 -11.177 -13.795 1.00 74.31 339 PHE A C 1
ATOM 2755 O O . PHE A 1 339 ? 9.875 -11.249 -14.294 1.00 74.31 339 PHE A O 1
ATOM 2762 N N . ILE A 1 340 ? 8.294 -12.110 -12.952 1.00 70.94 340 ILE A N 1
ATOM 2763 C CA . ILE A 1 340 ? 9.115 -13.254 -12.521 1.00 70.94 340 ILE A CA 1
ATOM 2764 C C . ILE A 1 340 ? 9.718 -14.037 -13.699 1.00 70.94 340 ILE A C 1
ATOM 2766 O O . ILE A 1 340 ? 10.850 -14.505 -13.622 1.00 70.94 340 ILE A O 1
ATOM 2770 N N . GLY A 1 341 ? 9.011 -14.093 -14.832 1.00 67.88 341 GLY A N 1
ATOM 2771 C CA . GLY A 1 341 ? 9.486 -14.733 -16.054 1.00 67.88 341 GLY A CA 1
ATOM 2772 C C . GLY A 1 341 ? 10.761 -14.117 -16.628 1.00 67.88 341 GLY A C 1
ATOM 2773 O O . GLY A 1 341 ? 11.553 -14.829 -17.233 1.00 67.88 341 GLY A O 1
ATOM 2774 N N . ILE A 1 342 ? 11.010 -12.818 -16.408 1.00 74.19 342 ILE A N 1
ATOM 2775 C CA . ILE A 1 342 ? 12.301 -12.193 -16.736 1.00 74.19 342 ILE A CA 1
ATOM 2776 C C . ILE A 1 342 ? 13.384 -12.776 -15.833 1.00 74.19 342 ILE A C 1
ATOM 2778 O O . ILE A 1 342 ? 14.431 -13.180 -16.331 1.00 74.19 342 ILE A O 1
ATOM 2782 N N . SER A 1 343 ? 13.128 -12.853 -14.523 1.00 71.94 343 SER A N 1
ATOM 2783 C CA . SER A 1 343 ? 14.059 -13.440 -13.553 1.00 71.94 343 SER A CA 1
ATOM 2784 C C . SER A 1 343 ? 14.391 -14.891 -13.909 1.00 71.94 343 SER A C 1
ATOM 2786 O O . SER A 1 343 ? 15.562 -15.264 -13.944 1.00 71.94 343 SER A O 1
ATOM 2788 N N . GLU A 1 344 ? 13.387 -15.700 -14.249 1.00 75.12 344 GLU A N 1
ATOM 2789 C CA . GLU A 1 344 ? 13.553 -17.101 -14.647 1.00 75.12 344 GLU A CA 1
ATOM 2790 C C . GLU A 1 344 ? 14.302 -17.243 -15.977 1.00 75.12 344 GLU A C 1
ATOM 2792 O O . GLU A 1 344 ? 15.317 -17.941 -16.025 1.00 75.12 344 GLU A O 1
ATOM 2797 N N . ASP A 1 345 ? 13.881 -16.521 -17.025 1.00 74.44 345 ASP A N 1
ATOM 2798 C CA . ASP A 1 345 ? 14.540 -16.493 -18.338 1.00 74.44 345 ASP A CA 1
ATOM 2799 C C . ASP A 1 345 ? 16.036 -16.151 -18.193 1.00 74.44 345 ASP A C 1
ATOM 2801 O O . ASP A 1 345 ? 16.916 -16.847 -18.713 1.00 74.44 345 ASP A O 1
ATOM 2805 N N . VAL A 1 346 ? 16.328 -15.089 -17.439 1.00 75.50 346 VAL A N 1
ATOM 2806 C CA . VAL A 1 346 ? 17.681 -14.594 -17.179 1.00 75.50 346 VAL A CA 1
ATOM 2807 C C . VAL A 1 346 ? 18.495 -15.585 -16.345 1.00 75.50 346 VAL A C 1
ATOM 2809 O O . VAL A 1 346 ? 19.657 -15.838 -16.665 1.00 75.50 346 VAL A O 1
ATOM 2812 N N . ARG A 1 347 ? 17.915 -16.150 -15.281 1.00 74.69 347 ARG A N 1
ATOM 2813 C CA . ARG A 1 347 ? 18.597 -17.069 -14.357 1.00 74.69 347 ARG A CA 1
ATOM 2814 C C . ARG A 1 347 ? 18.911 -18.415 -15.000 1.00 74.69 347 ARG A C 1
ATOM 2816 O O . ARG A 1 347 ? 19.944 -19.004 -14.681 1.00 74.69 347 ARG A O 1
ATOM 2823 N N . GLU A 1 348 ? 18.012 -18.926 -15.833 1.00 76.00 348 GLU A N 1
ATOM 2824 C CA . GLU A 1 348 ? 18.091 -20.284 -16.377 1.00 76.00 348 GLU A CA 1
ATOM 2825 C C . GLU A 1 348 ? 18.849 -20.348 -17.695 1.00 76.00 348 GLU A C 1
ATOM 2827 O O . GLU A 1 348 ? 19.608 -21.291 -17.917 1.00 76.00 348 GLU A O 1
ATOM 2832 N N . ARG A 1 349 ? 18.663 -19.353 -18.566 1.00 75.56 349 ARG A N 1
ATOM 2833 C CA . ARG A 1 349 ? 19.210 -19.379 -19.930 1.00 75.56 349 ARG A CA 1
ATOM 2834 C C . ARG A 1 349 ? 20.311 -18.342 -20.142 1.00 75.56 349 ARG A C 1
ATOM 2836 O O . ARG A 1 349 ? 21.099 -18.464 -21.076 1.00 75.56 349 ARG A O 1
ATOM 2843 N N . GLY A 1 350 ? 20.403 -17.350 -19.256 1.00 80.31 350 GLY A N 1
ATOM 2844 C CA . GLY A 1 350 ? 21.323 -16.227 -19.384 1.00 80.31 350 GLY A CA 1
ATOM 2845 C C . GLY A 1 350 ? 20.808 -15.180 -20.370 1.00 80.31 350 GLY A C 1
ATOM 2846 O O . GLY A 1 350 ? 20.166 -15.497 -21.372 1.00 80.31 350 GLY A O 1
ATOM 2847 N N . VAL A 1 351 ? 21.131 -13.914 -20.105 1.00 81.56 351 VAL A N 1
ATOM 2848 C CA . VAL A 1 351 ? 20.714 -12.755 -20.920 1.00 81.56 351 VAL A CA 1
ATOM 2849 C C . VAL A 1 351 ? 21.073 -12.914 -22.404 1.00 81.56 351 VAL A C 1
ATOM 2851 O O . VAL A 1 351 ? 20.303 -12.527 -23.285 1.00 81.56 351 VAL A O 1
ATOM 2854 N N . ASP A 1 352 ? 22.224 -13.526 -22.678 1.00 82.56 352 ASP A N 1
ATOM 2855 C CA . ASP A 1 352 ? 22.774 -13.669 -24.028 1.00 82.56 352 ASP A CA 1
ATOM 2856 C C . ASP A 1 352 ? 21.960 -14.654 -24.893 1.00 82.56 352 ASP A C 1
ATOM 2858 O O . ASP A 1 352 ? 22.028 -14.611 -26.119 1.00 82.56 352 ASP A O 1
ATOM 2862 N N . SER A 1 353 ? 21.154 -15.520 -24.268 1.00 83.94 353 SER A N 1
ATOM 2863 C CA . SER A 1 353 ? 20.305 -16.505 -24.954 1.00 83.94 353 SER A CA 1
ATOM 2864 C C . SER A 1 353 ? 18.942 -15.961 -25.397 1.00 83.94 353 SER A C 1
ATOM 2866 O O . SER A 1 353 ? 18.216 -16.635 -26.132 1.00 83.94 353 SER A O 1
ATOM 2868 N N . LEU A 1 354 ? 18.571 -14.761 -24.938 1.00 85.56 354 LEU A N 1
ATOM 2869 C CA . LEU A 1 354 ? 17.280 -14.161 -25.255 1.00 85.56 354 LEU A CA 1
ATOM 2870 C C . LEU A 1 354 ? 17.212 -13.778 -26.740 1.00 85.56 354 LEU A C 1
ATOM 2872 O O . LEU A 1 354 ? 18.218 -13.453 -27.372 1.00 85.56 354 LEU A O 1
ATOM 2876 N N . THR A 1 355 ? 16.016 -13.808 -27.322 1.00 86.12 355 THR A N 1
ATOM 2877 C CA . THR A 1 355 ? 15.797 -13.286 -28.678 1.00 86.12 355 THR A CA 1
ATOM 2878 C C . THR A 1 355 ? 15.785 -11.756 -28.664 1.00 86.12 355 THR A C 1
ATOM 2880 O O . THR A 1 355 ? 15.512 -11.150 -27.627 1.00 86.12 355 THR A O 1
ATOM 2883 N N . TYR A 1 356 ? 16.030 -11.135 -29.824 1.00 85.31 356 TYR A N 1
ATOM 2884 C CA . TYR A 1 356 ? 15.887 -9.681 -30.009 1.00 85.31 356 TYR A CA 1
ATOM 2885 C C . TYR A 1 356 ? 14.530 -9.190 -29.499 1.00 85.31 356 TYR A C 1
ATOM 2887 O O . TYR A 1 356 ? 14.453 -8.333 -28.630 1.00 85.31 356 TYR A O 1
ATOM 2895 N N . GLU A 1 357 ? 13.455 -9.817 -29.981 1.00 84.81 357 GLU A N 1
ATOM 2896 C CA . GLU A 1 357 ? 12.079 -9.465 -29.629 1.00 84.81 357 GLU A CA 1
ATOM 2897 C C . GLU A 1 357 ? 11.827 -9.567 -28.119 1.00 84.81 357 GLU A C 1
ATOM 2899 O O . GLU A 1 357 ? 11.134 -8.736 -27.535 1.00 84.81 357 GLU A O 1
ATOM 2904 N N . ARG A 1 358 ? 12.418 -10.562 -27.443 1.00 84.25 358 ARG A N 1
ATOM 2905 C CA . ARG A 1 358 ? 12.288 -10.691 -25.989 1.00 84.25 358 ARG A CA 1
ATOM 2906 C C . ARG A 1 358 ? 13.042 -9.582 -25.260 1.00 84.25 358 ARG A C 1
ATOM 2908 O O . ARG A 1 358 ? 12.492 -9.024 -24.315 1.00 84.25 358 ARG A O 1
ATOM 2915 N N . ARG A 1 359 ? 14.264 -9.245 -25.686 1.00 86.31 359 ARG A N 1
ATOM 2916 C CA . ARG A 1 359 ? 15.040 -8.146 -25.086 1.00 86.31 359 ARG A CA 1
ATOM 2917 C C . ARG A 1 359 ? 14.380 -6.790 -25.304 1.00 86.31 359 ARG A C 1
ATOM 2919 O O . ARG A 1 359 ? 14.299 -6.019 -24.356 1.00 86.31 359 ARG A O 1
ATOM 2926 N N . ASP A 1 360 ? 13.855 -6.538 -26.497 1.00 85.56 360 ASP A N 1
ATOM 2927 C CA . ASP A 1 360 ? 13.139 -5.308 -26.843 1.00 85.56 360 ASP A CA 1
ATOM 2928 C C . ASP A 1 360 ? 11.886 -5.101 -25.973 1.00 85.56 360 ASP A C 1
ATOM 2930 O O . ASP A 1 360 ? 11.717 -4.055 -25.342 1.00 85.56 360 ASP A O 1
ATOM 2934 N N . ASN A 1 361 ? 11.065 -6.147 -25.827 1.00 84.31 361 ASN A N 1
ATOM 2935 C CA . ASN A 1 361 ? 9.893 -6.129 -24.948 1.00 84.31 361 ASN A CA 1
ATOM 2936 C C . ASN A 1 361 ? 10.268 -5.881 -23.479 1.00 84.31 361 ASN A C 1
ATOM 2938 O O . ASN A 1 361 ? 9.620 -5.089 -22.788 1.00 84.31 361 ASN A O 1
ATOM 2942 N N . ILE A 1 362 ? 11.325 -6.540 -22.995 1.00 86.69 362 ILE A N 1
ATOM 2943 C CA . ILE A 1 362 ? 11.823 -6.357 -21.627 1.00 86.69 362 ILE A CA 1
ATOM 2944 C C . ILE A 1 362 ? 12.330 -4.925 -21.423 1.00 86.69 362 ILE A C 1
ATOM 2946 O O . ILE A 1 362 ? 11.950 -4.277 -20.450 1.00 86.69 362 ILE A O 1
ATOM 2950 N N . ALA A 1 363 ? 13.153 -4.413 -22.340 1.00 88.44 363 ALA A N 1
ATOM 2951 C CA . ALA A 1 363 ? 13.693 -3.061 -22.261 1.00 88.44 363 ALA A CA 1
ATOM 2952 C C . ALA A 1 363 ? 12.574 -2.015 -22.261 1.00 88.44 363 ALA A C 1
ATOM 2954 O O . ALA A 1 363 ? 12.550 -1.146 -21.392 1.00 88.44 363 ALA A O 1
ATOM 2955 N N . THR A 1 364 ? 11.613 -2.140 -23.178 1.00 87.56 364 THR A N 1
ATOM 2956 C CA . THR A 1 364 ? 10.452 -1.246 -23.258 1.00 87.56 364 THR A CA 1
ATOM 2957 C C . THR A 1 364 ? 9.652 -1.258 -21.961 1.00 87.56 364 THR A C 1
ATOM 2959 O O . THR A 1 364 ? 9.329 -0.197 -21.431 1.00 87.56 364 THR A O 1
ATOM 2962 N N . THR A 1 365 ? 9.395 -2.442 -21.404 1.00 85.62 365 THR A N 1
ATOM 2963 C CA . THR A 1 365 ? 8.686 -2.604 -20.128 1.00 85.62 365 THR A CA 1
ATOM 2964 C C . THR A 1 365 ? 9.416 -1.910 -18.980 1.00 85.62 365 THR A C 1
ATOM 2966 O O . THR A 1 365 ? 8.811 -1.130 -18.249 1.00 85.62 365 THR A O 1
ATOM 2969 N N . VAL A 1 366 ? 10.721 -2.158 -18.830 1.00 87.62 366 VAL A N 1
ATOM 2970 C CA . VAL A 1 366 ? 11.536 -1.571 -17.756 1.00 87.62 366 VAL A CA 1
ATOM 2971 C C . VAL A 1 366 ? 11.602 -0.049 -17.887 1.00 87.62 366 VAL A C 1
ATOM 2973 O O . VAL A 1 366 ? 11.413 0.668 -16.907 1.00 87.62 366 VAL A O 1
ATOM 2976 N N . LEU A 1 367 ? 11.829 0.466 -19.096 1.00 89.25 367 LEU A N 1
ATOM 2977 C CA . LEU A 1 367 ? 11.881 1.906 -19.345 1.00 89.25 367 LEU A CA 1
ATOM 2978 C C . LEU A 1 367 ? 10.525 2.577 -19.090 1.00 89.25 367 LEU A C 1
ATOM 2980 O O . LEU A 1 367 ? 10.482 3.655 -18.495 1.00 89.25 367 LEU A O 1
ATOM 2984 N N . MET A 1 368 ? 9.422 1.930 -19.480 1.00 86.31 368 MET A N 1
ATOM 2985 C CA . MET A 1 368 ? 8.069 2.403 -19.183 1.00 86.31 368 MET A CA 1
ATOM 2986 C C . MET A 1 368 ? 7.764 2.381 -17.689 1.00 86.31 368 MET A C 1
ATOM 2988 O O . MET A 1 368 ? 7.211 3.354 -17.187 1.00 86.31 368 MET A O 1
ATOM 2992 N N . TRP A 1 369 ? 8.166 1.334 -16.964 1.00 86.88 369 TRP A N 1
ATOM 2993 C CA . TRP A 1 369 ? 8.038 1.282 -15.507 1.00 86.88 369 TRP A CA 1
ATOM 2994 C C . TRP A 1 369 ? 8.731 2.479 -14.854 1.00 86.88 369 TRP A C 1
ATOM 2996 O O . TRP A 1 369 ? 8.106 3.230 -14.109 1.00 86.88 369 TRP A O 1
ATOM 3006 N N . ILE A 1 370 ? 9.996 2.727 -15.206 1.00 87.69 370 ILE A N 1
ATOM 3007 C CA . ILE A 1 370 ? 10.775 3.828 -14.626 1.00 87.69 370 ILE A CA 1
ATOM 3008 C C . ILE A 1 370 ? 10.186 5.197 -14.993 1.00 87.69 370 ILE A C 1
ATOM 3010 O O . ILE A 1 370 ? 10.151 6.093 -14.153 1.00 87.69 370 ILE A O 1
ATOM 3014 N N . LYS A 1 371 ? 9.680 5.372 -16.221 1.00 87.31 371 LYS A N 1
ATOM 3015 C CA . LYS A 1 371 ? 8.955 6.592 -16.610 1.00 87.31 371 LYS A CA 1
ATOM 3016 C C . LYS A 1 371 ? 7.687 6.774 -15.768 1.00 87.31 371 LYS A C 1
ATOM 3018 O O . LYS A 1 371 ? 7.441 7.861 -15.246 1.00 87.31 371 LYS A O 1
ATOM 3023 N N . ASN A 1 372 ? 6.892 5.715 -15.626 1.00 85.69 372 ASN A N 1
ATOM 3024 C CA . ASN A 1 372 ? 5.608 5.749 -14.929 1.00 85.69 372 ASN A CA 1
ATOM 3025 C C . ASN A 1 372 ? 5.759 6.046 -13.431 1.00 85.69 372 ASN A C 1
ATOM 3027 O O . ASN A 1 372 ? 4.851 6.648 -12.861 1.00 85.69 372 ASN A O 1
ATOM 3031 N N . GLN A 1 373 ? 6.911 5.735 -12.822 1.00 85.25 373 GLN A N 1
ATOM 3032 C CA . GLN A 1 373 ? 7.217 6.102 -11.432 1.00 85.25 373 GLN A CA 1
ATOM 3033 C C . GLN A 1 373 ? 7.146 7.619 -11.171 1.00 85.25 373 GLN A C 1
ATOM 3035 O O . GLN A 1 373 ? 6.814 8.024 -10.057 1.00 85.25 373 GLN A O 1
ATOM 3040 N N . ILE A 1 374 ? 7.389 8.474 -12.176 1.00 86.38 374 ILE A N 1
ATOM 3041 C CA . ILE A 1 374 ? 7.220 9.931 -12.021 1.00 86.38 374 ILE A CA 1
ATOM 3042 C C . ILE A 1 374 ? 5.750 10.254 -11.762 1.00 86.38 374 ILE A C 1
ATOM 3044 O O . ILE A 1 374 ? 5.417 10.902 -10.777 1.00 86.38 374 ILE A O 1
ATOM 3048 N N . GLY A 1 375 ? 4.862 9.787 -12.645 1.00 88.06 375 GLY A N 1
ATOM 3049 C CA . GLY A 1 375 ? 3.434 10.049 -12.500 1.00 88.06 375 GLY A CA 1
ATOM 3050 C C . GLY A 1 375 ? 2.866 9.425 -11.240 1.00 88.06 375 GLY A C 1
ATOM 3051 O O . GLY A 1 375 ? 2.126 10.088 -10.522 1.00 88.06 375 GLY A O 1
ATOM 3052 N N . PHE A 1 376 ? 3.295 8.202 -10.935 1.00 87.25 376 PHE A N 1
ATOM 3053 C CA . PHE A 1 376 ? 2.892 7.496 -9.731 1.00 87.25 376 PHE A CA 1
ATOM 3054 C C . PHE A 1 376 ? 3.205 8.308 -8.469 1.00 87.25 376 PHE A C 1
ATOM 3056 O O . PHE A 1 376 ? 2.293 8.611 -7.707 1.00 87.25 376 PHE A O 1
ATOM 3063 N N . THR A 1 377 ? 4.454 8.749 -8.291 1.00 86.94 377 THR A N 1
ATOM 3064 C CA . THR A 1 377 ? 4.863 9.518 -7.099 1.00 86.94 377 THR A CA 1
ATOM 3065 C C . THR A 1 377 ? 4.169 10.875 -6.987 1.00 86.94 377 THR A C 1
ATOM 3067 O O . THR A 1 377 ? 3.771 11.282 -5.895 1.00 86.94 377 THR A O 1
ATOM 3070 N N . VAL A 1 378 ? 3.942 11.557 -8.113 1.00 90.50 378 VAL A N 1
ATOM 3071 C CA . VAL A 1 378 ? 3.173 12.809 -8.141 1.00 90.50 378 VAL A CA 1
ATOM 3072 C C . VAL A 1 378 ? 1.713 12.569 -7.743 1.00 90.50 378 VAL A C 1
ATOM 3074 O O . VAL A 1 378 ? 1.167 13.306 -6.926 1.00 90.50 378 VAL A O 1
ATOM 3077 N N . TRP A 1 379 ? 1.074 11.522 -8.261 1.00 90.75 379 TRP A N 1
ATOM 3078 C CA . TRP A 1 379 ? -0.311 11.210 -7.913 1.00 90.75 379 TRP A CA 1
ATOM 3079 C C . TRP A 1 379 ? -0.472 10.712 -6.477 1.00 90.75 379 TRP A C 1
ATOM 3081 O O . TRP A 1 379 ? -1.462 11.063 -5.842 1.00 90.75 379 TRP A O 1
ATOM 3091 N N . GLN A 1 380 ? 0.496 9.972 -5.924 1.00 88.00 380 GLN A N 1
ATOM 3092 C CA . GLN A 1 380 ? 0.504 9.617 -4.500 1.00 88.00 380 GLN A CA 1
ATOM 3093 C C . GLN A 1 380 ? 0.456 10.867 -3.613 1.00 88.00 380 GLN A C 1
ATOM 3095 O O . GLN A 1 380 ? -0.299 10.893 -2.642 1.00 88.00 380 GLN A O 1
ATOM 3100 N N . ARG A 1 381 ? 1.220 11.912 -3.967 1.00 91.50 381 ARG A N 1
ATOM 3101 C CA . ARG A 1 381 ? 1.203 13.205 -3.272 1.00 91.50 381 ARG A CA 1
ATOM 3102 C C . ARG A 1 381 ? -0.174 13.852 -3.311 1.00 91.50 381 ARG A C 1
ATOM 3104 O O . ARG A 1 381 ? -0.702 14.219 -2.265 1.00 91.50 381 ARG A O 1
ATOM 3111 N N . GLU A 1 382 ? -0.749 13.989 -4.504 1.00 92.75 382 GLU A N 1
ATOM 3112 C CA . GLU A 1 382 ? -2.044 14.655 -4.657 1.00 92.75 382 GLU A CA 1
ATOM 3113 C C . GLU A 1 382 ? -3.166 13.885 -3.974 1.00 92.75 382 GLU A C 1
ATOM 3115 O O . GLU A 1 382 ? -3.995 14.492 -3.313 1.00 92.75 382 GLU A O 1
ATOM 3120 N N . LEU A 1 383 ? -3.166 12.556 -4.060 1.00 90.81 383 LEU A N 1
ATOM 3121 C CA . LEU A 1 383 ? -4.169 11.738 -3.385 1.00 90.81 383 LEU A CA 1
ATOM 3122 C C . LEU A 1 383 ? -4.007 11.776 -1.867 1.00 90.81 383 LEU A C 1
ATOM 3124 O O . LEU A 1 383 ? -5.002 11.804 -1.154 1.00 90.81 383 LEU A O 1
ATOM 3128 N N . PHE A 1 384 ? -2.779 11.802 -1.345 1.00 91.88 384 PHE A N 1
ATOM 3129 C CA . PHE A 1 384 ? -2.560 11.995 0.088 1.00 91.88 384 PHE A CA 1
ATOM 3130 C C . PHE A 1 384 ? -3.135 13.333 0.565 1.00 91.88 384 PHE A C 1
ATOM 3132 O O . PHE A 1 384 ? -3.865 13.370 1.554 1.00 91.88 384 PHE A O 1
ATOM 3139 N N . LEU A 1 385 ? -2.849 14.419 -0.159 1.00 93.81 385 LEU A N 1
ATOM 3140 C CA . LEU A 1 385 ? -3.383 15.744 0.155 1.00 93.81 385 LEU A CA 1
ATOM 3141 C C . LEU A 1 385 ? -4.908 15.785 0.031 1.00 93.81 385 LEU A C 1
ATOM 3143 O O . LEU A 1 385 ? -5.568 16.302 0.924 1.00 93.81 385 LEU A O 1
ATOM 3147 N N . ASP A 1 386 ? -5.465 15.207 -1.029 1.00 93.56 386 ASP A N 1
ATOM 3148 C CA . ASP A 1 386 ? -6.906 15.158 -1.263 1.00 93.56 386 ASP A CA 1
ATOM 3149 C C . ASP A 1 386 ? -7.639 14.415 -0.140 1.00 93.56 386 ASP A C 1
ATOM 3151 O O . ASP A 1 386 ? -8.588 14.943 0.438 1.00 93.56 386 ASP A O 1
ATOM 3155 N N . ASN A 1 387 ? -7.137 13.242 0.255 1.00 91.94 387 ASN A N 1
ATOM 3156 C CA . ASN A 1 387 ? -7.688 12.481 1.375 1.00 91.94 387 ASN A CA 1
ATOM 3157 C C . ASN A 1 387 ? -7.588 13.254 2.691 1.00 91.94 387 ASN A C 1
ATOM 3159 O O . ASN A 1 387 ? -8.532 13.268 3.480 1.00 91.94 387 ASN A O 1
ATOM 3163 N N . LEU A 1 388 ? -6.462 13.930 2.922 1.00 93.75 388 LEU A N 1
ATOM 3164 C CA . LEU A 1 388 ? -6.257 14.731 4.120 1.00 93.75 388 LEU A CA 1
ATOM 3165 C C . LEU A 1 388 ? -7.211 15.934 4.186 1.00 93.75 388 LEU A C 1
ATOM 3167 O O . LEU A 1 388 ? -7.687 16.286 5.267 1.00 93.75 388 LEU A O 1
ATOM 3171 N N . GLU A 1 389 ? -7.499 16.564 3.046 1.00 95.81 389 GLU A N 1
ATOM 3172 C CA . GLU A 1 389 ? -8.414 17.703 2.976 1.00 95.81 389 GLU A CA 1
ATOM 3173 C C . GLU A 1 389 ? -9.883 17.314 3.030 1.00 95.81 389 GLU A C 1
ATOM 3175 O O . GLU A 1 389 ? -10.681 18.103 3.536 1.00 95.81 389 GLU A O 1
ATOM 3180 N N . HIS A 1 390 ? -10.252 16.126 2.555 1.00 96.44 390 HIS A N 1
ATOM 3181 C CA . HIS A 1 390 ? -11.655 15.743 2.415 1.00 96.44 390 HIS A CA 1
ATOM 3182 C C . HIS A 1 390 ? -12.138 14.714 3.441 1.00 96.44 390 HIS A C 1
ATOM 3184 O O . HIS A 1 390 ? -13.348 14.601 3.621 1.00 96.44 390 HIS A O 1
ATOM 3190 N N . ASN A 1 391 ? -11.261 14.025 4.184 1.00 97.56 391 ASN A N 1
ATOM 3191 C CA . ASN A 1 391 ? -11.705 13.072 5.205 1.00 97.56 391 ASN A CA 1
ATOM 3192 C C . ASN A 1 391 ? -12.546 13.762 6.297 1.00 97.56 391 ASN A C 1
ATOM 3194 O O . ASN A 1 391 ? -12.096 14.678 6.993 1.00 97.56 391 ASN A O 1
ATOM 3198 N N . THR A 1 392 ? -13.789 13.323 6.454 1.00 98.06 392 THR A N 1
ATOM 3199 C CA . THR A 1 392 ? -14.776 13.963 7.328 1.00 98.06 392 THR A CA 1
ATOM 3200 C C . THR A 1 392 ? -14.427 13.850 8.810 1.00 98.06 392 THR A C 1
ATOM 3202 O O . THR A 1 392 ? -14.696 14.793 9.552 1.00 98.06 392 THR A O 1
ATOM 3205 N N . LEU A 1 393 ? -13.785 12.759 9.247 1.00 96.88 393 LEU A N 1
ATOM 3206 C CA . LEU A 1 393 ? -13.402 12.550 10.647 1.00 96.88 393 LEU A CA 1
ATOM 3207 C C . LEU A 1 393 ? -12.268 13.498 11.047 1.00 96.88 393 LEU A C 1
ATOM 3209 O O . LEU A 1 393 ? -12.370 14.179 12.068 1.00 96.88 393 LEU A O 1
ATOM 3213 N N . ILE A 1 394 ? -11.235 13.615 10.204 1.00 96.88 394 ILE A N 1
ATOM 3214 C CA . ILE A 1 394 ? -10.140 14.576 10.411 1.00 96.88 394 ILE A CA 1
ATOM 3215 C C . ILE A 1 394 ? -10.692 16.002 10.452 1.00 96.88 394 ILE A C 1
ATOM 3217 O O . ILE A 1 394 ? -10.370 16.765 11.360 1.00 96.88 394 ILE A O 1
ATOM 3221 N N . ASN A 1 395 ? -11.548 16.370 9.496 1.00 97.06 395 ASN A N 1
ATOM 3222 C CA . ASN A 1 395 ? -12.077 17.732 9.398 1.00 97.06 395 ASN A CA 1
ATOM 3223 C C . ASN A 1 395 ? -13.092 18.092 10.492 1.00 97.06 395 ASN A C 1
ATOM 3225 O O . ASN A 1 395 ? -13.238 19.271 10.813 1.00 97.06 395 ASN A O 1
ATOM 3229 N N . ALA A 1 396 ? -13.793 17.108 11.059 1.00 97.19 396 ALA A N 1
ATOM 3230 C CA . ALA A 1 396 ? -14.725 17.322 12.162 1.00 97.19 396 ALA A CA 1
ATOM 3231 C C . ALA A 1 396 ? -14.026 17.463 13.526 1.00 97.19 396 ALA A C 1
ATOM 3233 O O . ALA A 1 396 ? -14.631 17.989 14.464 1.00 97.19 396 ALA A O 1
ATOM 3234 N N . SER A 1 397 ? -12.771 17.016 13.654 1.00 97.25 397 SER A N 1
ATOM 3235 C CA . SER A 1 397 ? -11.990 17.167 14.884 1.00 97.25 397 SER A CA 1
ATOM 3236 C C . SER A 1 397 ? -11.717 18.642 15.204 1.00 97.25 397 SER A C 1
ATOM 3238 O O . SER A 1 397 ? -11.362 19.443 14.338 1.00 97.25 397 SER A O 1
ATOM 3240 N N . ALA A 1 398 ? -11.792 19.000 16.491 1.00 97.19 398 ALA A N 1
ATOM 3241 C CA . ALA A 1 398 ? -11.363 20.313 16.982 1.00 97.19 398 ALA A CA 1
ATOM 3242 C C . ALA A 1 398 ? -9.847 20.553 16.812 1.00 97.19 398 ALA A C 1
ATOM 3244 O O . ALA A 1 398 ? -9.386 21.692 16.916 1.00 97.19 398 ALA A O 1
ATOM 3245 N N . HIS A 1 399 ? -9.087 19.488 16.547 1.00 97.62 399 HIS A N 1
ATOM 3246 C CA . HIS A 1 399 ? -7.642 19.472 16.347 1.00 97.62 399 HIS A CA 1
ATOM 3247 C C . HIS A 1 399 ? -7.251 19.239 14.878 1.00 97.62 399 HIS A C 1
ATOM 3249 O O . HIS A 1 399 ? -6.089 18.936 14.605 1.00 97.62 399 HIS A O 1
ATOM 3255 N N . SER A 1 400 ? -8.185 19.403 13.930 1.00 97.88 400 SER A N 1
ATOM 3256 C CA . SER A 1 400 ? -7.982 19.086 12.507 1.00 97.88 400 SER A CA 1
ATOM 3257 C C . SER A 1 400 ? -6.691 19.674 11.929 1.00 97.88 400 SER A C 1
ATOM 3259 O O . SER A 1 400 ? -5.889 18.945 11.357 1.00 97.88 400 SER A O 1
ATOM 3261 N N . GLU A 1 401 ? -6.424 20.964 12.139 1.00 98.06 401 GLU A N 1
ATOM 3262 C CA . GLU A 1 401 ? -5.211 21.616 11.627 1.00 98.06 401 GLU A CA 1
ATOM 3263 C C . GLU A 1 401 ? -3.923 21.032 12.225 1.00 98.06 401 GLU A C 1
ATOM 3265 O O . GLU A 1 401 ? -2.923 20.906 11.521 1.00 98.06 401 GLU A O 1
ATOM 3270 N N . GLY A 1 402 ? -3.949 20.626 13.500 1.00 97.94 402 GLY A N 1
ATOM 3271 C CA . GLY A 1 402 ? -2.822 19.954 14.151 1.00 97.94 402 GLY A CA 1
ATOM 3272 C C . GLY A 1 402 ? -2.555 18.578 13.542 1.00 97.94 402 GLY A C 1
ATOM 3273 O O . GLY A 1 402 ? -1.418 18.277 13.184 1.00 97.94 402 GLY A O 1
ATOM 3274 N N . ILE A 1 403 ? -3.614 17.789 13.330 1.00 97.94 403 ILE A N 1
ATOM 3275 C CA . ILE A 1 403 ? -3.552 16.485 12.652 1.00 97.94 403 ILE A CA 1
ATOM 3276 C C . ILE A 1 403 ? -2.982 16.644 11.239 1.00 97.94 403 ILE A C 1
ATOM 3278 O O . ILE A 1 403 ? -2.012 15.977 10.874 1.00 97.94 403 ILE A O 1
ATOM 3282 N N . LYS A 1 404 ? -3.551 17.564 10.449 1.00 98.00 404 LYS A N 1
ATOM 3283 C CA . LYS A 1 404 ? -3.116 17.814 9.073 1.00 98.00 404 LYS A CA 1
ATOM 3284 C C . LYS A 1 404 ? -1.660 18.249 9.014 1.00 98.00 404 LYS A C 1
ATOM 3286 O O . LYS A 1 404 ? -0.911 17.751 8.178 1.00 98.00 404 LYS A O 1
ATOM 3291 N N . GLN A 1 405 ? -1.241 19.155 9.893 1.00 98.06 405 GLN A N 1
ATOM 3292 C CA . GLN A 1 405 ? 0.140 19.620 9.926 1.00 98.06 405 GLN A CA 1
ATOM 3293 C C . GLN A 1 405 ? 1.110 18.492 10.297 1.00 98.06 405 GLN A C 1
ATOM 3295 O O . GLN A 1 405 ? 2.101 18.305 9.596 1.00 98.06 405 GLN A O 1
ATOM 3300 N N . ALA A 1 406 ? 0.796 17.697 11.323 1.00 96.25 406 ALA A N 1
ATOM 3301 C CA . ALA A 1 406 ? 1.628 16.573 11.745 1.00 96.25 406 ALA A CA 1
ATOM 3302 C C . ALA A 1 406 ? 1.824 15.546 10.615 1.00 96.25 406 ALA A C 1
ATOM 3304 O O . ALA A 1 406 ? 2.953 15.153 10.313 1.00 96.25 406 ALA A O 1
ATOM 3305 N N . LEU A 1 407 ? 0.738 15.168 9.930 1.00 94.25 407 LEU A N 1
ATOM 3306 C CA . LEU A 1 407 ? 0.792 14.257 8.785 1.00 94.25 407 LEU A CA 1
ATOM 3307 C C . LEU A 1 407 ? 1.592 14.854 7.616 1.00 94.25 407 LEU A C 1
ATOM 3309 O O . LEU A 1 407 ? 2.428 14.170 7.025 1.00 94.25 407 LEU A O 1
ATOM 3313 N N . ARG A 1 408 ? 1.404 16.140 7.296 1.00 94.62 408 ARG A N 1
ATOM 3314 C CA . ARG A 1 408 ? 2.192 16.804 6.245 1.00 94.62 408 ARG A CA 1
ATOM 3315 C C . ARG A 1 408 ? 3.683 16.811 6.573 1.00 94.62 408 ARG A C 1
ATOM 3317 O O . ARG A 1 408 ? 4.477 16.444 5.713 1.00 94.62 408 ARG A O 1
ATOM 3324 N N . ASP A 1 409 ? 4.052 17.164 7.800 1.00 93.75 409 ASP A N 1
ATOM 3325 C CA . ASP A 1 409 ? 5.451 17.231 8.234 1.00 93.75 409 ASP A CA 1
ATOM 3326 C C . ASP A 1 409 ? 6.130 15.857 8.223 1.00 93.75 409 ASP A C 1
ATOM 3328 O O . ASP A 1 409 ? 7.312 15.752 7.887 1.00 93.75 409 ASP A O 1
ATOM 3332 N N . ARG A 1 410 ? 5.388 14.791 8.546 1.00 89.81 410 ARG A N 1
ATOM 3333 C CA . ARG A 1 410 ? 5.909 13.419 8.534 1.00 89.81 410 ARG A CA 1
ATOM 3334 C C . ARG A 1 410 ? 6.084 12.862 7.119 1.00 89.81 410 ARG A C 1
ATOM 3336 O O . ARG A 1 410 ? 7.105 12.227 6.851 1.00 89.81 410 ARG A O 1
ATOM 3343 N N . TYR A 1 411 ? 5.108 13.065 6.232 1.00 87.06 411 TYR A N 1
ATOM 3344 C CA . TYR A 1 411 ? 5.038 12.338 4.958 1.00 87.06 411 TYR A CA 1
ATOM 3345 C C . TYR A 1 411 ? 5.458 13.163 3.734 1.00 87.06 411 TYR A C 1
ATOM 3347 O O . TYR A 1 411 ? 6.162 12.629 2.872 1.00 87.06 411 TYR A O 1
ATOM 3355 N N . LEU A 1 412 ? 5.100 14.453 3.643 1.00 89.75 412 LEU A N 1
ATOM 3356 C CA . LEU A 1 412 ? 5.372 15.246 2.433 1.00 89.75 412 LEU A CA 1
ATOM 3357 C C . LEU A 1 412 ? 6.859 15.370 2.089 1.00 89.75 412 LEU A C 1
ATOM 3359 O O . LEU A 1 412 ? 7.173 15.182 0.916 1.00 89.75 412 LEU A O 1
ATOM 3363 N N . PRO A 1 413 ? 7.794 15.604 3.036 1.00 89.31 413 PRO A N 1
ATOM 3364 C CA . PRO A 1 413 ? 9.210 15.710 2.685 1.00 89.31 413 PRO A CA 1
ATOM 3365 C C . PRO A 1 413 ? 9.746 14.475 1.948 1.00 89.31 413 PRO A C 1
ATOM 3367 O O . PRO A 1 413 ? 10.552 14.603 1.028 1.00 89.31 413 PRO A O 1
ATOM 3370 N N . ASN A 1 414 ? 9.272 13.282 2.319 1.00 83.50 414 ASN A N 1
ATOM 3371 C CA . ASN A 1 414 ? 9.689 12.027 1.693 1.00 83.50 414 ASN A CA 1
ATOM 3372 C C . ASN A 1 414 ? 9.031 11.830 0.322 1.00 83.50 414 ASN A C 1
ATOM 3374 O O . ASN A 1 414 ? 9.703 11.438 -0.633 1.00 83.50 414 ASN A O 1
ATOM 3378 N N . ILE A 1 415 ? 7.736 12.137 0.203 1.00 85.88 415 ILE A N 1
ATOM 3379 C CA . ILE A 1 415 ? 7.014 12.065 -1.075 1.00 85.88 415 ILE A CA 1
ATOM 3380 C C . ILE A 1 415 ? 7.630 13.046 -2.085 1.00 85.88 415 ILE A C 1
ATOM 3382 O O . ILE A 1 415 ? 7.956 12.657 -3.207 1.00 85.88 415 ILE A O 1
ATOM 3386 N N . ASP A 1 416 ? 7.883 14.289 -1.670 1.00 88.62 416 ASP A N 1
ATOM 3387 C CA . ASP A 1 416 ? 8.489 15.324 -2.510 1.00 88.62 416 ASP A CA 1
ATOM 3388 C C . ASP A 1 416 ? 9.911 14.931 -2.950 1.00 88.62 416 ASP A C 1
ATOM 3390 O O . ASP A 1 416 ? 10.262 15.066 -4.126 1.00 88.62 416 ASP A O 1
ATOM 3394 N N . GLN A 1 417 ? 10.726 14.376 -2.043 1.00 86.31 417 GLN A N 1
ATOM 3395 C CA . GLN A 1 417 ? 12.051 13.860 -2.401 1.00 86.31 417 GLN A CA 1
ATOM 3396 C C . GLN A 1 417 ? 11.963 12.714 -3.415 1.00 86.31 417 GLN A C 1
ATOM 3398 O O . GLN A 1 417 ? 12.804 12.604 -4.304 1.00 86.31 417 GLN A O 1
ATOM 3403 N N . SER A 1 418 ? 10.930 11.886 -3.327 1.00 84.00 418 SER A N 1
ATOM 3404 C CA . SER A 1 418 ? 10.757 10.742 -4.220 1.00 84.00 418 SER A CA 1
ATOM 3405 C C . SER A 1 418 ? 10.341 11.138 -5.625 1.00 84.00 418 SER A C 1
ATOM 3407 O O . SER A 1 418 ? 10.807 10.535 -6.590 1.00 84.00 418 SER A O 1
ATOM 3409 N N . ILE A 1 419 ? 9.537 12.196 -5.751 1.00 87.12 419 ILE A N 1
ATOM 3410 C CA . ILE A 1 419 ? 9.254 12.833 -7.040 1.00 87.12 419 ILE A CA 1
ATOM 3411 C C . ILE A 1 419 ? 10.569 13.317 -7.664 1.00 87.12 419 ILE A C 1
ATOM 3413 O O . ILE A 1 419 ? 10.857 13.019 -8.825 1.00 87.12 419 ILE A O 1
ATOM 3417 N N . ILE A 1 420 ? 11.409 14.010 -6.884 1.00 88.69 420 ILE A N 1
ATOM 3418 C CA . ILE A 1 420 ? 12.719 14.492 -7.347 1.00 88.69 420 ILE A CA 1
ATOM 3419 C C . ILE A 1 420 ? 13.606 13.321 -7.796 1.00 88.69 420 ILE A C 1
ATOM 3421 O O . ILE A 1 420 ? 14.189 13.3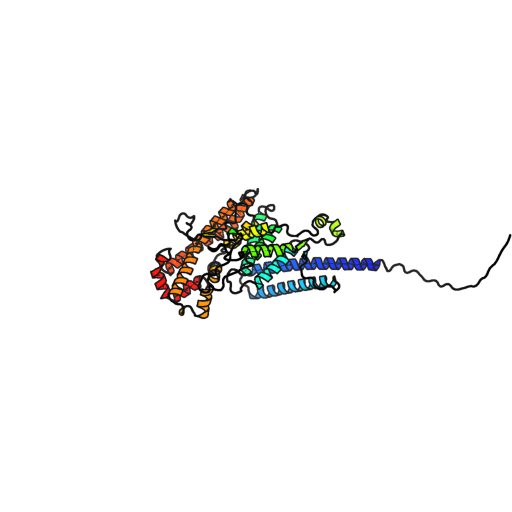78 -8.883 1.00 88.69 420 ILE A O 1
ATOM 3425 N N . ASP A 1 421 ? 13.699 12.261 -6.995 1.00 86.00 421 ASP A N 1
ATOM 3426 C CA . ASP A 1 421 ? 14.530 11.089 -7.281 1.00 86.00 421 ASP A CA 1
ATOM 3427 C C . ASP A 1 421 ? 14.042 10.339 -8.532 1.00 86.00 421 ASP A C 1
ATOM 3429 O O . ASP A 1 421 ? 14.855 9.983 -9.393 1.00 86.00 421 ASP A O 1
ATOM 3433 N N . ALA A 1 422 ? 12.726 10.157 -8.689 1.00 86.38 422 ALA A N 1
ATOM 3434 C CA . ALA A 1 422 ? 12.123 9.538 -9.870 1.00 86.38 422 ALA A CA 1
ATOM 3435 C C . ALA A 1 422 ? 12.422 10.347 -11.142 1.00 86.38 422 ALA A C 1
ATOM 3437 O O . ALA A 1 422 ? 12.849 9.792 -12.161 1.00 86.38 422 ALA A O 1
ATOM 3438 N N . GLU A 1 423 ? 12.283 11.675 -11.083 1.00 88.56 423 GLU A N 1
ATOM 3439 C CA . GLU A 1 423 ? 12.606 12.544 -12.212 1.00 88.56 423 GLU A CA 1
ATOM 3440 C C . GLU A 1 423 ? 14.094 12.524 -12.571 1.00 88.56 423 GLU A C 1
ATOM 3442 O O . GLU A 1 423 ? 14.446 12.482 -13.754 1.00 88.56 423 GLU A O 1
ATOM 3447 N N . GLN A 1 424 ? 14.981 12.575 -11.575 1.00 89.75 424 GLN A N 1
ATOM 3448 C CA . GLN A 1 424 ? 16.426 12.520 -11.800 1.00 89.75 424 GLN A CA 1
ATOM 3449 C C . GLN A 1 424 ? 16.840 11.177 -12.405 1.00 89.75 424 GLN A C 1
ATOM 3451 O O . GLN A 1 424 ? 17.620 11.152 -13.364 1.00 89.75 424 GLN A O 1
ATOM 3456 N N . ARG A 1 425 ? 16.283 10.069 -11.900 1.00 88.06 425 ARG A N 1
ATOM 3457 C CA . ARG A 1 425 ? 16.512 8.719 -12.428 1.00 88.06 425 ARG A CA 1
ATOM 3458 C C . ARG A 1 425 ? 16.096 8.623 -13.890 1.00 88.06 425 ARG A C 1
ATOM 3460 O O . ARG A 1 425 ? 16.905 8.205 -14.718 1.00 88.06 425 ARG A O 1
ATOM 3467 N N . TYR A 1 426 ? 14.882 9.056 -14.225 1.00 89.00 426 TYR A N 1
ATOM 3468 C CA . TYR A 1 426 ? 14.403 9.011 -15.605 1.00 89.00 426 TYR A CA 1
ATOM 3469 C C . TYR A 1 426 ? 15.228 9.908 -16.533 1.00 89.00 426 TYR A C 1
ATOM 3471 O O . TYR A 1 426 ? 15.601 9.479 -17.622 1.00 89.00 426 TYR A O 1
ATOM 3479 N N . ARG A 1 427 ? 15.590 11.125 -16.100 1.00 90.38 427 ARG A N 1
ATOM 3480 C CA . ARG A 1 427 ? 16.458 12.020 -16.885 1.00 90.38 427 ARG A CA 1
ATOM 3481 C C . ARG A 1 427 ? 17.820 11.391 -17.176 1.00 90.38 427 ARG A C 1
ATOM 3483 O O . ARG A 1 427 ? 18.279 11.472 -18.315 1.00 90.38 427 ARG A O 1
ATOM 3490 N N . ARG A 1 428 ? 18.439 10.745 -16.182 1.00 92.25 428 ARG A N 1
ATOM 3491 C CA . ARG A 1 428 ? 19.693 10.001 -16.364 1.00 92.25 428 ARG A CA 1
ATOM 3492 C C . ARG A 1 428 ? 19.512 8.872 -17.374 1.00 92.25 428 ARG A C 1
ATOM 3494 O O . ARG A 1 428 ? 20.257 8.820 -18.338 1.00 92.25 428 ARG A O 1
ATOM 3501 N N . ILE A 1 429 ? 18.496 8.026 -17.216 1.00 89.12 429 ILE A N 1
ATOM 3502 C CA . ILE A 1 429 ? 18.235 6.911 -18.143 1.00 89.12 429 ILE A CA 1
ATOM 3503 C C . ILE A 1 429 ? 17.961 7.415 -19.564 1.00 89.12 429 ILE A C 1
ATOM 3505 O O . ILE A 1 429 ? 18.511 6.897 -20.531 1.00 89.12 429 ILE A O 1
ATOM 3509 N N . LYS A 1 430 ? 17.184 8.485 -19.722 1.00 88.94 430 LYS A N 1
ATOM 3510 C CA . LYS A 1 430 ? 16.944 9.102 -21.030 1.00 88.94 430 LYS A CA 1
ATOM 3511 C C . LYS A 1 430 ? 18.250 9.504 -21.726 1.00 88.94 430 LYS A C 1
ATOM 3513 O O . LYS A 1 430 ? 18.375 9.302 -22.933 1.00 88.94 430 LYS A O 1
ATOM 3518 N N . GLN A 1 431 ? 19.226 10.019 -20.976 1.00 89.75 431 GLN A N 1
ATOM 3519 C CA . GLN A 1 431 ? 20.562 10.351 -21.483 1.00 89.75 431 GLN A CA 1
ATOM 3520 C C . GLN A 1 431 ? 21.408 9.094 -21.736 1.00 89.75 431 GLN A C 1
ATOM 3522 O O . GLN A 1 431 ? 21.891 8.899 -22.852 1.00 89.75 431 GLN A O 1
ATOM 3527 N N . ASP A 1 432 ? 21.524 8.217 -20.737 1.00 88.69 432 ASP A N 1
ATOM 3528 C CA . ASP A 1 432 ? 22.334 6.994 -20.754 1.00 88.69 432 ASP A CA 1
ATOM 3529 C C . ASP A 1 432 ? 21.904 6.019 -21.846 1.00 88.69 432 ASP A C 1
ATOM 3531 O O . ASP A 1 432 ? 22.732 5.230 -22.287 1.00 88.69 432 ASP A O 1
ATOM 3535 N N . TYR A 1 433 ? 20.647 6.068 -22.301 1.00 86.00 433 TYR A N 1
ATOM 3536 C CA . TYR A 1 433 ? 20.078 5.227 -23.362 1.00 86.00 433 TYR A CA 1
ATOM 3537 C C . TYR A 1 433 ? 19.704 6.016 -24.631 1.00 86.00 433 TYR A C 1
ATOM 3539 O O . TYR A 1 433 ? 19.199 5.432 -25.584 1.00 86.00 433 TYR A O 1
ATOM 3547 N N . ASN A 1 434 ? 20.008 7.321 -24.691 1.00 87.12 434 ASN A N 1
ATOM 3548 C CA . ASN A 1 434 ? 19.734 8.207 -25.831 1.00 87.12 434 ASN A CA 1
ATOM 3549 C C . ASN A 1 434 ? 18.275 8.122 -26.334 1.00 87.12 434 ASN A C 1
ATOM 3551 O O . ASN A 1 434 ? 18.030 7.935 -27.527 1.00 87.12 434 ASN A O 1
ATOM 3555 N N . LEU A 1 435 ? 17.294 8.193 -25.431 1.00 86.62 435 LEU A N 1
ATOM 3556 C CA . LEU A 1 435 ? 15.875 8.094 -25.796 1.00 86.62 435 LEU A CA 1
ATOM 3557 C C . LEU A 1 435 ? 15.405 9.418 -26.425 1.00 86.62 435 LEU A C 1
ATOM 3559 O O . LEU A 1 435 ? 15.461 10.474 -25.790 1.00 86.62 435 LEU A O 1
ATOM 3563 N N . ALA A 1 436 ? 14.945 9.364 -27.679 1.00 80.06 436 ALA A N 1
ATOM 3564 C CA . ALA A 1 436 ? 14.615 10.549 -28.483 1.00 80.06 436 ALA A CA 1
ATOM 3565 C C . ALA A 1 436 ? 13.334 11.283 -28.037 1.00 80.06 436 ALA A C 1
ATOM 3567 O O . ALA A 1 436 ? 13.108 12.428 -28.427 1.00 80.06 436 ALA A O 1
ATOM 3568 N N . GLY A 1 437 ? 12.513 10.649 -27.203 1.00 81.38 437 GLY A N 1
ATOM 3569 C CA . GLY A 1 437 ? 11.257 11.183 -26.691 1.00 81.38 437 GLY A CA 1
ATOM 3570 C C . GLY A 1 437 ? 10.808 10.438 -25.440 1.00 81.38 437 GLY A C 1
ATOM 3571 O O . GLY A 1 437 ? 11.551 9.620 -24.889 1.00 81.38 437 GLY A O 1
ATOM 3572 N N . ASP A 1 438 ? 9.601 10.750 -24.979 1.00 77.94 438 ASP A N 1
ATOM 3573 C CA . ASP A 1 438 ? 9.042 10.132 -23.777 1.00 77.94 438 ASP A CA 1
ATOM 3574 C C . ASP A 1 438 ? 8.194 8.893 -24.102 1.00 77.94 438 ASP A C 1
ATOM 3576 O O . ASP A 1 438 ? 7.927 8.101 -23.205 1.00 77.94 438 ASP A O 1
ATOM 3580 N N . ASP A 1 439 ? 7.808 8.676 -25.360 1.00 77.62 439 ASP A N 1
ATOM 3581 C CA . ASP A 1 439 ? 6.907 7.585 -25.754 1.00 77.62 439 ASP A CA 1
ATOM 3582 C C . ASP A 1 439 ? 7.659 6.383 -26.346 1.00 77.62 439 ASP A C 1
ATOM 3584 O O . ASP A 1 439 ? 8.624 6.601 -27.088 1.00 77.62 439 ASP A O 1
ATOM 3588 N N . PRO A 1 440 ? 7.212 5.134 -26.096 1.00 74.62 440 PRO A N 1
ATOM 3589 C CA . PRO A 1 440 ? 7.849 3.922 -26.624 1.00 74.62 440 PRO A CA 1
ATOM 3590 C C . PRO A 1 440 ? 8.098 3.958 -28.132 1.00 74.62 440 PRO A C 1
ATOM 3592 O O . PRO A 1 440 ? 9.187 3.618 -28.592 1.00 74.62 440 PRO A O 1
ATOM 3595 N N . ASP A 1 441 ? 7.132 4.472 -28.897 1.00 77.38 441 ASP A N 1
ATOM 3596 C CA . ASP A 1 441 ? 7.216 4.585 -30.358 1.00 77.38 441 ASP A CA 1
ATOM 3597 C C . ASP A 1 441 ? 8.386 5.471 -30.821 1.00 77.38 441 ASP A C 1
ATOM 3599 O O . ASP A 1 441 ? 8.911 5.314 -31.925 1.00 77.38 441 ASP A O 1
ATOM 3603 N N . SER A 1 442 ? 8.839 6.395 -29.967 1.00 80.56 442 SER A N 1
ATOM 3604 C CA . SER A 1 442 ? 9.981 7.273 -30.237 1.00 80.56 442 SER A CA 1
ATOM 3605 C C . SER A 1 442 ? 11.338 6.642 -29.900 1.00 80.56 442 SER A C 1
ATOM 3607 O O . SER A 1 442 ? 12.377 7.220 -30.220 1.00 80.56 442 SER A O 1
ATOM 3609 N N . TRP A 1 443 ? 11.367 5.465 -29.264 1.00 81.56 443 TRP A N 1
ATOM 3610 C CA . TRP A 1 443 ? 12.600 4.828 -28.787 1.00 81.56 443 TRP A CA 1
ATOM 3611 C C . TRP A 1 443 ? 13.240 3.866 -29.793 1.00 81.56 443 TRP A C 1
ATOM 3613 O O . TRP A 1 443 ? 14.350 3.400 -29.541 1.00 81.56 443 TRP A O 1
ATOM 3623 N N . GLY A 1 444 ? 12.598 3.574 -30.930 1.00 75.44 444 GLY A N 1
ATOM 3624 C CA . GLY A 1 444 ? 12.955 2.448 -31.809 1.00 75.44 444 GLY A CA 1
ATOM 3625 C C . GLY A 1 444 ? 14.443 2.323 -32.186 1.00 75.44 444 GLY A C 1
ATOM 3626 O O . GLY A 1 444 ? 15.017 1.234 -32.112 1.00 75.44 444 GLY A O 1
ATOM 3627 N N . SER A 1 445 ? 15.123 3.426 -32.526 1.00 73.25 445 SER A N 1
ATOM 3628 C CA . SER A 1 445 ? 16.569 3.394 -32.822 1.00 73.25 445 SER A CA 1
ATOM 3629 C C . SER A 1 445 ? 17.432 3.093 -31.593 1.00 73.25 445 SER A C 1
ATOM 3631 O O . SER A 1 445 ? 18.484 2.467 -31.707 1.00 73.25 445 SER A O 1
ATOM 3633 N N . SER A 1 446 ? 16.990 3.534 -30.420 1.00 78.31 446 SER A N 1
ATOM 3634 C CA . SER A 1 446 ? 17.697 3.394 -29.146 1.00 78.31 446 SER A CA 1
ATOM 3635 C C . SER A 1 446 ? 17.522 1.996 -28.556 1.00 78.31 446 SER A C 1
ATOM 3637 O O . SER A 1 446 ? 18.490 1.427 -28.059 1.00 78.31 446 SER A O 1
ATOM 3639 N N . LEU A 1 447 ? 16.335 1.400 -28.700 1.00 78.81 447 LEU A N 1
ATOM 3640 C CA . LEU A 1 447 ? 16.081 0.001 -28.339 1.00 78.81 447 LEU A CA 1
ATOM 3641 C C . LEU A 1 447 ? 16.880 -0.967 -29.222 1.00 78.81 447 LEU A C 1
ATOM 3643 O O . LEU A 1 447 ? 17.505 -1.899 -28.723 1.00 78.81 447 LEU A O 1
ATOM 3647 N N . THR A 1 448 ? 16.969 -0.680 -30.525 1.00 78.50 448 THR A N 1
ATOM 3648 C CA . THR A 1 448 ? 17.818 -1.454 -31.446 1.00 78.50 448 THR A CA 1
ATOM 3649 C C . THR A 1 448 ? 19.298 -1.381 -31.060 1.00 78.50 448 THR A C 1
ATOM 3651 O O . THR A 1 448 ? 19.997 -2.390 -31.110 1.00 78.50 448 THR A O 1
ATOM 3654 N N . ALA A 1 449 ? 19.787 -0.205 -30.653 1.00 75.94 449 ALA A N 1
ATOM 3655 C CA . ALA A 1 449 ? 21.162 -0.046 -30.179 1.00 75.94 449 ALA A CA 1
ATOM 3656 C C . ALA A 1 449 ? 21.408 -0.749 -28.832 1.00 75.94 449 ALA A C 1
ATOM 3658 O O . ALA A 1 449 ? 22.501 -1.259 -28.605 1.00 75.94 449 ALA A O 1
ATOM 3659 N N . LEU A 1 450 ? 20.402 -0.789 -27.953 1.00 80.62 450 LEU A N 1
ATOM 3660 C CA . LEU A 1 450 ? 20.468 -1.485 -26.670 1.00 80.62 450 LEU A CA 1
ATOM 3661 C C . LEU A 1 450 ? 20.543 -3.006 -26.840 1.00 80.62 450 LEU A C 1
ATOM 3663 O O . LEU A 1 450 ? 21.291 -3.660 -26.124 1.00 80.62 450 LEU A O 1
ATOM 3667 N N . ASP A 1 451 ? 19.809 -3.569 -27.797 1.00 78.44 451 ASP A N 1
ATOM 3668 C CA . ASP A 1 451 ? 19.904 -4.997 -28.112 1.00 78.44 451 ASP A CA 1
ATOM 3669 C C . ASP A 1 451 ? 21.308 -5.399 -28.596 1.00 78.44 451 ASP A C 1
ATOM 3671 O O . ASP A 1 451 ? 21.830 -6.445 -28.206 1.00 78.44 451 ASP A O 1
ATOM 3675 N N . GLN A 1 452 ? 21.934 -4.550 -29.415 1.00 80.94 452 GLN A N 1
ATOM 3676 C CA . GLN A 1 452 ? 23.273 -4.790 -29.962 1.00 80.94 452 GLN A CA 1
ATOM 3677 C C . GLN A 1 452 ? 24.386 -4.655 -28.909 1.00 80.94 452 GLN A C 1
ATOM 3679 O O . GLN A 1 452 ? 25.501 -5.126 -29.137 1.00 80.94 452 GLN A O 1
ATOM 3684 N N . ASP A 1 453 ? 24.084 -4.039 -27.765 1.00 86.88 453 ASP A N 1
ATOM 3685 C CA . ASP A 1 453 ? 24.990 -3.812 -26.642 1.00 86.88 453 ASP A CA 1
ATOM 3686 C C . ASP A 1 453 ? 24.481 -4.554 -25.394 1.00 86.88 453 ASP A C 1
ATOM 3688 O O . ASP A 1 453 ? 23.833 -3.996 -24.503 1.00 86.88 453 ASP A O 1
ATOM 3692 N N . LEU A 1 454 ? 24.774 -5.857 -25.340 1.00 86.50 454 LEU A N 1
ATOM 3693 C CA . LEU A 1 454 ? 24.315 -6.746 -24.267 1.00 86.50 454 LEU A CA 1
ATOM 3694 C C . LEU A 1 454 ? 24.763 -6.294 -22.871 1.00 86.50 454 LEU A C 1
ATOM 3696 O O . LEU A 1 454 ? 24.047 -6.546 -21.901 1.00 86.50 454 LEU A O 1
ATOM 3700 N N . ASP A 1 455 ? 25.907 -5.620 -22.746 1.00 88.75 455 ASP A N 1
ATOM 3701 C CA . ASP A 1 455 ? 26.379 -5.096 -21.461 1.00 88.75 455 ASP A CA 1
ATOM 3702 C C . ASP A 1 455 ? 25.502 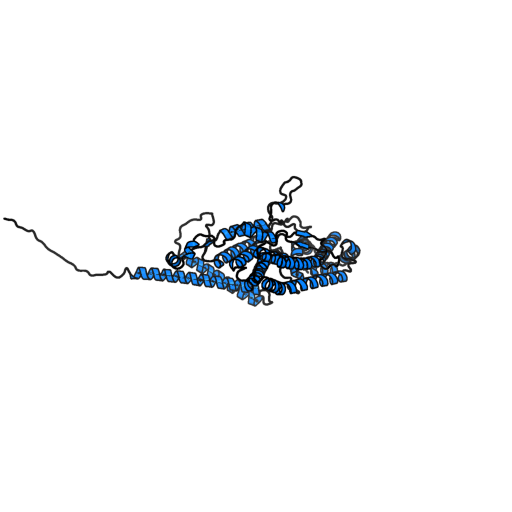-3.933 -20.990 1.00 88.75 455 ASP A C 1
ATOM 3704 O O . ASP A 1 455 ? 25.140 -3.853 -19.813 1.00 88.75 455 ASP A O 1
ATOM 3708 N N . ARG A 1 456 ? 25.065 -3.077 -21.916 1.00 88.44 456 ARG A N 1
ATOM 3709 C CA . ARG A 1 456 ? 24.119 -1.996 -21.627 1.00 88.44 456 ARG A CA 1
ATOM 3710 C C . ARG A 1 456 ? 22.716 -2.524 -21.316 1.00 88.44 456 ARG A C 1
ATOM 3712 O O . ARG A 1 456 ? 22.059 -1.997 -20.422 1.00 88.44 456 ARG A O 1
ATOM 3719 N N . PHE A 1 457 ? 22.271 -3.603 -21.965 1.00 89.56 457 PHE A N 1
ATOM 3720 C CA . PHE A 1 457 ? 21.019 -4.279 -21.594 1.00 89.56 457 PHE A CA 1
ATOM 3721 C C . PHE A 1 457 ? 21.101 -4.916 -20.195 1.00 89.56 457 PHE A C 1
ATOM 3723 O O . PHE A 1 457 ? 20.183 -4.766 -19.387 1.00 89.56 457 PHE A O 1
ATOM 3730 N N . LYS A 1 458 ? 22.229 -5.554 -19.853 1.00 89.44 458 LYS A N 1
ATOM 3731 C CA . LYS A 1 458 ? 22.498 -6.063 -18.495 1.00 89.44 458 LYS A CA 1
ATOM 3732 C C . LYS A 1 458 ? 22.481 -4.938 -17.457 1.00 89.44 458 LYS A C 1
ATOM 3734 O O . LYS A 1 458 ? 21.885 -5.116 -16.395 1.00 89.44 458 LYS A O 1
ATOM 3739 N N . ALA A 1 459 ? 23.068 -3.783 -17.771 1.00 89.56 459 ALA A N 1
ATOM 3740 C CA . ALA A 1 459 ? 23.045 -2.612 -16.898 1.00 89.56 459 ALA A CA 1
ATOM 3741 C C . ALA A 1 459 ? 21.614 -2.092 -16.653 1.00 89.56 459 ALA A C 1
ATOM 3743 O O . ALA A 1 459 ? 21.280 -1.749 -15.519 1.00 89.56 459 ALA A O 1
ATOM 3744 N N . LEU A 1 460 ? 20.742 -2.100 -17.671 1.00 89.44 460 LEU A N 1
ATOM 3745 C CA . LEU A 1 460 ? 19.330 -1.716 -17.523 1.00 89.44 460 LEU A CA 1
ATOM 3746 C C . LEU A 1 460 ? 18.564 -2.653 -16.581 1.00 89.44 460 LEU A C 1
ATOM 3748 O O . LEU A 1 460 ? 17.740 -2.215 -15.786 1.00 89.44 460 LEU A O 1
ATOM 3752 N N . LEU A 1 461 ? 18.834 -3.953 -16.650 1.00 88.94 461 LEU A N 1
ATOM 3753 C CA . LEU A 1 461 ? 18.215 -4.930 -15.754 1.00 88.94 461 LEU A CA 1
ATOM 3754 C C . LEU A 1 461 ? 18.756 -4.822 -14.317 1.00 88.94 461 LEU A C 1
ATOM 3756 O O . LEU A 1 461 ? 17.992 -4.940 -13.358 1.00 88.94 461 LEU A O 1
ATOM 3760 N N . GLN A 1 462 ? 20.050 -4.543 -14.152 1.00 87.81 462 GLN A N 1
ATOM 3761 C CA . GLN A 1 462 ? 20.651 -4.277 -12.838 1.00 87.81 462 GLN A CA 1
ATOM 3762 C C . GLN A 1 462 ? 20.083 -3.016 -12.185 1.00 87.81 462 GLN A C 1
ATOM 3764 O O . GLN A 1 462 ? 19.887 -2.997 -10.972 1.00 87.81 462 GLN A O 1
ATOM 3769 N N . GLU A 1 463 ? 19.759 -1.993 -12.979 1.00 86.00 463 GLU A N 1
ATOM 3770 C CA . GLU A 1 463 ? 19.118 -0.756 -12.518 1.00 86.00 463 GLU A CA 1
ATOM 3771 C C . GLU A 1 463 ? 17.776 -1.011 -11.810 1.00 86.00 463 GLU A C 1
ATOM 3773 O O . GLU A 1 463 ? 17.389 -0.230 -10.942 1.00 86.00 463 GLU A O 1
ATOM 3778 N N . VAL A 1 464 ? 17.078 -2.105 -12.135 1.00 85.31 464 VAL A N 1
ATOM 3779 C CA . VAL A 1 464 ? 15.832 -2.526 -11.466 1.00 85.31 464 VAL A CA 1
ATOM 3780 C C . VAL A 1 464 ? 16.007 -3.734 -10.537 1.00 85.31 464 VAL A C 1
ATOM 3782 O O . VAL A 1 464 ? 15.026 -4.293 -10.045 1.00 85.31 464 VAL A O 1
ATOM 3785 N N . GLY A 1 465 ? 17.251 -4.109 -10.234 1.00 84.50 465 GLY A N 1
ATOM 3786 C CA . GLY A 1 465 ? 17.584 -5.091 -9.200 1.00 84.50 465 GLY A CA 1
ATOM 3787 C C . GLY A 1 465 ? 17.686 -6.545 -9.663 1.00 84.50 465 GLY A C 1
ATOM 3788 O O . GLY A 1 465 ? 17.813 -7.425 -8.813 1.00 84.50 465 GLY A O 1
ATOM 3789 N N . TYR A 1 466 ? 17.672 -6.832 -10.971 1.00 84.56 466 TYR A N 1
ATOM 3790 C CA . TYR A 1 466 ? 17.983 -8.184 -11.447 1.00 84.56 466 TYR A CA 1
ATOM 3791 C C . TYR A 1 466 ? 19.470 -8.495 -11.249 1.00 84.56 466 TYR A C 1
ATOM 3793 O O . TYR A 1 466 ? 20.349 -7.685 -11.551 1.00 84.56 466 TYR A O 1
ATOM 3801 N N . THR A 1 467 ? 19.758 -9.702 -10.761 1.00 80.12 467 THR A N 1
ATOM 3802 C CA . THR A 1 467 ? 21.126 -10.197 -10.578 1.00 80.12 467 THR A CA 1
ATOM 3803 C C . THR A 1 467 ? 21.417 -11.337 -11.547 1.00 80.12 467 THR A C 1
ATOM 3805 O O . THR A 1 467 ? 20.538 -12.119 -11.904 1.00 80.12 467 THR A O 1
ATOM 3808 N N . PHE A 1 468 ? 22.671 -11.431 -11.988 1.00 76.56 468 PHE A N 1
ATOM 3809 C CA . PHE A 1 468 ? 23.120 -12.449 -12.935 1.00 76.56 468 PHE A CA 1
ATOM 3810 C C . PHE A 1 468 ? 24.102 -13.394 -12.250 1.00 76.56 468 PHE A C 1
ATOM 3812 O O . PHE A 1 468 ? 24.990 -12.945 -11.518 1.00 76.56 468 PHE A O 1
ATOM 3819 N N . LYS A 1 469 ? 23.972 -14.702 -12.499 1.00 65.88 469 LYS A N 1
ATOM 3820 C CA . LYS A 1 469 ? 25.018 -15.656 -12.113 1.00 65.88 469 LYS A CA 1
ATOM 3821 C C . LYS A 1 469 ? 26.274 -15.352 -12.934 1.00 65.88 469 LYS A C 1
ATOM 3823 O O . LYS A 1 469 ? 26.177 -15.154 -14.143 1.00 65.88 469 LYS A O 1
ATOM 3828 N N . LYS A 1 470 ? 27.412 -15.256 -12.242 1.00 54.41 470 LYS A N 1
ATOM 3829 C CA . LYS A 1 470 ? 28.732 -15.067 -12.856 1.00 54.41 470 LYS A CA 1
ATOM 3830 C C . LYS A 1 470 ? 29.163 -16.280 -13.661 1.00 54.41 470 LYS A C 1
ATOM 3832 O O . LYS A 1 470 ? 28.847 -17.407 -13.214 1.00 54.41 470 LYS A O 1
#

Secondary structure (DSSP, 8-state):
---------------------SHHHHHHHHHHHHHHHHHHHHHHHHHHHHHHHHHHHHHHHTTSS-HHHHHHHHHHHHHHHHHHHHHHHHHHHTTS-S-----SS---EEESSHHHHHHHHHHHHHHHHHHHS-TT-SSSSHHHHHHHHHHHHHHHHHHHHH-TTTS-HHHHHHHHHHHHHTTS---B-TT-TTS---B---SSTTSSPBPTTS-BSSSS-HHHHHHHHHHHHHTTEEE--S-HHHHHH-HHHHHHTTSBS----HHHHHHHHHTT--EEEEEEEPTTSS--EEEEEE-TT--TT--HHHHHHHHHHHH----SSSHHHHTTHHHHHHTHHHHHHHHHH-GGGS-HHHHHHHHHHHHHHHHHHHHHHHHHHHHHHHHHHH-HHHHHSTTHHHHHHHHHHHHHHHHHHHHHHHHHHHHHHHHHTT-SSSSGGG-HHHHHHHHH-HHHHHHHHHHTT-----

pLDDT: mean 74.23, std 18.27, range [26.25, 98.06]